Protein AF-A0A140D8V9-F1 (afdb_monomer_lite)

Sequence (434 aa):
MATRKLVNAKDILGSLDLQELISNTAATEDELGALQERAVTAVSMAMSLEIENEKQLTDEALATIAGSVVTTMDVKSAALSGYQVLVSYFGPTGVPDQLPTTWAKSWSGWRIDTPLIPEIAPERSAALTDVQHTASAAIQAVMDVEGVLRDLGRLDATLFYANVADSMLVQIFEKVKKEKAYKKLHYHDESGNLRQFQTLEEFCGAKLGKSYRRLQELSGHMQALGADLYEAAERIGFRNRDYRALKALPEAEQAIVKQAIESESKEEVLTILEDLAARNQAEREAARKEREDLAADHEARGKLLEDKSQRLAKTEEELYRLKSLPKDADLELRLAREAEAVQAMEKAYMAALVGLNELLVQVEAILNSHDVSVHTSQHAVGTVGNYCRAVNAVLIKHEIPVDFEEEVSPEWMRETALDELEAGRTNIPTGRGW

Radius of gyration: 60.94 Å; chains: 1; bounding box: 127×90×151 Å

Secondary structure (DSSP, 8-state):
--------HHHHHHHTTHHHHHHTS---HHHHHHHHHHHHHHHHHHHHHHHHTT-PPPHHHHHHHHHHHHH--SHHHHHHHHHHHHHHHH-TTSS-SS--HHHHHHHTT------------HHHHHHHHHHHHHHHHHHHHHHHHHHHHHHHHHHHHHHHHHHHHHHHHHHHHHHHHHHTGGGG-EEE-TTS-EEE--SHHHHIIIIISS-HHHHHHHHHHHHHH-HHHHHHHHHHT--HHHHHHHHHS-HHHHHHHHHHHHTT-HHHHHHHHHHHHHHHHHHHHHHHHHHHHHHHHHHHHHHHHHHHHHHHHHHHHHHHHHHHS-HHHHHHHHHHHHHHHHHHHHHHHHHHHHHHHHHHHHHHHHHT-TTS-HHHHHHHHHHHHHHHHHHHHHHHHTT----HHHHHS-HHHHHHHHHHHHTT----------

Structure (mmCIF, N/CA/C/O backbone):
data_AF-A0A140D8V9-F1
#
_entry.id   AF-A0A140D8V9-F1
#
loop_
_atom_site.group_PDB
_atom_site.id
_atom_site.type_symbol
_atom_site.label_atom_id
_atom_site.label_alt_id
_atom_site.label_comp_id
_atom_site.label_asym_id
_atom_site.label_entity_id
_atom_site.label_seq_id
_atom_site.pdbx_PDB_ins_code
_atom_site.Cartn_x
_atom_site.Cartn_y
_atom_site.Cartn_z
_atom_site.occupancy
_atom_site.B_iso_or_equiv
_atom_site.auth_seq_id
_atom_site.auth_comp_id
_atom_site.auth_asym_id
_atom_site.auth_atom_id
_atom_site.pdbx_PDB_model_num
ATOM 1 N N . MET A 1 1 ? -7.752 19.649 60.480 1.00 31.39 1 MET A N 1
ATOM 2 C CA . MET A 1 1 ? -6.765 19.795 59.390 1.00 31.39 1 MET A CA 1
ATOM 3 C C . MET A 1 1 ? -6.806 21.259 58.969 1.00 31.39 1 MET A C 1
ATOM 5 O O . MET A 1 1 ? -7.888 21.741 58.689 1.00 31.39 1 MET A O 1
ATOM 9 N N . ALA A 1 2 ? -5.675 21.955 59.121 1.00 32.66 2 ALA A N 1
ATOM 10 C CA . ALA A 1 2 ? -5.385 23.365 58.812 1.00 32.66 2 ALA A CA 1
ATOM 11 C C . ALA A 1 2 ? -6.468 24.432 59.106 1.00 32.66 2 ALA A C 1
ATOM 13 O O . ALA A 1 2 ? -7.367 24.715 58.325 1.00 32.66 2 ALA A O 1
ATOM 14 N N . THR A 1 3 ? -6.282 25.096 60.244 1.00 36.44 3 THR A N 1
ATOM 15 C CA . THR A 1 3 ? -6.903 26.355 60.656 1.00 36.44 3 THR A CA 1
ATOM 16 C C . THR A 1 3 ? -6.707 27.477 59.627 1.00 36.44 3 THR A C 1
ATOM 18 O O . THR A 1 3 ? -5.655 28.120 59.623 1.00 36.44 3 THR A O 1
ATOM 21 N N . ARG A 1 4 ? -7.743 27.803 58.847 1.00 45.91 4 ARG A N 1
ATOM 22 C CA . ARG A 1 4 ? -7.914 29.129 58.227 1.00 45.91 4 ARG A CA 1
ATOM 23 C C . ARG A 1 4 ? -8.312 30.116 59.340 1.00 45.91 4 ARG A C 1
ATOM 25 O O . ARG A 1 4 ? -9.455 30.529 59.468 1.00 45.91 4 ARG A O 1
ATOM 32 N N . LYS A 1 5 ? -7.386 30.382 60.270 1.00 43.59 5 LYS A N 1
ATOM 33 C CA . LYS A 1 5 ? -7.583 31.329 61.379 1.00 43.59 5 LYS A CA 1
ATOM 34 C C . LYS A 1 5 ? -7.637 32.737 60.790 1.00 43.59 5 LYS A C 1
ATOM 36 O O . LYS A 1 5 ? -6.599 33.229 60.371 1.00 43.59 5 LYS A O 1
ATOM 41 N N . LEU A 1 6 ? -8.830 33.341 60.785 1.00 42.56 6 LEU A N 1
ATOM 42 C CA . LEU A 1 6 ? -9.071 34.782 60.599 1.00 42.56 6 LEU A CA 1
ATOM 43 C C . LEU A 1 6 ? -8.186 35.420 59.517 1.00 42.56 6 LEU A C 1
ATOM 45 O O . LEU A 1 6 ? -7.477 36.391 59.769 1.00 42.56 6 LEU A O 1
ATOM 49 N N . VAL A 1 7 ? -8.213 34.859 58.309 1.00 49.91 7 VAL A N 1
ATOM 50 C CA . VAL A 1 7 ? -7.699 35.592 57.151 1.00 49.91 7 VAL A CA 1
ATOM 51 C C . VAL A 1 7 ? -8.719 36.687 56.861 1.00 49.91 7 VAL A C 1
ATOM 53 O O . VAL A 1 7 ? -9.913 36.404 56.752 1.00 49.91 7 VAL A O 1
ATOM 56 N N . ASN A 1 8 ? -8.273 37.940 56.824 1.00 58.88 8 ASN A N 1
ATOM 57 C CA . ASN A 1 8 ? -9.152 39.070 56.566 1.00 58.88 8 ASN A CA 1
ATOM 58 C C . ASN A 1 8 ? -9.751 38.898 55.162 1.00 58.88 8 ASN A C 1
ATOM 60 O O . ASN A 1 8 ? -9.009 38.665 54.208 1.00 58.88 8 ASN A O 1
ATOM 64 N N . ALA A 1 9 ? -11.075 39.013 55.019 1.00 59.22 9 ALA A N 1
ATOM 65 C CA . ALA A 1 9 ? -11.746 38.910 53.720 1.00 59.22 9 ALA A CA 1
ATOM 66 C C . ALA A 1 9 ? -11.111 39.854 52.680 1.00 59.22 9 ALA A C 1
ATOM 68 O O . ALA A 1 9 ? -11.038 39.518 51.503 1.00 59.22 9 ALA A O 1
ATOM 69 N N . LYS A 1 10 ? -10.563 40.989 53.136 1.00 59.22 10 LYS A N 1
ATOM 70 C CA . LYS A 1 10 ? -9.828 41.955 52.314 1.00 59.22 10 LYS A CA 1
ATOM 71 C C . LYS A 1 10 ? -8.501 41.422 51.748 1.00 59.22 10 LYS A C 1
ATOM 73 O O . LYS A 1 10 ? -8.137 41.817 50.649 1.00 59.22 10 LYS A O 1
ATOM 78 N N . ASP A 1 11 ? -7.814 40.517 52.445 1.00 62.19 11 ASP A N 1
ATOM 79 C CA . ASP A 1 11 ? -6.546 39.924 51.989 1.00 62.19 11 ASP A CA 1
ATOM 80 C C . ASP A 1 11 ? -6.792 38.827 50.941 1.00 62.19 11 ASP A C 1
ATOM 82 O O . ASP A 1 11 ? -6.092 38.760 49.934 1.00 62.19 11 ASP A O 1
ATOM 86 N N . ILE A 1 12 ? -7.844 38.018 51.126 1.00 59.84 12 ILE A N 1
ATOM 87 C CA . ILE A 1 12 ? -8.290 37.016 50.138 1.00 59.84 12 ILE A CA 1
ATOM 88 C C . ILE A 1 12 ? -8.723 37.717 48.849 1.00 59.84 12 ILE A C 1
ATOM 90 O O . ILE A 1 12 ? -8.309 37.346 47.753 1.00 59.84 12 ILE A O 1
ATOM 94 N N . LEU A 1 13 ? -9.485 38.796 48.994 1.00 58.91 13 LEU A N 1
ATOM 95 C CA . LEU A 1 13 ? -9.929 39.640 47.892 1.00 58.91 13 LEU A CA 1
ATOM 96 C C . LEU A 1 13 ? -8.815 40.494 47.272 1.00 58.91 13 LEU A C 1
ATOM 98 O O . LEU A 1 13 ? -8.988 40.970 46.163 1.00 58.91 13 LEU A O 1
ATOM 102 N N . GLY A 1 14 ? -7.686 40.688 47.955 1.00 59.03 14 GLY A N 1
ATOM 103 C CA . GLY A 1 14 ? -6.486 41.288 47.366 1.00 59.03 14 GLY A CA 1
ATOM 104 C C . GLY A 1 14 ? -5.673 40.299 46.525 1.00 59.03 14 GLY A C 1
ATOM 105 O O . GLY A 1 14 ? -4.972 40.717 45.612 1.00 59.03 14 GLY A O 1
ATOM 106 N N . SER A 1 15 ? -5.761 38.997 46.831 1.00 55.56 15 SER A N 1
ATOM 107 C CA . SER A 1 15 ? -5.132 37.917 46.049 1.00 55.56 15 SER A CA 1
ATOM 108 C C . SER A 1 15 ? -5.974 37.425 44.869 1.00 55.56 15 SER A C 1
ATOM 110 O O . SER A 1 15 ? -5.437 36.888 43.906 1.00 55.56 15 SER A O 1
ATOM 112 N N . LEU A 1 16 ? -7.291 37.606 44.952 1.00 56.94 16 LEU A N 1
ATOM 113 C CA . LEU A 1 16 ? -8.218 37.472 43.837 1.00 56.94 16 LEU A CA 1
ATOM 114 C C . LEU A 1 16 ? -8.157 38.784 43.068 1.00 56.94 16 LEU A C 1
ATOM 116 O O . LEU A 1 16 ? -8.398 39.821 43.670 1.00 56.94 16 LEU A O 1
ATOM 120 N N . ASP A 1 17 ? -7.807 38.764 41.786 1.00 58.59 17 ASP A N 1
ATOM 121 C CA . ASP A 1 17 ? -7.550 39.968 40.986 1.00 58.59 17 ASP A CA 1
ATOM 122 C C . ASP A 1 17 ? -8.853 40.750 40.690 1.00 58.59 17 ASP A C 1
ATOM 124 O O . ASP A 1 17 ? -9.352 40.847 39.571 1.00 58.59 17 ASP A O 1
ATOM 128 N N . LEU A 1 18 ? -9.490 41.277 41.740 1.00 55.34 18 LEU A N 1
ATOM 129 C CA . LEU A 1 18 ? -10.782 41.950 41.676 1.00 55.34 18 LEU A CA 1
ATOM 130 C C . LEU A 1 18 ? -10.716 43.204 40.832 1.00 55.34 18 LEU A C 1
ATOM 132 O O . LEU A 1 18 ? -11.740 43.593 40.294 1.00 55.34 18 LEU A O 1
ATOM 136 N N . GLN A 1 19 ? -9.543 43.827 40.697 1.00 54.94 19 GLN A N 1
ATOM 137 C CA . GLN A 1 19 ? -9.368 44.957 39.792 1.00 54.94 19 GLN A CA 1
ATOM 138 C C . GLN A 1 19 ? -9.670 44.563 38.342 1.00 54.94 19 GLN A C 1
ATOM 140 O O . GLN A 1 19 ? -10.270 45.357 37.622 1.00 54.94 19 GLN A O 1
ATOM 145 N N . GLU A 1 20 ? -9.366 43.333 37.927 1.00 58.44 20 GLU A N 1
ATOM 146 C CA . GLU A 1 20 ? -9.701 42.826 36.593 1.00 58.44 20 GLU A CA 1
ATOM 147 C C . GLU A 1 20 ? -11.215 42.580 36.441 1.00 58.44 20 GLU A C 1
ATOM 149 O O . GLU A 1 20 ? -11.830 43.007 35.464 1.00 58.44 20 GLU A O 1
ATOM 154 N N . LEU A 1 21 ? -11.859 41.997 37.458 1.00 54.16 21 LEU A N 1
ATOM 155 C CA . LEU A 1 21 ? -13.318 41.790 37.495 1.00 54.16 21 LEU A CA 1
ATOM 156 C C . LEU A 1 21 ? -14.113 43.105 37.555 1.00 54.16 21 LEU A C 1
ATOM 158 O O . LEU A 1 21 ? -15.186 43.217 36.966 1.00 54.16 21 LEU A O 1
ATOM 162 N N . ILE A 1 22 ? -13.575 44.101 38.255 1.00 55.25 22 ILE A N 1
ATOM 163 C CA . ILE A 1 22 ? -14.184 45.412 38.478 1.00 55.25 22 ILE A CA 1
ATOM 164 C C . ILE A 1 22 ? -13.937 46.351 37.284 1.00 55.25 22 ILE A C 1
ATOM 166 O O . ILE A 1 22 ? -14.844 47.086 36.901 1.00 55.25 22 ILE A O 1
ATOM 170 N N . SER A 1 23 ? -12.764 46.304 36.639 1.00 54.66 23 SER A N 1
ATOM 171 C CA . SER A 1 23 ? -12.440 47.146 35.467 1.00 54.66 23 SER A CA 1
ATOM 172 C C . SER A 1 23 ? -13.337 46.890 34.249 1.00 54.66 23 SER A C 1
ATOM 174 O O . SER A 1 23 ? -13.506 47.774 33.412 1.00 54.66 23 SER A O 1
ATOM 176 N N . ASN A 1 24 ? -13.977 45.719 34.184 1.00 54.62 24 ASN A N 1
ATOM 177 C CA . ASN A 1 24 ? -14.967 45.375 33.161 1.00 54.62 24 ASN A CA 1
ATOM 178 C C . ASN A 1 24 ? -16.382 45.912 33.452 1.00 54.62 24 ASN A C 1
ATOM 180 O O . ASN A 1 24 ? -17.288 45.737 32.635 1.00 54.62 24 ASN A O 1
ATOM 184 N N . THR A 1 25 ? -16.592 46.574 34.593 1.00 53.81 25 THR A N 1
ATOM 185 C CA . THR A 1 25 ? -17.866 47.213 34.944 1.00 53.81 25 THR A CA 1
ATOM 186 C C . THR A 1 25 ? -17.769 48.722 34.718 1.00 53.81 25 THR A C 1
ATOM 188 O O . THR A 1 25 ? -16.847 49.374 35.196 1.00 53.81 25 THR A O 1
ATOM 191 N N . ALA A 1 26 ? -18.704 49.297 33.955 1.00 51.06 26 ALA A N 1
ATOM 192 C CA . ALA A 1 26 ? -18.731 50.722 33.600 1.00 51.06 26 ALA A CA 1
ATOM 193 C C . ALA A 1 26 ? -19.193 51.619 34.775 1.00 51.06 26 ALA A C 1
ATOM 195 O O . ALA A 1 26 ? -20.136 52.395 34.629 1.00 51.06 26 ALA A O 1
ATOM 196 N N . ALA A 1 27 ? -18.572 51.465 35.947 1.00 56.59 27 ALA A N 1
ATOM 197 C CA . ALA A 1 27 ? -18.907 52.166 37.185 1.00 56.59 27 ALA A CA 1
ATOM 198 C C . ALA A 1 27 ? -17.958 53.350 37.446 1.00 56.59 27 ALA A C 1
ATOM 200 O O . ALA A 1 27 ? -16.793 53.340 37.045 1.00 56.59 27 ALA A O 1
ATOM 201 N N . THR A 1 28 ? -18.457 54.386 38.120 1.00 57.69 28 THR A N 1
ATOM 202 C CA . THR A 1 28 ? -17.645 55.535 38.559 1.00 57.69 28 THR A CA 1
ATOM 203 C C . THR A 1 28 ? -16.726 55.165 39.734 1.00 57.69 28 THR A C 1
ATOM 205 O O . THR A 1 28 ? -16.958 54.175 40.422 1.00 57.69 28 THR A O 1
ATOM 208 N N . GLU A 1 29 ? -15.670 55.946 39.987 1.00 54.22 29 GLU A N 1
ATOM 209 C CA . GLU A 1 29 ? -14.643 55.633 41.004 1.00 54.22 29 GLU A CA 1
ATOM 210 C C . GLU A 1 29 ? -15.225 55.507 42.433 1.00 54.22 29 GLU A C 1
ATOM 212 O O . GLU A 1 29 ? -14.817 54.630 43.197 1.00 54.22 29 GLU A O 1
ATOM 217 N N . ASP A 1 30 ? -16.259 56.295 42.757 1.00 55.81 30 ASP A N 1
ATOM 218 C CA . ASP A 1 30 ? -16.999 56.211 44.027 1.00 55.81 30 ASP A CA 1
ATOM 219 C C . ASP A 1 30 ? -17.884 54.948 44.118 1.00 55.81 30 ASP A C 1
ATOM 221 O O . ASP A 1 30 ? -17.984 54.317 45.175 1.00 55.81 30 ASP A O 1
ATOM 225 N N . GLU A 1 31 ? -18.501 54.528 43.008 1.00 58.22 31 GLU A N 1
ATOM 226 C CA . GLU A 1 31 ? -19.292 53.289 42.933 1.00 58.22 31 GLU A CA 1
ATOM 227 C C . GLU A 1 31 ? -18.400 52.044 43.023 1.00 58.22 31 GLU A C 1
ATOM 229 O O . GLU A 1 31 ? -18.790 51.031 43.608 1.00 58.22 31 GLU A O 1
ATOM 234 N N . LEU A 1 32 ? -17.175 52.144 42.504 1.00 59.25 32 LEU A N 1
ATOM 235 C CA . LEU A 1 32 ? -16.155 51.106 42.562 1.00 59.25 32 LEU A CA 1
ATOM 236 C C . LEU A 1 32 ? -15.785 50.751 44.010 1.00 59.25 32 LEU A C 1
ATOM 238 O O . LEU A 1 32 ? -15.733 49.575 44.380 1.00 59.25 32 LEU A O 1
ATOM 242 N N . GLY A 1 33 ? -15.580 51.776 44.845 1.00 59.22 33 GLY A N 1
ATOM 243 C CA . GLY A 1 33 ? -15.284 51.610 46.268 1.00 59.22 33 GLY A CA 1
ATOM 244 C C . GLY A 1 33 ? -16.427 50.926 47.023 1.00 59.22 33 GLY A C 1
ATOM 245 O O . GLY A 1 33 ? -16.192 50.002 47.805 1.00 59.22 33 GLY A O 1
ATOM 246 N N . ALA A 1 34 ? -17.673 51.311 46.728 1.00 62.25 34 ALA A N 1
ATOM 247 C CA . ALA A 1 34 ? -18.858 50.698 47.326 1.00 62.25 34 ALA A CA 1
ATOM 248 C C . ALA A 1 34 ? -19.045 49.231 46.890 1.00 62.25 34 ALA A C 1
ATOM 250 O O . ALA A 1 34 ? -19.404 48.379 47.706 1.00 62.25 34 ALA A O 1
ATOM 251 N N . LEU A 1 35 ? -18.773 48.896 45.623 1.00 62.38 35 LEU A N 1
ATOM 252 C CA . LEU A 1 35 ? -18.826 47.513 45.129 1.00 62.38 35 LEU A CA 1
ATOM 253 C C . LEU A 1 35 ? -17.749 46.633 45.771 1.00 62.38 35 LEU A C 1
ATOM 255 O O . LEU A 1 35 ? -18.032 45.495 46.156 1.00 62.38 35 LEU A O 1
ATOM 259 N N . GLN A 1 36 ? -16.542 47.167 45.960 1.00 64.62 36 GLN A N 1
ATOM 260 C CA . GLN A 1 36 ? -15.465 46.452 46.638 1.00 64.62 36 GLN A CA 1
ATOM 261 C C . GLN A 1 36 ? -15.819 46.165 48.107 1.00 64.62 36 GLN A C 1
ATOM 263 O O . GLN A 1 36 ? -15.624 45.047 48.585 1.00 64.62 36 GLN A O 1
ATOM 268 N N . GLU A 1 37 ? -16.407 47.128 48.820 1.00 64.56 37 GLU A N 1
ATOM 269 C CA . GLU A 1 37 ? -16.868 46.934 50.201 1.00 64.56 37 GLU A CA 1
ATOM 270 C C . GLU A 1 37 ? -18.000 45.889 50.299 1.00 64.56 37 GLU A C 1
ATOM 272 O O . GLU A 1 37 ? -18.019 45.054 51.214 1.00 64.56 37 GLU A O 1
ATOM 277 N N . ARG A 1 38 ? -18.907 45.862 49.312 1.00 66.62 38 ARG A N 1
ATOM 278 C CA . ARG A 1 38 ? -19.971 44.847 49.207 1.00 66.62 38 ARG A CA 1
ATOM 279 C C . ARG A 1 38 ? -19.407 43.445 48.979 1.00 66.62 38 ARG A C 1
ATOM 281 O O . ARG A 1 38 ? -19.844 42.508 49.650 1.00 66.62 38 ARG A O 1
ATOM 288 N N . ALA A 1 39 ? -18.419 43.299 48.098 1.00 67.25 39 ALA A N 1
ATOM 289 C CA . ALA A 1 39 ? -17.753 42.021 47.847 1.00 67.25 39 ALA A CA 1
ATOM 290 C C . ALA A 1 39 ? -17.034 41.493 49.104 1.00 67.25 39 ALA A C 1
ATOM 292 O O . ALA A 1 39 ? -17.194 40.326 49.465 1.00 67.25 39 ALA A O 1
ATOM 293 N N . VAL A 1 40 ? -16.325 42.367 49.834 1.00 67.44 40 VAL A N 1
ATOM 294 C CA . VAL A 1 40 ? -15.677 42.035 51.120 1.00 67.44 40 VAL A CA 1
ATOM 295 C C . VAL A 1 40 ? -16.689 41.552 52.151 1.00 67.44 40 VAL A C 1
ATOM 297 O O . VAL A 1 40 ? -16.463 40.546 52.829 1.00 67.44 40 VAL A O 1
ATOM 300 N N . THR A 1 41 ? -17.828 42.233 52.244 1.00 66.12 41 THR A N 1
ATOM 301 C CA . THR A 1 41 ? -18.889 41.870 53.185 1.00 66.12 41 THR A CA 1
ATOM 302 C C . THR A 1 41 ? -19.493 40.503 52.851 1.00 66.12 41 THR A C 1
ATOM 304 O O . THR A 1 41 ? -19.666 39.680 53.749 1.00 66.12 41 THR A O 1
ATOM 307 N N . ALA A 1 42 ? -19.760 40.225 51.572 1.00 68.12 42 ALA A N 1
ATOM 308 C CA . ALA A 1 42 ? -20.329 38.953 51.126 1.00 68.12 42 ALA A CA 1
ATOM 309 C C . ALA A 1 42 ? -19.382 37.761 51.351 1.00 68.12 42 ALA A C 1
ATOM 311 O O . ALA A 1 42 ? -19.807 36.711 51.832 1.00 68.12 42 ALA A O 1
ATOM 312 N N . VAL A 1 43 ? -18.085 37.931 51.080 1.00 69.81 43 VAL A N 1
ATOM 313 C CA . VAL A 1 43 ? -17.080 36.885 51.329 1.00 69.81 43 VAL A CA 1
ATOM 314 C C . VAL A 1 43 ? -16.897 36.622 52.824 1.00 69.81 43 VAL A C 1
ATOM 316 O O . VAL A 1 43 ? -16.839 35.468 53.239 1.00 69.81 43 VAL A O 1
ATOM 319 N N . SER A 1 44 ? -16.901 37.664 53.659 1.00 68.06 44 SER A N 1
ATOM 320 C CA . SER A 1 44 ? -16.854 37.510 55.122 1.00 68.06 44 SER A CA 1
ATOM 321 C C . SER A 1 44 ? -18.049 36.709 55.670 1.00 68.06 44 SER A C 1
ATOM 323 O O . SER A 1 44 ? -17.905 35.876 56.570 1.00 68.06 44 SER A O 1
ATOM 325 N N . MET A 1 45 ? -19.236 36.905 55.086 1.00 67.88 45 MET A N 1
ATOM 326 C CA . MET A 1 45 ? -20.429 36.120 55.421 1.00 67.88 45 MET A CA 1
ATOM 327 C C . MET A 1 45 ? -20.282 34.651 55.006 1.00 67.88 45 MET A C 1
ATOM 329 O O . MET A 1 45 ? -20.566 33.766 55.812 1.00 67.88 45 MET A O 1
ATOM 333 N N . ALA A 1 46 ? -19.779 34.382 53.797 1.00 68.81 46 ALA A N 1
ATOM 334 C CA . ALA A 1 46 ? -19.522 33.021 53.322 1.00 68.81 46 ALA A CA 1
ATOM 335 C C . ALA A 1 46 ? -18.541 32.271 54.241 1.00 68.81 46 ALA A C 1
ATOM 337 O O . ALA A 1 46 ? -18.800 31.136 54.630 1.00 68.81 46 ALA A O 1
ATOM 338 N N . MET A 1 47 ? -17.473 32.942 54.679 1.00 70.06 47 MET A N 1
ATOM 339 C CA . MET A 1 47 ? -16.509 32.392 55.640 1.00 70.06 47 MET A CA 1
ATOM 340 C C . MET A 1 47 ? -17.111 32.153 57.034 1.00 70.06 47 MET A C 1
ATOM 342 O O . MET A 1 47 ? -16.687 31.249 57.746 1.00 70.06 47 MET A O 1
ATOM 346 N N . SER A 1 48 ? -18.114 32.932 57.446 1.00 68.44 48 SER A N 1
ATOM 347 C CA . SER A 1 48 ? -18.808 32.694 58.722 1.00 68.44 48 SER A CA 1
ATOM 348 C C . SER A 1 48 ? -19.669 31.427 58.652 1.00 68.44 48 SER A C 1
ATOM 350 O O . SER A 1 48 ? -19.691 30.639 59.596 1.00 68.44 48 SER A O 1
ATOM 352 N N . LEU A 1 49 ? -20.294 31.180 57.497 1.00 67.06 49 LEU A N 1
ATOM 353 C CA . LEU A 1 49 ? -21.039 29.951 57.215 1.00 67.06 49 LEU A CA 1
ATOM 354 C C . LEU A 1 49 ? -20.138 28.713 57.096 1.00 67.06 49 LEU A C 1
ATOM 356 O O . LEU A 1 49 ? -20.591 27.619 57.433 1.00 67.06 49 LEU A O 1
ATOM 360 N N . GLU A 1 50 ? -18.872 28.858 56.677 1.00 71.12 50 GLU A N 1
ATOM 361 C CA . GLU A 1 50 ? -17.887 27.760 56.752 1.00 71.12 50 GLU A CA 1
ATOM 362 C C . GLU A 1 50 ? -17.723 27.248 58.180 1.00 71.12 50 GLU A C 1
ATOM 364 O O . GLU A 1 50 ? -17.667 26.039 58.412 1.00 71.12 50 GLU A O 1
ATOM 369 N N . ILE A 1 51 ? -17.629 28.182 59.132 1.00 66.25 51 ILE A N 1
ATOM 370 C CA . ILE A 1 51 ? -17.410 27.882 60.547 1.00 66.25 51 ILE A CA 1
ATOM 371 C C . ILE A 1 51 ? -18.655 27.219 61.136 1.00 66.25 51 ILE A C 1
ATOM 373 O O . ILE A 1 51 ? -18.528 26.215 61.831 1.00 66.25 51 ILE A O 1
ATOM 377 N N . GLU A 1 52 ? -19.845 27.752 60.849 1.00 66.56 52 GLU A N 1
ATOM 378 C CA . GLU A 1 52 ? -21.107 27.216 61.375 1.00 66.56 52 GLU A CA 1
ATOM 379 C C . GLU A 1 52 ? -21.443 25.822 60.825 1.00 66.56 52 GLU A C 1
ATOM 381 O O . GLU A 1 52 ? -21.987 24.996 61.555 1.00 66.56 52 GLU A O 1
ATOM 386 N N . ASN A 1 53 ? -21.091 25.536 59.568 1.00 66.25 53 AS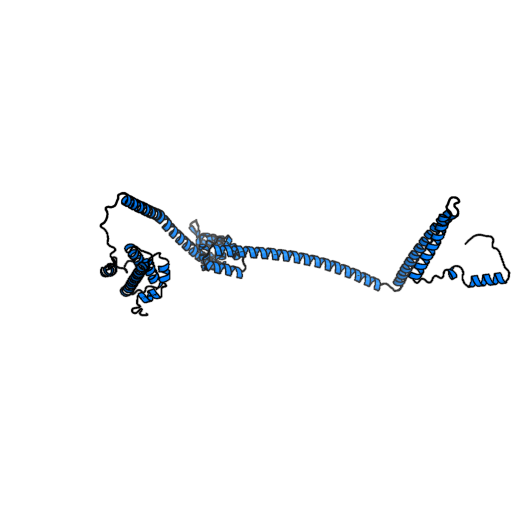N A N 1
ATOM 387 C CA . ASN A 1 53 ? -21.410 24.266 58.907 1.00 66.25 53 ASN A CA 1
ATOM 388 C C . ASN A 1 53 ? -20.243 23.262 58.857 1.00 66.25 53 ASN A C 1
ATOM 390 O O . ASN A 1 53 ? -20.371 22.226 58.201 1.00 66.25 53 ASN A O 1
ATOM 394 N N . GLU A 1 54 ? -19.104 23.570 59.488 1.00 68.88 54 GLU A N 1
ATOM 395 C CA . GLU A 1 54 ? -17.867 22.766 59.477 1.00 68.88 54 GLU A CA 1
ATOM 396 C C . GLU A 1 54 ? -17.400 22.329 58.066 1.00 68.88 54 GLU A C 1
ATOM 398 O O . GLU A 1 54 ? -16.773 21.282 57.886 1.00 68.88 54 GLU A O 1
ATOM 403 N N . LYS A 1 55 ? -17.681 23.141 57.040 1.00 69.81 55 LYS A N 1
ATOM 404 C CA . LYS A 1 55 ? -17.327 22.880 55.634 1.00 69.81 55 LYS A CA 1
ATOM 405 C C . LYS A 1 55 ? -16.482 24.028 55.089 1.00 69.81 55 LYS A C 1
ATOM 407 O O . LYS A 1 55 ? -16.871 25.181 55.203 1.00 69.81 55 LYS A O 1
ATOM 412 N N . GLN A 1 56 ? -15.351 23.715 54.459 1.00 74.06 56 GLN A N 1
ATOM 413 C CA . GLN A 1 56 ? -14.477 24.718 53.835 1.00 74.06 56 GLN A CA 1
ATOM 414 C C . GLN A 1 56 ? -14.952 25.053 52.412 1.00 74.06 56 GLN A C 1
ATOM 416 O O . GLN A 1 56 ? -15.124 24.137 51.600 1.00 74.06 56 GLN A O 1
ATOM 421 N N . LEU A 1 57 ? -15.132 26.339 52.090 1.00 70.50 57 LEU A N 1
ATOM 422 C CA . LEU A 1 57 ? -15.248 26.806 50.709 1.00 70.50 57 LEU A CA 1
ATOM 423 C C . LEU A 1 57 ? -13.864 26.857 50.058 1.00 70.50 57 LEU A C 1
ATOM 425 O O . LEU A 1 57 ? -12.851 27.229 50.658 1.00 70.50 57 LEU A O 1
ATOM 429 N N . THR A 1 58 ? -13.844 26.507 48.779 1.00 75.56 58 THR A N 1
ATOM 430 C CA . THR A 1 58 ? -12.709 26.733 47.887 1.00 75.56 58 THR A CA 1
ATOM 431 C C . THR A 1 58 ? -12.565 28.215 47.541 1.00 75.56 58 THR A C 1
ATOM 433 O O . THR A 1 58 ? -13.558 28.939 47.444 1.00 75.56 58 THR A O 1
ATOM 436 N N . ASP A 1 59 ? -11.341 28.653 47.247 1.00 68.62 59 ASP A N 1
ATOM 437 C CA . ASP A 1 59 ? -11.051 30.042 46.854 1.00 68.62 59 ASP A CA 1
ATOM 438 C C . ASP A 1 59 ? -11.808 30.468 45.586 1.00 68.62 59 ASP A C 1
ATOM 440 O O . ASP A 1 59 ? -12.265 31.602 45.491 1.00 68.62 59 ASP A O 1
ATOM 444 N N . GLU A 1 60 ? -12.053 29.534 44.666 1.00 69.25 60 GLU A N 1
ATOM 445 C CA . GLU A 1 60 ? -12.869 29.735 43.460 1.00 69.25 60 GLU A CA 1
ATOM 446 C C . GLU A 1 60 ? -14.354 30.004 43.771 1.00 69.25 60 GLU A C 1
ATOM 448 O O . GLU A 1 60 ? -15.017 30.804 43.107 1.00 69.25 60 GLU A O 1
ATOM 453 N N . ALA A 1 61 ? -14.886 29.401 44.837 1.00 69.81 61 ALA A N 1
ATOM 454 C CA . ALA A 1 61 ? -16.263 29.643 45.261 1.00 69.81 61 ALA A CA 1
ATOM 455 C C . ALA A 1 61 ? -16.388 31.025 45.918 1.00 69.81 61 ALA A C 1
ATOM 457 O O . ALA A 1 61 ? -17.334 31.763 45.640 1.00 69.81 61 ALA A O 1
ATOM 458 N N . LEU A 1 62 ? -15.392 31.420 46.719 1.00 70.06 62 LEU A N 1
ATOM 459 C CA . LEU A 1 62 ? -15.302 32.773 47.276 1.00 70.06 62 LEU A CA 1
ATOM 460 C C . LEU A 1 62 ? -15.146 33.829 46.166 1.00 70.06 62 LEU A C 1
ATOM 462 O O . LEU A 1 62 ? -15.789 34.878 46.231 1.00 70.06 62 LEU A O 1
ATOM 466 N N . ALA A 1 63 ? -14.370 33.525 45.120 1.00 68.19 63 ALA A N 1
ATOM 467 C CA . ALA A 1 63 ? -14.229 34.353 43.921 1.00 68.19 63 ALA A CA 1
ATOM 468 C C . ALA A 1 63 ? -15.562 34.551 43.196 1.00 68.19 63 ALA A C 1
ATOM 470 O O . ALA A 1 63 ? -15.928 35.670 42.848 1.00 68.19 63 ALA A O 1
ATOM 471 N N . THR A 1 64 ? -16.311 33.464 43.009 1.00 69.38 64 THR A N 1
ATOM 472 C CA . THR A 1 64 ? -17.605 33.478 42.317 1.00 69.38 64 THR A CA 1
ATOM 473 C C . THR A 1 64 ? -18.638 34.292 43.094 1.00 69.38 64 THR A C 1
ATOM 475 O O . THR A 1 64 ? -19.365 35.096 42.510 1.00 69.38 64 THR A O 1
ATOM 478 N N . ILE A 1 65 ? -18.663 34.158 44.425 1.00 69.62 65 ILE A N 1
ATOM 479 C CA . ILE A 1 65 ? -19.520 34.974 45.295 1.00 69.62 65 ILE A CA 1
ATOM 480 C C . ILE A 1 65 ? -19.150 36.455 45.155 1.00 69.62 65 ILE A C 1
ATOM 482 O O . ILE A 1 65 ? -20.032 37.278 44.908 1.00 69.62 65 ILE A O 1
ATOM 486 N N . ALA A 1 66 ? -17.863 36.801 45.236 1.00 69.00 66 ALA A N 1
ATOM 487 C CA . ALA A 1 66 ? -17.409 38.179 45.070 1.00 69.00 66 ALA A CA 1
ATOM 488 C C . ALA A 1 66 ? -17.761 38.746 43.681 1.00 69.00 66 ALA A C 1
ATOM 490 O O . ALA A 1 66 ? -18.322 39.838 43.587 1.00 69.00 66 ALA A O 1
ATOM 491 N N . GLY A 1 67 ? -17.514 37.984 42.614 1.00 67.62 67 GLY A N 1
ATOM 492 C CA . GLY A 1 67 ? -17.828 38.372 41.239 1.00 67.62 67 GLY A CA 1
ATOM 493 C C . GLY A 1 67 ? -19.325 38.566 41.002 1.00 67.62 67 GLY A C 1
ATOM 494 O O . GLY A 1 67 ? -19.725 39.535 40.357 1.00 67.62 67 GLY A O 1
ATOM 495 N N . SER A 1 68 ? -20.173 37.715 41.584 1.00 66.44 68 SER A N 1
ATOM 496 C CA . SER A 1 68 ? -21.630 37.865 41.484 1.00 66.44 68 SER A CA 1
ATOM 497 C C . SER A 1 68 ? -22.123 39.175 42.107 1.00 66.44 68 SER A C 1
ATOM 499 O O . SER A 1 68 ? -23.000 39.824 41.552 1.00 66.44 68 SER A O 1
ATOM 501 N N . VAL A 1 69 ? -21.507 39.618 43.208 1.00 65.75 69 VAL A N 1
ATOM 502 C CA . VAL A 1 69 ? -21.870 40.869 43.891 1.00 65.75 69 VAL A CA 1
ATOM 503 C C . VAL A 1 69 ? -21.382 42.096 43.121 1.00 65.75 69 VAL A C 1
ATOM 505 O O . VAL A 1 69 ? -22.093 43.099 43.078 1.00 65.75 69 VAL A O 1
ATOM 508 N N . VAL A 1 70 ? -20.203 42.015 42.496 1.00 65.19 70 VAL A N 1
ATOM 509 C CA . VAL A 1 70 ? -19.630 43.098 41.676 1.00 65.19 70 VAL A CA 1
ATOM 510 C C . VAL A 1 70 ? -20.400 43.282 40.364 1.00 65.19 70 VAL A C 1
ATOM 512 O O . VAL A 1 70 ? -20.622 44.408 39.931 1.00 65.19 70 VAL A O 1
ATOM 515 N N . THR A 1 71 ? -20.847 42.190 39.741 1.00 62.94 71 THR A N 1
ATOM 516 C CA . THR A 1 71 ? -21.520 42.223 38.429 1.00 62.94 71 THR A CA 1
ATOM 517 C C . THR A 1 71 ? -23.002 42.606 38.502 1.00 62.94 71 THR A C 1
ATOM 519 O O . THR A 1 71 ? -23.590 42.981 37.488 1.00 62.94 71 THR A O 1
ATOM 522 N N . THR A 1 72 ? -23.620 42.573 39.688 1.00 59.16 72 THR A N 1
ATOM 523 C CA . THR A 1 72 ? -25.025 42.961 39.885 1.00 59.16 72 THR A CA 1
ATOM 524 C C . THR A 1 72 ? -25.159 44.314 40.588 1.00 59.16 72 THR A C 1
ATOM 526 O O . THR A 1 72 ? -24.890 44.440 41.784 1.00 59.16 72 THR A O 1
ATOM 529 N N . MET A 1 73 ? -25.663 45.328 39.875 1.00 50.25 73 MET A N 1
ATOM 530 C CA . MET A 1 73 ? -25.929 46.646 40.474 1.00 50.25 73 MET A CA 1
ATOM 531 C C . MET A 1 73 ? -27.108 46.614 41.469 1.00 50.25 73 MET A C 1
ATOM 533 O O . MET A 1 73 ? -27.073 47.314 42.482 1.00 50.25 73 MET A O 1
ATOM 537 N N . ASP A 1 74 ? -28.124 45.768 41.235 1.00 55.28 74 ASP A N 1
ATOM 538 C CA . ASP A 1 74 ? -29.276 45.609 42.137 1.00 55.28 74 ASP A CA 1
ATOM 539 C C . ASP A 1 74 ? -28.932 44.763 43.373 1.00 55.28 74 ASP A C 1
ATOM 541 O O . ASP A 1 74 ? -28.511 43.610 43.278 1.00 55.28 74 ASP A O 1
ATOM 545 N N . VAL A 1 75 ? -29.170 45.336 44.553 1.00 53.59 75 VAL A N 1
ATOM 546 C CA . VAL A 1 75 ? -28.887 44.740 45.865 1.00 53.59 75 VAL A CA 1
ATOM 547 C C . VAL A 1 75 ? -29.701 43.469 46.104 1.00 53.59 75 VAL A C 1
ATOM 549 O O . VAL A 1 75 ? -29.189 42.516 46.693 1.00 53.59 75 VAL A O 1
ATOM 552 N N . LYS A 1 76 ? -30.956 43.425 45.640 1.00 52.78 76 LYS A N 1
ATOM 553 C CA . LYS A 1 76 ? -31.802 42.235 45.814 1.00 52.78 76 LYS A CA 1
ATOM 554 C C . LYS A 1 76 ? -31.307 41.086 44.944 1.00 52.78 76 LYS A C 1
ATOM 556 O O . LYS A 1 76 ? -31.172 39.971 45.442 1.00 52.78 76 LYS A O 1
ATOM 561 N N . SER A 1 77 ? -30.985 41.378 43.684 1.00 55.72 77 SER A N 1
ATOM 562 C CA . SER A 1 77 ? -30.399 40.408 42.756 1.00 55.72 77 SER A CA 1
ATOM 563 C C . SER A 1 77 ? -29.041 39.881 43.242 1.00 55.72 77 SER A C 1
ATOM 565 O O . SER A 1 77 ? -28.822 38.673 43.226 1.00 55.72 77 SER A O 1
ATOM 567 N N . ALA A 1 78 ? -28.183 40.753 43.789 1.00 59.25 78 ALA A N 1
ATOM 568 C CA . ALA A 1 78 ? -26.888 40.379 44.369 1.00 59.25 78 ALA A CA 1
ATOM 569 C C . ALA A 1 78 ? -27.017 39.385 45.535 1.00 59.25 78 ALA A C 1
ATOM 571 O O . ALA A 1 78 ? -26.255 38.426 45.654 1.00 59.25 78 ALA A O 1
ATOM 572 N N . ALA A 1 79 ? -27.987 39.620 46.424 1.00 57.25 79 ALA A N 1
ATOM 573 C CA . ALA A 1 79 ? -28.234 38.734 47.555 1.00 57.25 79 ALA A CA 1
ATOM 574 C C . ALA A 1 79 ? -28.762 37.366 47.093 1.00 57.25 79 ALA A C 1
ATOM 576 O O . ALA A 1 79 ? -28.369 36.341 47.643 1.00 57.25 79 ALA A O 1
ATOM 577 N N . LEU A 1 80 ? -29.615 37.346 46.064 1.00 57.34 80 LEU A N 1
ATOM 578 C CA . LEU A 1 80 ? -30.161 36.123 45.472 1.00 57.34 80 LEU A CA 1
ATOM 579 C C . LEU A 1 80 ? -29.091 35.289 44.755 1.00 57.34 80 LEU A C 1
ATOM 581 O O . LEU A 1 80 ? -29.041 34.078 44.966 1.00 57.34 80 LEU A O 1
ATOM 585 N N . SER A 1 81 ? -28.221 35.911 43.955 1.00 59.91 81 SER A N 1
ATOM 586 C CA . SER A 1 81 ? -27.150 35.210 43.234 1.00 59.91 81 SER A CA 1
ATOM 587 C C . SER A 1 81 ? -26.112 34.622 44.195 1.00 59.91 81 SER A C 1
ATOM 589 O O . SER A 1 81 ? -25.802 33.433 44.113 1.00 59.91 81 SER A O 1
ATOM 591 N N . GLY A 1 82 ? -25.650 35.402 45.179 1.00 62.44 82 GLY A N 1
ATOM 592 C CA . GLY A 1 82 ? -24.732 34.913 46.212 1.00 62.44 82 GLY A CA 1
ATOM 593 C C . GLY A 1 82 ? -25.340 33.793 47.064 1.00 62.44 82 GLY A C 1
ATOM 594 O O . GLY A 1 82 ? -24.678 32.794 47.348 1.00 62.44 82 GLY A O 1
ATOM 595 N N . TYR A 1 83 ? -26.624 33.910 47.420 1.00 62.81 83 TYR A N 1
ATOM 596 C CA . TYR A 1 83 ? -27.352 32.868 48.147 1.00 62.81 83 TYR A CA 1
ATOM 597 C C . TYR A 1 83 ? -27.450 31.565 47.344 1.00 62.81 83 TYR A C 1
ATOM 599 O O . TYR A 1 83 ? -27.219 30.494 47.897 1.00 62.81 83 TYR A O 1
ATOM 607 N N . GLN A 1 84 ? -27.724 31.633 46.037 1.00 63.19 84 GLN A N 1
ATOM 608 C CA . GLN A 1 84 ? -27.768 30.448 45.174 1.00 63.19 84 GLN A CA 1
ATOM 609 C C . GLN A 1 84 ? -26.421 29.720 45.116 1.00 63.19 84 GLN A C 1
ATOM 611 O O . GLN A 1 84 ? -26.388 28.491 45.207 1.00 63.19 84 GLN A O 1
ATOM 616 N N . VAL A 1 85 ? -25.309 30.459 45.040 1.00 63.34 85 VAL A N 1
ATOM 617 C CA . VAL A 1 85 ? -23.963 29.866 45.080 1.00 63.34 85 VAL A CA 1
ATOM 618 C C . VAL A 1 85 ? -23.717 29.176 46.427 1.00 63.34 85 VAL A C 1
ATOM 620 O O . VAL A 1 85 ? -23.261 28.033 46.458 1.00 63.34 85 VAL A O 1
ATOM 623 N N . LEU A 1 86 ? -24.101 29.795 47.546 1.00 64.25 86 LEU A N 1
ATOM 624 C CA . LEU A 1 86 ? -23.969 29.178 48.870 1.00 64.25 86 LEU A CA 1
ATOM 625 C C . LEU A 1 86 ? -24.848 27.930 49.032 1.00 64.25 86 LEU A C 1
ATOM 627 O O . LEU A 1 86 ? -24.374 26.917 49.542 1.00 64.25 86 LEU A O 1
ATOM 631 N N . VAL A 1 87 ? -26.096 27.961 48.557 1.00 64.19 87 VAL A N 1
ATOM 632 C CA . VAL A 1 87 ? -26.999 26.797 48.566 1.00 64.19 87 VAL A CA 1
ATOM 633 C C . VAL A 1 87 ? -26.441 25.658 47.718 1.00 64.19 87 VAL A C 1
ATOM 635 O O . VAL A 1 87 ? -26.536 24.503 48.128 1.00 64.19 87 VAL A O 1
ATOM 638 N N . SER A 1 88 ? -25.811 25.959 46.578 1.00 67.00 88 SER A N 1
ATOM 639 C CA . SER A 1 88 ? -25.161 24.935 45.752 1.00 67.00 88 SER A CA 1
ATOM 640 C C . SER A 1 88 ? -24.024 24.219 46.491 1.00 67.00 88 SER A C 1
ATOM 642 O O . SER A 1 88 ? -23.828 23.020 46.307 1.00 67.00 88 SER A O 1
ATOM 644 N N . TYR A 1 89 ? -23.320 24.932 47.376 1.00 63.88 89 TYR A N 1
ATOM 645 C CA . TYR A 1 89 ? -22.132 24.423 48.057 1.00 63.88 89 TYR A CA 1
ATOM 646 C C . TYR A 1 89 ? -22.450 23.746 49.401 1.00 63.88 89 TYR A C 1
ATOM 648 O O . TYR A 1 89 ? -21.967 22.654 49.711 1.00 63.88 89 TYR A O 1
ATOM 656 N N . PHE A 1 90 ? -23.297 24.370 50.221 1.00 62.12 90 PHE A N 1
ATOM 657 C CA . PHE A 1 90 ? -23.659 23.858 51.545 1.00 62.12 90 PHE A CA 1
ATOM 658 C C . PHE A 1 90 ? -24.885 22.938 51.522 1.00 62.12 90 PHE A C 1
ATOM 660 O O . PHE A 1 90 ? -25.044 22.129 52.442 1.00 62.12 90 PHE A O 1
ATOM 667 N N . GLY A 1 91 ? -25.684 22.991 50.454 1.00 59.81 91 GLY A N 1
ATOM 668 C CA . GLY A 1 91 ? -26.990 22.349 50.345 1.00 59.81 91 GLY A CA 1
ATOM 669 C C . GLY A 1 91 ? -28.112 23.223 50.928 1.00 59.81 91 GLY A C 1
ATOM 670 O O . GLY A 1 91 ? -27.848 24.094 51.759 1.00 59.81 91 GLY A O 1
ATOM 671 N N . PRO A 1 92 ? -29.381 22.984 50.546 1.00 60.12 92 PRO A N 1
ATOM 672 C CA . PRO A 1 92 ? -30.515 23.829 50.937 1.00 60.12 92 PRO A CA 1
ATOM 673 C C . PRO A 1 92 ? -30.775 23.855 52.449 1.00 60.12 92 PRO A C 1
ATOM 675 O O . PRO A 1 92 ? -31.321 24.821 52.953 1.00 60.12 92 PRO A O 1
ATOM 678 N N . THR A 1 93 ? -30.356 22.827 53.192 1.00 57.00 93 THR A N 1
ATOM 679 C CA . THR A 1 93 ? -30.506 22.765 54.657 1.00 57.00 93 THR A CA 1
ATOM 680 C C . THR A 1 93 ? -29.334 23.380 55.424 1.00 57.00 93 THR A C 1
ATOM 682 O O . THR A 1 93 ? -29.421 23.526 56.639 1.00 57.00 93 THR A O 1
ATOM 685 N N . GLY A 1 94 ? -28.220 23.676 54.743 1.00 58.28 94 GLY A N 1
ATOM 686 C CA . GLY A 1 94 ? -27.010 24.258 55.338 1.00 58.28 94 GLY A CA 1
ATOM 687 C C . GLY A 1 94 ? -26.958 25.785 55.248 1.00 58.28 94 GLY A C 1
ATOM 688 O O . GLY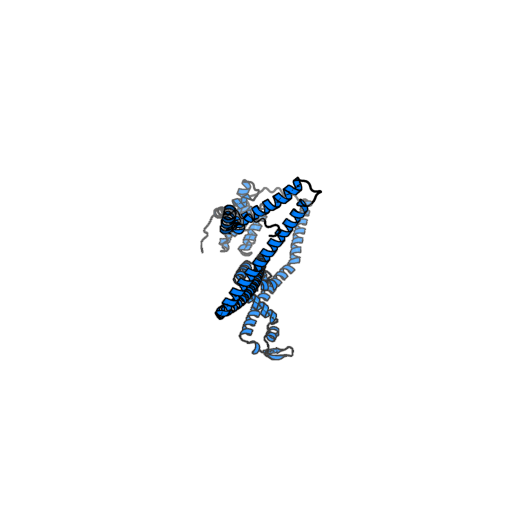 A 1 94 ? -26.036 26.401 55.774 1.00 58.28 94 GLY A O 1
ATOM 689 N N . VAL A 1 95 ? -27.935 26.409 54.585 1.00 60.00 95 VAL A N 1
ATOM 690 C CA . VAL A 1 95 ? -28.054 27.865 54.470 1.00 60.00 95 VAL A CA 1
ATOM 691 C C . VAL A 1 95 ? -29.419 28.273 55.033 1.00 60.00 95 VAL A C 1
ATOM 693 O O . VAL A 1 95 ? -30.423 27.723 54.592 1.00 60.00 95 VAL A O 1
ATOM 696 N N . PRO A 1 96 ? -29.503 29.205 55.999 1.00 57.34 96 PRO A N 1
ATOM 697 C CA . PRO A 1 96 ? -30.785 29.619 56.571 1.00 57.34 96 PRO A CA 1
ATOM 698 C C . PRO A 1 96 ? -31.771 30.131 55.503 1.00 57.34 96 PRO A C 1
ATOM 700 O O . PRO A 1 96 ? -31.388 30.929 54.648 1.00 57.34 96 PRO A O 1
ATOM 703 N N . ASP A 1 97 ? -33.048 29.732 55.581 1.00 49.88 97 ASP A N 1
ATOM 704 C CA . ASP A 1 97 ? -34.119 30.128 54.634 1.00 49.88 97 ASP A CA 1
ATOM 705 C C . ASP A 1 97 ? -34.378 31.648 54.591 1.00 49.88 97 ASP A C 1
ATOM 707 O O . ASP A 1 97 ? -34.956 32.179 53.641 1.00 49.88 97 ASP A O 1
ATOM 711 N N . GLN A 1 98 ? -33.957 32.370 55.631 1.00 53.84 98 GLN A N 1
ATOM 712 C CA . GLN A 1 98 ? -33.941 33.827 55.677 1.00 53.84 98 GLN A CA 1
ATOM 713 C C . GLN A 1 98 ? -32.594 34.290 56.225 1.00 53.84 98 GLN A C 1
ATOM 715 O O . GLN A 1 98 ? -32.158 33.810 57.271 1.00 53.84 98 GLN A O 1
ATOM 720 N N . LEU A 1 99 ? -31.954 35.247 55.541 1.00 50.62 99 LEU A N 1
ATOM 721 C CA . LEU A 1 99 ? -30.734 35.897 56.028 1.00 50.62 99 LEU A CA 1
ATOM 722 C C . LEU A 1 99 ? -31.019 36.477 57.436 1.00 50.62 99 LEU A C 1
ATOM 724 O O . LEU A 1 99 ? -31.942 37.288 57.567 1.00 50.62 99 LEU A O 1
ATOM 728 N N . PRO A 1 100 ? -30.280 36.086 58.494 1.00 45.84 100 PRO A N 1
ATOM 729 C CA . PRO A 1 100 ? -30.400 36.654 59.831 1.00 45.84 100 PRO A CA 1
ATOM 730 C C . PRO A 1 100 ? -30.494 38.182 59.823 1.00 45.84 100 PRO A C 1
ATOM 732 O O . PRO A 1 100 ? -29.793 38.875 59.091 1.00 45.84 100 PRO A O 1
ATOM 735 N N . THR A 1 101 ? -31.343 38.746 60.681 1.00 43.91 101 THR A N 1
ATOM 736 C CA . THR A 1 101 ? -31.599 40.199 60.756 1.00 43.91 101 THR A CA 1
ATOM 737 C C . THR A 1 101 ? -30.357 41.037 61.095 1.00 43.91 101 THR A C 1
ATOM 739 O O . THR A 1 101 ? -30.332 42.244 60.848 1.00 43.91 101 THR A O 1
ATOM 742 N N . THR A 1 102 ? -29.300 40.414 61.616 1.00 43.81 102 THR A N 1
ATOM 743 C CA . THR A 1 102 ? -27.966 41.011 61.778 1.00 43.81 102 THR A CA 1
ATOM 744 C C . THR A 1 102 ? -27.266 41.262 60.437 1.00 43.81 102 THR A C 1
ATOM 746 O O . THR A 1 102 ? -26.543 42.247 60.316 1.00 43.81 102 THR A O 1
ATOM 749 N N . TRP A 1 103 ? -27.533 40.446 59.413 1.00 48.25 103 TRP A N 1
ATOM 750 C CA . TRP A 1 103 ? -26.982 40.566 58.056 1.00 48.25 103 TRP A CA 1
ATOM 751 C C . TRP A 1 103 ? -27.716 41.631 57.232 1.00 48.25 103 TRP A C 1
ATOM 753 O O . TRP A 1 103 ? -27.099 42.355 56.460 1.00 48.25 103 TRP A O 1
ATOM 763 N N . ALA A 1 104 ? -29.016 41.824 57.474 1.00 44.69 104 ALA A N 1
ATOM 764 C CA . ALA A 1 104 ? -29.774 42.934 56.889 1.00 44.69 104 ALA A CA 1
ATOM 765 C C . ALA A 1 104 ? -29.281 44.310 57.381 1.00 44.69 104 ALA A C 1
ATOM 767 O O . ALA A 1 104 ? -29.364 45.301 56.656 1.00 44.69 104 ALA A O 1
ATOM 768 N N . LYS A 1 105 ? -28.742 44.388 58.608 1.00 42.72 105 LYS A N 1
ATOM 769 C CA . LYS A 1 105 ? -28.242 45.644 59.188 1.00 42.72 105 LYS A CA 1
ATOM 770 C C . LYS A 1 105 ? -26.930 46.120 58.564 1.00 42.72 105 LYS A C 1
ATOM 772 O O . LYS A 1 105 ? -26.806 47.324 58.349 1.00 42.72 105 LYS A O 1
ATOM 777 N N . SER A 1 106 ? -25.998 45.228 58.221 1.00 46.38 106 SER A N 1
ATOM 778 C CA . SER A 1 106 ? -24.744 45.625 57.552 1.00 46.38 106 SER A CA 1
ATOM 779 C C . SER A 1 106 ? -24.976 46.169 56.139 1.00 46.38 106 SER A C 1
ATOM 781 O O . SER A 1 106 ? -24.203 46.993 55.668 1.00 46.38 106 SER A O 1
ATOM 783 N N . TRP A 1 107 ? -26.086 45.789 55.500 1.00 43.00 107 TRP A N 1
ATOM 784 C CA . TRP A 1 107 ? -26.485 46.280 54.177 1.00 43.00 107 TRP A CA 1
ATOM 785 C C . TRP A 1 107 ? -27.438 47.492 54.241 1.00 43.00 107 TRP A C 1
ATOM 787 O O . TRP A 1 107 ? -27.687 48.142 53.232 1.00 43.00 107 TRP A O 1
ATOM 797 N N . SER A 1 108 ? -27.948 47.846 55.428 1.00 41.97 108 SER A N 1
ATOM 798 C CA . SER A 1 108 ? -28.937 48.926 55.613 1.00 41.97 108 SER A CA 1
ATOM 799 C C . SER A 1 108 ? -28.363 50.353 55.684 1.00 41.97 108 SER A C 1
ATOM 801 O O . SER A 1 108 ? -29.134 51.310 55.750 1.00 41.97 108 SER A O 1
ATOM 803 N N . GLY A 1 109 ? -27.032 50.509 55.669 1.00 41.78 109 GLY A N 1
ATOM 804 C CA . GLY A 1 109 ? -26.344 51.810 55.709 1.00 41.78 109 GLY A CA 1
ATOM 805 C C . GLY A 1 109 ? -26.372 52.596 54.392 1.00 41.78 109 GLY A C 1
ATOM 806 O O . GLY A 1 109 ? -26.094 53.790 54.389 1.00 41.78 109 GLY A O 1
ATOM 807 N N . TRP A 1 110 ? -26.767 51.957 53.292 1.00 43.78 110 TRP A N 1
ATOM 808 C CA . TRP A 1 110 ? -26.822 52.551 51.958 1.00 43.78 110 TRP A CA 1
ATOM 809 C C . TRP A 1 110 ? -28.284 52.761 51.547 1.00 43.78 110 TRP A C 1
ATOM 811 O O . TRP A 1 110 ? -28.864 51.984 50.789 1.00 43.78 110 TRP A O 1
ATOM 821 N N . ARG A 1 111 ? -28.921 53.802 52.101 1.00 33.09 111 ARG A N 1
ATOM 822 C CA . ARG A 1 111 ? -30.205 54.302 51.592 1.00 33.09 111 ARG A CA 1
ATOM 823 C C . ARG A 1 111 ? -29.937 55.193 50.383 1.00 33.09 111 ARG A C 1
ATOM 825 O O . ARG A 1 111 ? -29.460 56.308 50.545 1.00 33.09 111 ARG A O 1
ATOM 832 N N . ILE A 1 112 ? -30.306 54.731 49.192 1.00 38.53 112 ILE A N 1
ATOM 833 C CA . ILE A 1 112 ? -30.714 55.651 48.127 1.00 38.53 112 ILE A CA 1
ATOM 834 C C . ILE A 1 112 ? -32.125 56.107 48.506 1.00 38.53 112 ILE A C 1
ATOM 836 O O . ILE A 1 112 ? -33.019 55.271 48.686 1.00 38.53 112 ILE A O 1
ATOM 840 N N . ASP A 1 113 ? -32.303 57.414 48.701 1.00 33.06 113 ASP A N 1
ATOM 841 C CA . ASP A 1 113 ? -33.593 58.017 49.022 1.00 33.06 113 ASP A CA 1
ATOM 842 C C . ASP A 1 113 ? -34.646 57.562 48.012 1.00 33.06 113 ASP A C 1
ATOM 844 O O . ASP A 1 113 ? -34.570 57.823 46.814 1.00 33.06 113 ASP A O 1
ATOM 848 N N . THR A 1 114 ? -35.629 56.823 48.511 1.00 37.44 114 THR A N 1
ATOM 849 C CA . THR A 1 114 ? -36.778 56.374 47.733 1.00 37.44 114 THR A CA 1
ATOM 850 C C . THR A 1 114 ? -37.751 57.550 47.649 1.00 37.44 114 THR A C 1
ATOM 852 O O . THR A 1 114 ? -38.340 57.888 48.681 1.00 37.44 114 THR A O 1
ATOM 855 N N . PRO A 1 115 ? -37.982 58.195 46.489 1.00 35.72 115 PRO A N 1
ATOM 856 C CA . PRO A 1 115 ? -39.196 58.978 46.356 1.00 35.72 115 PRO A CA 1
ATOM 857 C C . PRO A 1 115 ? -40.375 57.999 46.394 1.00 35.72 115 PRO A C 1
ATOM 859 O O . PRO A 1 115 ? -40.292 56.892 45.857 1.00 35.72 115 PRO A O 1
ATOM 862 N N . LEU A 1 116 ? -41.440 58.399 47.096 1.00 38.53 116 LEU A N 1
ATOM 863 C CA . LEU A 1 116 ? -42.684 57.646 47.245 1.00 38.53 116 LEU A CA 1
ATOM 864 C C . LEU A 1 116 ? -43.068 56.940 45.939 1.00 38.53 116 LEU A C 1
ATOM 866 O O . LEU A 1 116 ? -43.052 57.559 44.877 1.00 38.53 116 LEU A O 1
ATOM 870 N N . ILE A 1 117 ? -43.443 55.664 46.062 1.00 37.75 117 ILE A N 1
ATOM 871 C CA . ILE A 1 117 ? -44.008 54.818 45.006 1.00 37.75 117 ILE A CA 1
ATOM 872 C C . ILE A 1 117 ? -44.970 55.656 44.143 1.00 37.75 117 ILE A C 1
ATOM 874 O O . ILE A 1 117 ? -46.032 56.028 44.648 1.00 37.75 117 ILE A O 1
ATOM 878 N N . PRO A 1 118 ? -44.652 55.961 42.869 1.00 40.53 118 PRO A N 1
ATOM 879 C CA . PRO A 1 118 ? -45.677 56.428 41.960 1.00 40.53 118 PRO A CA 1
ATOM 880 C C . PRO A 1 118 ? -46.554 55.223 41.616 1.00 40.53 118 PRO A C 1
ATOM 882 O O . PRO A 1 118 ? -46.054 54.148 41.271 1.00 40.53 118 PRO A O 1
ATOM 885 N N . GLU A 1 119 ? -47.862 55.404 41.768 1.00 43.06 119 GLU A N 1
ATOM 886 C CA . GLU A 1 119 ? -48.908 54.498 41.296 1.00 43.06 119 GLU A CA 1
ATOM 887 C C . GLU A 1 119 ? -48.532 53.959 39.904 1.00 43.06 119 GLU A C 1
ATOM 889 O O . GLU A 1 119 ? -48.140 54.728 39.023 1.00 43.06 119 GLU A O 1
ATOM 894 N N . ILE A 1 120 ? -48.555 52.633 39.728 1.00 43.09 120 ILE A N 1
ATOM 895 C CA . ILE A 1 120 ? -48.086 51.971 38.505 1.00 43.09 120 ILE A CA 1
ATOM 896 C C . ILE A 1 120 ? -48.879 52.537 37.322 1.00 43.09 120 ILE A C 1
ATOM 898 O O . ILE A 1 120 ? -50.063 52.241 37.170 1.00 43.09 120 ILE A O 1
ATOM 902 N N . ALA A 1 121 ? -48.231 53.352 36.486 1.00 54.59 121 ALA A N 1
ATOM 903 C CA . ALA A 1 121 ? -48.812 53.793 35.226 1.00 54.59 121 ALA A CA 1
ATOM 904 C C . ALA A 1 121 ? -49.265 52.550 34.428 1.00 54.59 121 ALA A C 1
ATOM 906 O O . ALA A 1 121 ? -48.509 51.573 34.374 1.00 54.59 121 ALA A O 1
ATOM 907 N N . PRO A 1 122 ? -50.460 52.560 33.807 1.00 56.94 122 PRO A N 1
ATOM 908 C CA . PRO A 1 122 ? -51.070 51.377 33.185 1.00 56.94 122 PRO A CA 1
ATOM 909 C C . PRO A 1 122 ? -50.202 50.719 32.097 1.00 56.94 122 PRO A C 1
ATOM 911 O O . PRO A 1 122 ? -50.345 49.535 31.811 1.00 56.94 122 PRO A O 1
ATOM 914 N N . GLU A 1 123 ? -49.255 51.457 31.521 1.00 54.09 123 GLU A N 1
ATOM 915 C CA . GLU A 1 123 ? -48.288 50.943 30.545 1.00 54.09 123 GLU A CA 1
ATOM 916 C C . GLU A 1 123 ? -47.202 50.062 31.187 1.00 54.09 123 GLU A C 1
ATOM 918 O O . GLU A 1 123 ? -46.772 49.068 30.603 1.00 54.09 123 GLU A O 1
ATOM 923 N N . ARG A 1 124 ? -46.773 50.377 32.419 1.00 46.81 124 ARG A N 1
ATOM 924 C CA . ARG A 1 124 ? -45.766 49.588 33.146 1.00 46.81 124 ARG A CA 1
ATOM 925 C C . ARG A 1 124 ? -46.355 48.305 33.719 1.00 46.81 124 ARG A C 1
ATOM 927 O O . ARG A 1 124 ? -45.655 47.299 33.734 1.00 46.81 124 ARG A O 1
ATOM 934 N N . SER A 1 125 ? -47.616 48.314 34.162 1.00 53.25 125 SER A N 1
ATOM 935 C CA . SER A 1 125 ? -48.298 47.081 34.579 1.00 53.25 125 SER A CA 1
ATOM 936 C C . SER A 1 125 ? -48.493 46.136 33.397 1.00 53.25 125 SER A C 1
ATOM 938 O O . SER A 1 125 ? -48.222 44.951 33.557 1.00 53.25 125 SER A O 1
ATOM 940 N N . ALA A 1 126 ? -48.856 46.661 32.220 1.00 62.31 126 ALA A N 1
ATOM 941 C CA . ALA A 1 126 ? -48.960 45.888 30.984 1.00 62.31 126 ALA A CA 1
ATOM 942 C C . ALA A 1 126 ? -47.612 45.265 30.575 1.00 62.31 126 ALA A C 1
ATOM 944 O O . ALA A 1 126 ? -47.543 44.067 30.307 1.00 62.31 126 ALA A O 1
ATOM 945 N N . ALA A 1 127 ? -46.523 46.041 30.617 1.00 60.97 127 ALA A N 1
ATOM 946 C CA . ALA A 1 127 ? -45.181 45.541 30.318 1.00 60.97 127 ALA A CA 1
ATOM 947 C C . ALA A 1 127 ? -44.708 44.466 31.316 1.00 60.97 127 ALA A C 1
ATOM 949 O O . ALA A 1 127 ? -44.091 43.480 30.921 1.00 60.97 127 ALA A O 1
ATOM 950 N N . LEU A 1 128 ? -45.021 44.618 32.608 1.00 55.03 128 LEU A N 1
ATOM 951 C CA . LEU A 1 128 ? -44.731 43.603 33.626 1.00 55.03 128 LEU A CA 1
ATOM 952 C C . LEU A 1 128 ? -45.558 42.331 33.420 1.00 55.03 128 LEU A C 1
ATOM 954 O O . LEU A 1 128 ? -45.010 41.240 33.550 1.00 55.03 128 LEU A O 1
ATOM 958 N N . THR A 1 129 ? -46.840 42.444 33.060 1.00 64.88 129 THR A N 1
ATOM 959 C CA . THR A 1 129 ? -47.647 41.271 32.706 1.00 64.88 129 THR A CA 1
ATOM 960 C C . THR A 1 129 ? -47.136 40.591 31.443 1.00 64.88 129 THR A C 1
ATOM 962 O O . THR A 1 129 ? -47.047 39.373 31.445 1.00 64.88 129 THR A O 1
ATOM 965 N N . ASP A 1 130 ? -46.700 41.321 30.415 1.00 66.00 130 ASP A N 1
ATOM 966 C CA . ASP A 1 130 ? -46.112 40.731 29.203 1.00 66.00 130 ASP A CA 1
ATOM 967 C C . ASP A 1 130 ? -44.789 40.009 29.492 1.00 66.00 130 ASP A C 1
ATOM 969 O O . ASP A 1 130 ? -44.573 38.888 29.026 1.00 66.00 130 ASP A O 1
ATOM 973 N N . VAL A 1 131 ? -43.921 40.581 30.332 1.00 66.56 131 VAL A N 1
ATOM 974 C CA . VAL A 1 131 ? -42.693 39.903 30.785 1.00 66.56 131 VAL A CA 1
ATOM 975 C C . VAL A 1 131 ? -43.031 38.656 31.615 1.00 66.56 131 VAL A C 1
ATOM 977 O O . VAL A 1 131 ? -42.420 37.605 31.440 1.00 66.56 131 VAL A O 1
ATOM 980 N N . GLN A 1 132 ? -44.057 38.715 32.465 1.00 61.59 132 GLN A N 1
ATOM 981 C CA . GLN A 1 132 ? -44.527 37.559 33.232 1.00 61.59 132 GLN A CA 1
ATOM 982 C C . GLN A 1 132 ? -45.165 36.483 32.331 1.00 61.59 132 GLN A C 1
ATOM 984 O O . GLN A 1 132 ? -44.970 35.287 32.555 1.00 61.59 132 GLN A O 1
ATOM 989 N N . HIS A 1 133 ? -45.905 36.880 31.294 1.00 66.31 133 HIS A N 1
ATOM 990 C CA . HIS A 1 133 ? -46.535 35.987 30.319 1.00 66.31 133 HIS A CA 1
ATOM 991 C C . HIS A 1 133 ? -45.506 35.326 29.399 1.00 66.31 133 HIS A C 1
ATOM 993 O O . HIS A 1 133 ? -45.606 34.136 29.128 1.00 66.31 133 HIS A O 1
ATOM 999 N N . THR A 1 134 ? -44.470 36.049 28.983 1.00 65.38 134 THR A N 1
ATOM 1000 C CA . THR A 1 134 ? -43.355 35.488 28.202 1.00 65.38 134 THR A CA 1
ATOM 1001 C C . THR A 1 134 ? -42.459 34.574 29.041 1.00 65.38 134 THR A C 1
ATOM 1003 O O . THR A 1 134 ? -42.104 33.493 28.577 1.00 65.38 134 THR A O 1
ATOM 1006 N N . ALA A 1 135 ? -42.161 34.929 30.296 1.00 59.44 135 ALA A N 1
ATOM 1007 C CA . ALA A 1 135 ? -41.428 34.055 31.214 1.00 59.44 135 ALA A CA 1
ATOM 1008 C C . ALA A 1 135 ? -42.224 32.785 31.560 1.00 59.44 135 ALA A C 1
ATOM 1010 O O . ALA A 1 135 ? -41.668 31.690 31.550 1.00 59.44 135 ALA A O 1
ATOM 1011 N N . SER A 1 136 ? -43.532 32.900 31.810 1.00 57.06 136 SER A N 1
ATOM 1012 C CA . SER A 1 136 ? -44.390 31.732 32.053 1.00 57.06 136 SER A CA 1
ATOM 1013 C C . SER A 1 136 ? -44.589 30.876 30.802 1.00 57.06 136 SER A C 1
ATOM 1015 O O . SER A 1 136 ? -44.591 29.657 30.923 1.00 57.06 136 SER A O 1
ATOM 1017 N N . ALA A 1 137 ? -44.658 31.465 29.605 1.00 62.12 137 ALA A N 1
ATOM 1018 C CA . ALA A 1 137 ? -44.662 30.717 28.348 1.00 62.12 137 ALA A CA 1
ATOM 1019 C C . ALA A 1 137 ? -43.331 29.986 28.103 1.00 62.12 137 ALA A C 1
ATOM 1021 O O . ALA A 1 137 ? -43.344 28.847 27.649 1.00 62.12 137 ALA A O 1
ATOM 1022 N N . ALA A 1 138 ? -42.189 30.594 28.443 1.00 56.25 138 ALA A N 1
ATOM 1023 C CA . ALA A 1 138 ? -40.881 29.943 28.355 1.00 56.25 138 ALA A CA 1
ATOM 1024 C C . ALA A 1 138 ? -40.738 28.797 29.371 1.00 56.25 138 ALA A C 1
ATOM 1026 O O . ALA A 1 138 ? -40.263 27.720 29.020 1.00 56.25 138 ALA A O 1
ATOM 1027 N N . ILE A 1 139 ? -41.203 28.991 30.610 1.00 56.16 139 ILE A N 1
ATOM 1028 C CA . ILE A 1 139 ? -41.244 27.936 31.633 1.00 56.16 139 ILE A CA 1
ATOM 1029 C C . ILE A 1 139 ? -42.185 26.810 31.195 1.00 56.16 139 ILE A C 1
ATOM 1031 O O . ILE A 1 139 ? -41.813 25.646 31.293 1.00 56.16 139 ILE A O 1
ATOM 1035 N N . GLN A 1 140 ? -43.361 27.133 30.653 1.00 58.91 140 GLN A N 1
ATOM 1036 C CA . GLN A 1 140 ? -44.295 26.136 30.135 1.00 58.91 140 GLN A CA 1
ATOM 1037 C C . GLN A 1 140 ? -43.694 25.366 28.952 1.00 58.91 140 GLN A C 1
ATOM 1039 O O . GLN A 1 140 ? -43.776 24.147 28.932 1.00 58.91 140 GLN A O 1
ATOM 1044 N N . ALA A 1 141 ? -42.998 26.039 28.032 1.00 60.19 141 ALA A N 1
ATOM 1045 C CA . ALA A 1 141 ? -42.298 25.383 26.928 1.00 60.19 141 ALA A CA 1
ATOM 1046 C C . ALA A 1 141 ? -41.176 24.440 27.407 1.00 60.19 141 ALA A C 1
ATOM 1048 O O . ALA A 1 141 ? -40.955 23.395 26.800 1.00 60.19 141 ALA A O 1
ATOM 1049 N N . VAL A 1 142 ? -40.483 24.766 28.505 1.00 60.03 142 VAL A N 1
ATOM 1050 C CA . VAL A 1 142 ? -39.501 23.864 29.136 1.00 60.03 142 VAL A CA 1
ATOM 1051 C C . VAL A 1 142 ? -40.195 22.684 29.828 1.00 60.03 142 VAL A C 1
ATOM 1053 O O . VAL A 1 142 ? -39.742 21.551 29.681 1.00 60.03 142 VAL A O 1
ATOM 1056 N N . MET A 1 143 ? -41.313 22.916 30.523 1.00 59.44 143 MET A N 1
ATOM 1057 C CA . MET A 1 143 ? -42.123 21.862 31.156 1.00 59.44 143 MET A CA 1
ATOM 1058 C C . MET A 1 143 ? -42.728 20.898 30.123 1.00 59.44 143 MET A C 1
ATOM 1060 O O . MET A 1 143 ? -42.760 19.690 30.353 1.00 59.44 143 MET A O 1
ATOM 1064 N N . ASP A 1 144 ? -43.134 21.404 28.956 1.00 61.88 144 ASP A N 1
ATOM 1065 C CA . ASP A 1 144 ? -43.658 20.602 27.846 1.00 61.88 144 ASP A CA 1
ATOM 1066 C C . ASP A 1 144 ? -42.575 19.672 27.245 1.00 61.88 144 ASP A C 1
ATOM 1068 O O . ASP A 1 144 ? -42.894 18.631 26.668 1.00 61.88 144 ASP A O 1
ATOM 1072 N N . VAL A 1 145 ? -41.286 20.000 27.428 1.00 65.44 145 VAL A N 1
ATOM 1073 C CA . VAL A 1 145 ? -40.126 19.208 26.971 1.00 65.44 145 VAL A CA 1
ATOM 1074 C C . VAL A 1 145 ? -39.475 18.401 28.112 1.00 65.44 145 VAL A C 1
ATOM 1076 O O . VAL A 1 145 ? -38.689 17.491 27.847 1.00 65.44 145 VAL A O 1
ATOM 1079 N N . GLU A 1 146 ? -39.835 18.635 29.380 1.00 73.06 146 GLU A N 1
ATOM 1080 C CA . GLU A 1 146 ? -39.265 17.935 30.546 1.00 73.06 146 GLU A CA 1
ATOM 1081 C C . GLU A 1 146 ? -39.446 16.411 30.452 1.00 73.06 146 GLU A C 1
ATOM 1083 O O . GLU A 1 146 ? -38.527 15.643 30.748 1.00 73.06 146 GLU A O 1
ATOM 1088 N N . GLY A 1 147 ? -40.614 15.963 29.978 1.00 76.25 147 GLY A N 1
ATOM 1089 C CA . GLY A 1 147 ? -40.880 14.544 29.730 1.00 76.25 147 GLY A CA 1
ATOM 1090 C C . GLY A 1 147 ? -39.909 13.943 28.710 1.00 76.25 147 GLY A C 1
ATOM 1091 O O . GLY A 1 147 ? -39.329 12.888 28.959 1.00 76.25 147 GLY A O 1
ATOM 1092 N N . VAL A 1 148 ? -39.656 14.660 27.610 1.00 79.50 148 VAL A N 1
ATOM 1093 C CA . VAL A 1 148 ? -38.731 14.239 26.546 1.00 79.50 148 VAL A CA 1
ATOM 1094 C C . VAL A 1 148 ? -37.285 14.228 27.040 1.00 79.50 148 VAL A C 1
ATOM 1096 O O . VAL A 1 148 ? -36.555 13.284 26.755 1.00 79.50 148 VAL A O 1
ATOM 1099 N N . LEU A 1 149 ? -36.868 15.227 27.821 1.00 77.44 149 LEU A N 1
ATOM 1100 C CA . LEU A 1 149 ? -35.529 15.275 28.423 1.00 77.44 149 LEU A CA 1
ATOM 1101 C C . LEU A 1 149 ? -35.305 14.117 29.401 1.00 77.44 149 LEU A C 1
ATOM 1103 O O . LEU A 1 149 ? -34.246 13.489 29.401 1.00 77.44 149 LEU A O 1
ATOM 1107 N N . ARG A 1 150 ? -36.317 13.790 30.211 1.00 82.69 150 ARG A N 1
ATOM 1108 C 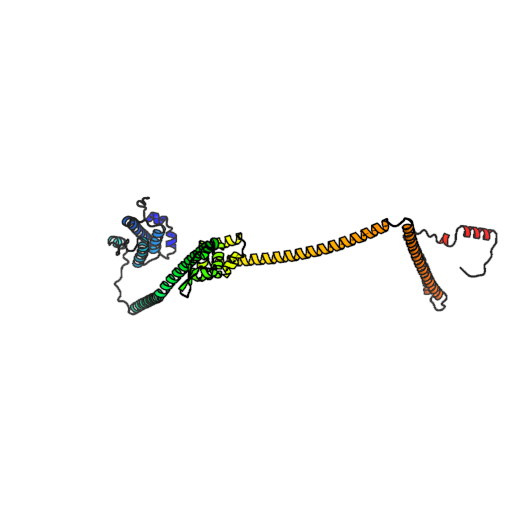CA . ARG A 1 150 ? -36.267 12.646 31.126 1.00 82.69 150 ARG A CA 1
ATOM 1109 C C . ARG A 1 150 ? -36.189 11.322 30.370 1.00 82.69 150 ARG A C 1
ATOM 1111 O O . ARG A 1 150 ? -35.444 10.432 30.778 1.00 82.69 150 ARG A O 1
ATOM 1118 N N . ASP A 1 151 ? -36.940 11.189 29.282 1.00 81.62 151 ASP A N 1
ATOM 1119 C CA . ASP A 1 151 ? -36.903 9.997 28.436 1.00 81.62 151 ASP A CA 1
ATOM 1120 C C . ASP A 1 151 ? -35.588 9.881 27.651 1.00 81.62 151 ASP A C 1
ATOM 1122 O O . ASP A 1 151 ? -35.087 8.769 27.498 1.00 81.62 151 ASP A O 1
ATOM 1126 N N . LEU A 1 152 ? -34.964 10.997 27.258 1.00 83.62 152 LEU A N 1
ATOM 1127 C CA . LEU A 1 152 ? -33.617 11.011 26.679 1.00 83.62 152 LEU A CA 1
ATOM 1128 C C . LEU A 1 152 ? -32.576 10.504 27.686 1.00 83.62 152 LEU A C 1
ATOM 1130 O O . LEU A 1 152 ? -31.822 9.589 27.373 1.00 83.62 152 LEU A O 1
ATOM 1134 N N . GLY A 1 153 ? -32.606 10.996 28.928 1.00 83.38 153 GLY A N 1
ATOM 1135 C CA . GLY A 1 153 ? -31.707 10.500 29.976 1.00 83.38 153 GLY A CA 1
ATOM 1136 C C . GLY A 1 153 ? -31.913 9.011 30.292 1.00 83.38 153 GLY A C 1
ATOM 1137 O O . GLY A 1 153 ? -30.953 8.280 30.537 1.00 83.38 153 GLY A O 1
ATOM 1138 N N . ARG A 1 154 ? -33.160 8.520 30.240 1.00 84.50 154 ARG A N 1
ATOM 1139 C CA . ARG A 1 154 ? -33.450 7.078 30.344 1.00 84.50 154 ARG A CA 1
ATOM 1140 C C . ARG A 1 154 ? -32.876 6.304 29.164 1.00 84.50 154 ARG A C 1
ATOM 1142 O O . ARG A 1 154 ? -32.318 5.230 29.375 1.00 84.50 154 ARG A O 1
ATOM 1149 N N . LEU A 1 155 ? -33.009 6.831 27.950 1.00 84.25 155 LEU A N 1
ATOM 1150 C CA . LEU A 1 155 ? -32.464 6.220 26.744 1.00 84.25 155 LEU A CA 1
ATOM 1151 C C . LEU A 1 155 ? -30.939 6.102 26.840 1.00 84.25 155 LEU A C 1
ATOM 1153 O O . LEU A 1 155 ? -30.416 5.001 26.665 1.00 84.25 155 LEU A O 1
ATOM 1157 N N . ASP A 1 156 ? -30.246 7.168 27.232 1.00 81.88 156 ASP A N 1
ATOM 1158 C CA . ASP A 1 156 ? -28.790 7.162 27.414 1.00 81.88 156 ASP A CA 1
ATOM 1159 C C . ASP A 1 156 ? -28.352 6.125 28.458 1.00 81.88 156 ASP A C 1
ATOM 1161 O O . ASP A 1 156 ? -27.444 5.327 28.209 1.00 81.88 156 ASP A O 1
ATOM 1165 N N . ALA A 1 157 ? -29.061 6.036 29.590 1.00 85.06 157 ALA A N 1
ATOM 1166 C CA . ALA A 1 157 ? -28.809 5.004 30.594 1.00 85.06 157 ALA A CA 1
ATOM 1167 C C . ALA A 1 157 ? -29.031 3.584 30.039 1.00 85.06 157 ALA A C 1
ATOM 1169 O O . ALA A 1 157 ? -28.229 2.684 30.291 1.00 85.06 157 ALA A O 1
ATOM 1170 N N . THR A 1 158 ? -30.096 3.357 29.258 1.00 85.56 158 THR A N 1
ATOM 1171 C CA . THR A 1 158 ? -30.344 2.039 28.646 1.00 85.56 158 THR A CA 1
ATOM 1172 C C . THR A 1 158 ? -29.291 1.657 27.610 1.00 85.56 158 THR A C 1
ATOM 1174 O O . THR A 1 158 ? -28.914 0.486 27.550 1.00 85.56 158 THR A O 1
ATOM 1177 N N . LEU A 1 159 ? -28.777 2.617 26.834 1.00 82.50 159 LEU A N 1
ATOM 1178 C CA . LEU A 1 159 ? -27.686 2.386 25.887 1.00 82.50 159 LEU A CA 1
ATOM 1179 C C . LEU A 1 159 ? -26.385 2.033 26.613 1.00 82.50 159 LEU A C 1
ATOM 1181 O O . LEU A 1 159 ? -25.719 1.070 26.234 1.00 82.50 159 LEU A O 1
ATOM 1185 N N . PHE A 1 160 ? -26.069 2.732 27.703 1.00 82.19 160 PHE A N 1
ATOM 1186 C CA . PHE A 1 160 ? -24.944 2.379 28.568 1.00 82.19 160 PHE A CA 1
ATOM 1187 C C . PHE A 1 160 ? -25.070 0.939 29.096 1.00 82.19 160 PHE A C 1
ATOM 1189 O O . PHE A 1 160 ? -24.156 0.130 28.927 1.00 82.19 160 PHE A O 1
ATOM 1196 N N . TYR A 1 161 ? -26.230 0.563 29.648 1.00 85.44 161 TYR A N 1
ATOM 1197 C CA . TYR A 1 161 ? -26.455 -0.812 30.107 1.00 85.44 161 TYR A CA 1
ATOM 1198 C C . TYR A 1 161 ? -26.345 -1.842 28.977 1.00 85.44 161 TYR A C 1
ATOM 1200 O O . TYR A 1 161 ? -25.841 -2.941 29.210 1.00 85.44 161 TYR A O 1
ATOM 1208 N N . ALA A 1 162 ? -26.783 -1.505 27.760 1.00 86.06 162 ALA A N 1
ATOM 1209 C CA . ALA A 1 162 ? -26.636 -2.375 26.599 1.00 86.06 162 ALA A CA 1
ATOM 1210 C C . ALA A 1 162 ? -25.160 -2.599 26.233 1.00 86.06 162 ALA A C 1
ATOM 1212 O O . ALA A 1 162 ? -24.773 -3.736 25.973 1.00 86.06 162 ALA A O 1
ATOM 1213 N N . ASN A 1 163 ? -24.322 -1.560 26.285 1.00 83.06 163 ASN A N 1
ATOM 1214 C CA . ASN A 1 163 ? -22.882 -1.670 26.020 1.00 83.06 163 ASN A CA 1
ATOM 1215 C C . ASN A 1 163 ? -22.172 -2.536 27.071 1.00 83.06 163 ASN A C 1
ATOM 1217 O O . ASN A 1 163 ? -21.384 -3.423 26.730 1.00 83.06 163 ASN A O 1
ATOM 1221 N N . VAL A 1 164 ? -22.509 -2.346 28.350 1.00 85.50 164 VAL A N 1
ATOM 1222 C CA . VAL A 1 164 ? -21.999 -3.183 29.446 1.00 85.50 164 VAL A CA 1
ATOM 1223 C C . VAL A 1 164 ? -22.449 -4.637 29.278 1.00 85.50 164 VAL A C 1
ATOM 1225 O O . VAL A 1 164 ? -21.642 -5.561 29.414 1.00 85.50 164 VAL A O 1
ATOM 1228 N N . ALA A 1 165 ? -23.721 -4.863 28.934 1.00 87.81 165 ALA A N 1
ATOM 1229 C CA . ALA A 1 165 ? -24.242 -6.198 28.660 1.00 87.81 165 ALA A CA 1
ATOM 1230 C C . ALA A 1 165 ? -23.519 -6.850 27.471 1.00 87.81 165 ALA A C 1
ATOM 1232 O O . ALA A 1 165 ? -23.142 -8.018 27.551 1.00 87.81 165 ALA A O 1
ATOM 1233 N N . ASP A 1 166 ? -23.258 -6.100 26.403 1.00 88.06 166 ASP A N 1
ATOM 1234 C CA . ASP A 1 166 ? -22.524 -6.569 25.229 1.00 88.06 166 ASP A CA 1
ATOM 1235 C C . ASP A 1 166 ? -21.088 -6.979 25.580 1.00 88.06 166 ASP A C 1
ATOM 1237 O O . ASP A 1 166 ? -20.642 -8.055 25.168 1.00 88.06 166 ASP A O 1
ATOM 1241 N N . SER A 1 167 ? -20.407 -6.204 26.428 1.00 85.88 167 SER A N 1
ATOM 1242 C CA . SER A 1 167 ? -19.099 -6.569 26.985 1.00 85.88 167 SER A CA 1
ATOM 1243 C C . SER A 1 167 ? -19.150 -7.893 27.755 1.00 85.88 167 SER A C 1
ATOM 1245 O O . SER A 1 167 ? -18.347 -8.800 27.510 1.00 85.88 167 SER A O 1
ATOM 1247 N N . MET A 1 168 ? -20.143 -8.070 28.632 1.00 88.06 168 MET A N 1
ATOM 1248 C CA . MET A 1 168 ? -20.327 -9.321 29.378 1.00 88.06 168 MET A CA 1
ATOM 1249 C C . MET A 1 168 ? -20.630 -10.510 28.456 1.00 88.06 168 MET A C 1
ATOM 1251 O O . MET A 1 168 ? -20.052 -11.588 28.626 1.00 88.06 168 MET A O 1
ATOM 1255 N N . LEU A 1 169 ? -21.500 -10.328 27.457 1.00 90.88 169 LEU A N 1
ATOM 1256 C CA . LEU A 1 169 ? -21.847 -11.363 26.481 1.00 90.88 169 LEU A CA 1
ATOM 1257 C C . LEU A 1 169 ? -20.617 -11.821 25.692 1.00 90.88 169 LEU A C 1
ATOM 1259 O O . LEU A 1 169 ? -20.435 -13.024 25.497 1.00 90.88 169 LEU A O 1
ATOM 1263 N N . VAL A 1 170 ? -19.749 -10.892 25.282 1.00 90.69 170 VAL A N 1
ATOM 1264 C CA . VAL A 1 170 ? -18.483 -11.204 24.603 1.00 90.69 170 VAL A CA 1
ATOM 1265 C C . VAL A 1 170 ? -17.545 -11.996 25.511 1.00 90.69 170 VAL A C 1
ATOM 1267 O O . VAL A 1 170 ? -17.000 -13.013 25.081 1.00 90.69 170 VAL A O 1
ATOM 1270 N N . GLN A 1 171 ? -17.393 -11.604 26.779 1.00 89.12 171 GLN A N 1
ATOM 1271 C CA . GLN A 1 171 ? -16.553 -12.342 27.729 1.00 89.12 171 GLN A CA 1
ATOM 1272 C C . GLN A 1 171 ? -17.052 -13.778 27.950 1.00 89.12 171 GLN A C 1
ATOM 1274 O O . GLN A 1 171 ? -16.256 -14.721 27.969 1.00 89.12 171 GLN A O 1
ATOM 1279 N N . ILE A 1 172 ? -18.369 -13.965 28.096 1.00 91.00 172 ILE A N 1
ATOM 1280 C CA . ILE A 1 172 ? -18.985 -15.294 28.215 1.00 91.00 172 ILE A CA 1
ATOM 1281 C C . ILE A 1 172 ? -18.752 -16.093 26.931 1.00 91.00 172 ILE A C 1
ATOM 1283 O O . ILE A 1 172 ? -18.322 -17.246 26.994 1.00 91.00 172 ILE A O 1
ATOM 1287 N N . PHE A 1 173 ? -18.989 -15.481 25.771 1.00 92.50 173 PHE A N 1
ATOM 1288 C CA . PHE A 1 173 ? -18.763 -16.096 24.468 1.00 92.50 173 PHE A CA 1
ATOM 1289 C C . PHE A 1 173 ? -17.318 -16.583 24.307 1.00 92.50 173 PHE A C 1
ATOM 1291 O O . PHE A 1 173 ? -17.104 -17.732 23.917 1.00 92.50 173 PHE A O 1
ATOM 1298 N N . GLU A 1 174 ? -16.321 -15.768 24.659 1.00 90.94 174 GLU A N 1
ATOM 1299 C CA . GLU A 1 174 ? -14.912 -16.154 24.569 1.00 90.94 174 GLU A CA 1
ATOM 1300 C C . GLU A 1 174 ? -14.548 -17.299 25.519 1.00 90.94 174 GLU A C 1
ATOM 1302 O O . GLU A 1 174 ? -13.864 -18.238 25.100 1.00 90.94 174 GLU A O 1
ATOM 1307 N N . LYS A 1 175 ? -15.028 -17.266 26.770 1.00 91.38 175 LYS A N 1
ATOM 1308 C CA . LYS A 1 175 ? -14.821 -18.353 27.744 1.00 91.38 175 LYS A CA 1
ATOM 1309 C C . LYS A 1 175 ? -15.422 -19.665 27.238 1.00 91.38 175 LYS A C 1
ATOM 1311 O O . LYS A 1 175 ? -14.727 -20.676 27.126 1.00 91.38 175 LYS A O 1
ATOM 1316 N N . VAL A 1 176 ? -16.691 -19.630 26.831 1.00 90.75 176 VAL A N 1
ATOM 1317 C CA . VAL A 1 176 ? -17.424 -20.802 26.334 1.00 90.75 176 VAL A CA 1
ATOM 1318 C C . VAL A 1 176 ? -16.801 -21.357 25.050 1.00 90.75 176 VAL A C 1
ATOM 1320 O O . VAL A 1 176 ? -16.726 -22.578 24.879 1.00 90.75 176 VAL A O 1
ATOM 1323 N N . LYS A 1 177 ? -16.315 -20.482 24.161 1.00 90.06 177 LYS A N 1
ATOM 1324 C CA . LYS A 1 177 ? -15.610 -20.859 22.931 1.00 90.06 177 LYS A CA 1
ATOM 1325 C C . LYS A 1 177 ? -14.280 -21.555 23.228 1.00 90.06 177 LYS A C 1
ATOM 1327 O O . LYS A 1 177 ? -14.021 -22.603 22.635 1.00 90.06 177 LYS A O 1
ATOM 1332 N N . LYS A 1 178 ? -13.460 -21.009 24.137 1.00 90.19 178 LYS A N 1
ATOM 1333 C CA . LYS A 1 178 ? -12.148 -21.572 24.515 1.00 90.19 178 LYS A CA 1
ATOM 1334 C C . LYS A 1 178 ? -12.284 -22.953 25.161 1.00 90.19 178 LYS A C 1
ATOM 1336 O O . LYS A 1 178 ? -11.604 -23.890 24.756 1.00 90.19 178 LYS A O 1
ATOM 1341 N N . GLU A 1 179 ? -13.208 -23.105 26.105 1.00 89.56 179 GLU A N 1
ATOM 1342 C CA . GLU A 1 179 ? -13.390 -24.350 26.868 1.00 89.56 179 GLU A CA 1
ATOM 1343 C C . GLU A 1 179 ? -14.279 -25.386 26.162 1.00 89.56 179 GLU A C 1
ATOM 1345 O O . GLU A 1 179 ? -14.435 -26.513 26.635 1.00 89.56 179 GLU A O 1
ATOM 1350 N N . LYS A 1 180 ? -14.910 -25.007 25.040 1.00 88.56 180 LYS A N 1
ATOM 1351 C CA . LYS A 1 180 ? -15.990 -25.769 24.384 1.00 88.56 180 LYS A CA 1
ATOM 1352 C C . LYS A 1 180 ? -17.103 -26.169 25.370 1.00 88.56 180 LYS A C 1
ATOM 1354 O O . LYS A 1 180 ? -17.748 -27.206 25.203 1.00 88.56 180 LYS A O 1
ATOM 1359 N N . ALA A 1 181 ? -17.339 -25.334 26.387 1.00 85.94 181 ALA A N 1
ATOM 1360 C CA . ALA A 1 181 ? -18.257 -25.612 27.491 1.00 85.94 181 ALA A CA 1
ATOM 1361 C C . ALA A 1 181 ? -19.723 -25.721 27.035 1.00 85.94 181 ALA A C 1
ATOM 1363 O O . ALA A 1 181 ? -20.506 -26.425 27.669 1.00 85.94 181 ALA A O 1
ATOM 1364 N N . TYR A 1 182 ? -20.073 -25.111 25.894 1.00 85.44 182 TYR A N 1
ATOM 1365 C CA . TYR A 1 182 ? -21.416 -25.171 25.307 1.00 85.44 182 TYR A CA 1
ATOM 1366 C C . TYR A 1 182 ? -21.910 -26.608 25.105 1.00 85.44 182 TYR A C 1
ATOM 1368 O O . TYR A 1 182 ? -23.079 -26.880 25.347 1.00 85.44 182 TYR A O 1
ATOM 1376 N N . LYS A 1 183 ? -21.021 -27.554 24.770 1.00 87.25 183 LYS A N 1
ATOM 1377 C CA . LYS A 1 183 ? -21.384 -28.968 24.566 1.00 87.25 183 LYS A CA 1
ATOM 1378 C C . LYS A 1 183 ? -21.883 -29.668 25.830 1.00 87.25 183 LYS A C 1
ATOM 1380 O O . LYS A 1 183 ? -22.551 -30.688 25.741 1.00 87.25 183 LYS A O 1
ATOM 1385 N N . LYS A 1 184 ? -21.523 -29.154 27.009 1.00 85.19 184 LYS A N 1
ATOM 1386 C CA . LYS A 1 184 ? -21.910 -29.721 28.310 1.00 85.19 184 LYS A CA 1
ATOM 1387 C C . LYS A 1 184 ? -23.207 -29.108 28.846 1.00 85.19 184 LYS A C 1
ATOM 1389 O O . LYS A 1 184 ? -23.746 -29.587 29.842 1.00 85.19 184 LYS A O 1
ATOM 1394 N N . LEU A 1 185 ? -23.685 -28.033 28.219 1.00 83.81 185 LEU A N 1
ATOM 1395 C CA . LEU A 1 185 ? -24.876 -27.310 28.636 1.00 83.81 185 LEU A CA 1
ATOM 1396 C C . LEU A 1 185 ? -26.114 -27.898 27.964 1.00 83.81 185 LEU A C 1
ATOM 1398 O O . LEU A 1 185 ? -26.104 -28.245 26.783 1.00 83.81 185 LEU A O 1
ATOM 1402 N N . HIS A 1 186 ? -27.188 -27.973 28.742 1.00 82.00 186 HIS A N 1
ATOM 1403 C CA . HIS A 1 186 ? -28.490 -28.432 28.287 1.00 82.00 186 HIS A CA 1
ATOM 1404 C C . HIS A 1 186 ? -29.442 -27.239 28.185 1.00 82.00 186 HIS A C 1
ATOM 1406 O O . HIS A 1 186 ? -29.355 -26.290 28.972 1.00 82.00 186 HIS A O 1
ATOM 1412 N N . TYR A 1 187 ? -30.355 -27.275 27.222 1.00 83.69 187 TYR A N 1
ATOM 1413 C CA . TYR A 1 187 ? -31.407 -26.280 27.067 1.00 83.69 187 TYR A CA 1
ATOM 1414 C C . TYR A 1 187 ? -32.704 -26.932 26.599 1.00 83.69 187 TYR A C 1
ATOM 1416 O O . TYR A 1 187 ? -32.691 -28.034 26.053 1.00 83.69 187 TYR A O 1
ATOM 1424 N N . HIS A 1 188 ? -33.814 -26.243 26.843 1.00 80.25 188 HIS A N 1
ATOM 1425 C CA . HIS A 1 188 ? -35.097 -26.608 26.263 1.00 80.25 188 HIS A CA 1
ATOM 1426 C C . HIS A 1 188 ? -35.195 -25.989 24.874 1.00 80.25 188 HIS A C 1
ATOM 1428 O O . HIS A 1 188 ? -34.997 -24.779 24.736 1.00 80.25 188 HIS A O 1
ATOM 1434 N N . ASP A 1 189 ? -35.453 -26.816 23.864 1.00 77.88 189 ASP A N 1
ATOM 1435 C CA . ASP A 1 189 ? -35.795 -26.321 22.534 1.00 77.88 189 ASP A CA 1
ATOM 1436 C C . ASP A 1 189 ? -37.210 -25.710 22.515 1.00 77.88 189 ASP A C 1
ATOM 1438 O O . ASP A 1 189 ? -37.950 -25.763 23.500 1.00 77.88 189 ASP A O 1
ATOM 1442 N N . GLU A 1 190 ? -37.598 -25.133 21.379 1.00 77.69 190 GLU A N 1
ATOM 1443 C CA . GLU A 1 190 ? -38.930 -24.542 21.172 1.00 77.69 190 GLU A CA 1
ATOM 1444 C C . GLU A 1 190 ? -40.079 -25.559 21.335 1.00 77.69 190 GLU A C 1
ATOM 1446 O O . GLU A 1 190 ? -41.222 -25.174 21.565 1.00 77.69 190 GLU A O 1
ATOM 1451 N N . SER A 1 191 ? -39.778 -26.858 21.260 1.00 78.00 191 SER A N 1
ATOM 1452 C CA . SER A 1 191 ? -40.709 -27.974 21.473 1.00 78.00 191 SER A CA 1
ATOM 1453 C C . SER A 1 191 ? -40.713 -28.490 22.923 1.00 78.00 191 SER A C 1
ATOM 1455 O O . SER A 1 191 ? -41.387 -29.475 23.221 1.00 78.00 191 SER A O 1
ATOM 1457 N N . GLY A 1 192 ? -39.973 -27.849 23.836 1.00 79.25 192 GLY A N 1
ATOM 1458 C CA . GLY A 1 192 ? -39.889 -28.199 25.257 1.00 79.25 192 GLY A CA 1
ATOM 1459 C C . GLY A 1 192 ? -38.917 -29.338 25.587 1.00 79.25 192 GLY A C 1
ATOM 1460 O O . GLY A 1 192 ? -38.764 -29.688 26.763 1.00 79.25 192 GLY A O 1
ATOM 1461 N N . ASN A 1 193 ? -38.216 -29.898 24.597 1.00 83.00 193 ASN A N 1
ATOM 1462 C CA . ASN A 1 193 ? -37.329 -31.044 24.795 1.00 83.00 193 ASN A CA 1
ATOM 1463 C C . ASN A 1 193 ? -35.958 -30.621 25.321 1.00 83.00 193 ASN A C 1
ATOM 1465 O O . ASN A 1 193 ? -35.377 -29.632 24.878 1.00 83.00 193 ASN A O 1
ATOM 1469 N N . LEU A 1 194 ? -35.416 -31.410 26.250 1.00 81.06 194 LEU A N 1
ATOM 1470 C CA . LEU A 1 194 ? -34.129 -31.154 26.890 1.00 81.06 194 LEU A CA 1
ATOM 1471 C C . LEU A 1 194 ? -32.997 -31.688 25.993 1.00 81.06 194 LEU A C 1
ATOM 1473 O O . LEU A 1 194 ? -32.795 -32.897 25.882 1.00 81.06 194 LEU A O 1
ATOM 1477 N N . ARG A 1 195 ? -32.275 -30.785 25.322 1.00 84.69 195 ARG A N 1
ATOM 1478 C CA . ARG A 1 195 ? -31.225 -31.097 24.337 1.00 84.69 195 ARG A CA 1
ATOM 1479 C C . ARG A 1 195 ? -29.894 -30.436 24.714 1.00 84.69 195 ARG A C 1
ATOM 1481 O O . ARG A 1 195 ? -29.861 -29.413 25.392 1.00 84.69 195 ARG A O 1
ATOM 1488 N N . GLN A 1 196 ? -28.780 -31.029 24.279 1.00 84.88 196 GLN A N 1
ATOM 1489 C CA . GLN A 1 196 ? -27.443 -30.421 24.355 1.00 84.88 196 GLN A CA 1
ATOM 1490 C C . GLN A 1 196 ? -27.127 -29.599 23.100 1.00 84.88 196 GLN A C 1
ATOM 1492 O O . GLN A 1 196 ? -27.524 -29.971 21.992 1.00 84.88 196 GLN A O 1
ATOM 1497 N N . PHE A 1 197 ? -26.360 -28.520 23.256 1.00 85.88 197 PHE A N 1
ATOM 1498 C CA . PHE A 1 197 ? -25.887 -27.729 22.116 1.00 85.88 197 PHE A CA 1
ATOM 1499 C C . PHE A 1 197 ? -24.885 -28.521 21.273 1.00 85.88 197 PHE A C 1
ATOM 1501 O O . PHE A 1 197 ? -23.852 -28.964 21.784 1.00 85.88 197 PHE A O 1
ATOM 1508 N N . GLN A 1 198 ? -25.154 -28.668 19.974 1.00 83.88 198 GLN A N 1
ATOM 1509 C CA . GLN A 1 198 ? -24.225 -29.342 19.064 1.00 83.88 198 GLN A CA 1
ATOM 1510 C C . GLN A 1 198 ? -23.201 -28.360 18.497 1.00 83.88 198 GLN A C 1
ATOM 1512 O O . GLN A 1 198 ? -22.012 -28.686 18.390 1.00 83.88 198 GLN A O 1
ATOM 1517 N N . THR A 1 199 ? -23.646 -27.141 18.189 1.00 87.81 199 THR A N 1
ATOM 1518 C CA . THR A 1 199 ? -22.806 -26.076 17.636 1.00 87.81 199 THR A CA 1
ATOM 1519 C C . THR A 1 199 ? -22.753 -24.863 18.561 1.00 87.81 199 THR A C 1
ATOM 1521 O O . THR A 1 199 ? -23.623 -24.632 19.402 1.00 87.81 199 THR A O 1
ATOM 1524 N N . LEU A 1 200 ? -21.695 -24.065 18.408 1.00 86.88 200 LEU A N 1
ATOM 1525 C CA . LEU A 1 200 ? -21.561 -22.796 19.124 1.00 86.88 200 LEU A CA 1
ATOM 1526 C C . LEU A 1 200 ? -22.591 -21.764 18.627 1.00 86.88 200 LEU A C 1
ATOM 1528 O O . LEU A 1 200 ? -23.035 -20.927 19.402 1.00 86.88 200 LEU A O 1
ATOM 1532 N N . GLU A 1 201 ? -23.001 -21.848 17.359 1.00 88.94 201 GLU A N 1
ATOM 1533 C CA . GLU A 1 201 ? -24.038 -20.996 16.763 1.00 88.94 201 GLU A CA 1
ATOM 1534 C C . GLU A 1 201 ? -25.406 -21.199 17.419 1.00 88.94 201 GLU A C 1
ATOM 1536 O O . GLU A 1 201 ? -26.054 -20.211 17.770 1.00 88.94 201 GLU A O 1
ATOM 1541 N N . GLU A 1 202 ? -25.801 -22.455 17.662 1.00 86.94 202 GLU A N 1
ATOM 1542 C CA . GLU A 1 202 ? -27.020 -22.791 18.411 1.00 86.94 202 GLU A CA 1
ATOM 1543 C C . GLU A 1 202 ? -26.984 -22.189 19.825 1.00 86.94 202 GLU A C 1
ATOM 1545 O O . GLU A 1 202 ? -27.961 -21.593 20.277 1.00 86.94 202 GLU A O 1
ATOM 1550 N N . PHE A 1 203 ? -25.839 -22.283 20.511 1.00 89.44 203 PHE A N 1
ATOM 1551 C CA . PHE A 1 203 ? -25.655 -21.696 21.841 1.00 89.44 203 PHE A CA 1
ATOM 1552 C C . PHE A 1 203 ? -25.783 -20.166 21.826 1.00 89.44 203 PHE A C 1
ATOM 1554 O O . PHE A 1 203 ? -26.484 -19.595 22.664 1.00 89.44 203 PHE A O 1
ATOM 1561 N N . CYS A 1 204 ? -25.134 -19.500 20.868 1.00 89.50 204 CYS A N 1
ATOM 1562 C CA . CYS A 1 204 ? -25.197 -18.049 20.720 1.00 89.50 204 CYS A CA 1
ATOM 1563 C C . CYS A 1 204 ? -26.640 -17.566 20.514 1.00 89.50 204 CYS A C 1
ATOM 1565 O O . CYS A 1 204 ? -27.096 -16.683 21.242 1.00 89.50 204 CYS A O 1
ATOM 1567 N N . GLY A 1 205 ? -27.377 -18.187 19.587 1.00 86.44 205 GLY A N 1
ATOM 1568 C CA . GLY A 1 205 ? -28.769 -17.828 19.317 1.00 86.44 205 GLY A CA 1
ATOM 1569 C C . GLY A 1 205 ? -29.692 -18.086 20.510 1.00 86.44 205 GLY A C 1
ATOM 1570 O O . GLY A 1 205 ? -30.455 -17.205 20.895 1.00 86.44 205 GLY A O 1
ATOM 1571 N N . ALA A 1 206 ? -29.585 -19.260 21.138 1.00 85.25 206 ALA A N 1
ATOM 1572 C CA . ALA A 1 206 ? -30.522 -19.684 22.177 1.00 85.25 206 ALA A CA 1
ATOM 1573 C C . ALA A 1 206 ? -30.246 -19.099 23.573 1.00 85.25 206 ALA A C 1
ATOM 1575 O O . ALA A 1 206 ? -31.174 -18.974 24.371 1.00 85.25 206 ALA A O 1
ATOM 1576 N N . LYS A 1 207 ? -28.984 -18.803 23.922 1.00 87.88 207 LYS A N 1
ATOM 1577 C CA . LYS A 1 207 ? -28.605 -18.354 25.279 1.00 87.88 207 LYS A CA 1
ATOM 1578 C C . LYS A 1 207 ? -28.064 -16.938 25.351 1.00 87.88 207 LYS A C 1
ATOM 1580 O O . LYS A 1 207 ? -28.262 -16.293 26.373 1.00 87.88 207 LYS A O 1
ATOM 1585 N N . LEU A 1 208 ? -27.390 -16.463 24.307 1.00 86.12 208 LEU A N 1
ATOM 1586 C CA . LEU A 1 208 ? -26.811 -15.116 24.286 1.00 86.12 208 LEU A CA 1
ATOM 1587 C C . LEU A 1 208 ? -27.688 -14.110 23.527 1.00 86.12 208 LEU A C 1
ATOM 1589 O O . LEU A 1 208 ? -27.399 -12.919 23.554 1.00 86.12 208 LEU A O 1
ATOM 1593 N N . GLY A 1 209 ? -28.735 -14.572 22.832 1.00 87.31 209 GLY A N 1
ATOM 1594 C CA . GLY A 1 209 ? -29.677 -13.715 22.104 1.00 87.31 209 GLY A CA 1
ATOM 1595 C C . GLY A 1 209 ? -29.063 -12.967 20.914 1.00 87.31 209 GLY A C 1
ATOM 1596 O O . GLY A 1 209 ? -29.699 -12.079 20.352 1.00 87.31 209 GLY A O 1
ATOM 1597 N N . LYS A 1 210 ? -27.829 -13.306 20.515 1.00 90.19 210 LYS A N 1
ATOM 1598 C CA . LYS A 1 210 ? -27.115 -12.707 19.380 1.00 90.19 210 LYS A CA 1
ATOM 1599 C C . LYS A 1 210 ? -26.550 -13.797 18.484 1.00 90.19 210 LYS A C 1
ATOM 1601 O O . LYS A 1 210 ? -26.143 -14.860 18.949 1.00 90.19 210 LYS A O 1
ATOM 1606 N N . SER A 1 211 ? -26.486 -13.525 17.184 1.00 91.50 211 SER A N 1
ATOM 1607 C CA . SER A 1 211 ? -25.868 -14.457 16.242 1.00 91.50 211 SER A CA 1
ATOM 1608 C C . SER A 1 211 ? -24.375 -14.623 16.536 1.00 91.50 211 SER A C 1
ATOM 1610 O O . SER A 1 211 ? -23.703 -13.689 16.985 1.00 91.50 211 SER A O 1
ATOM 1612 N N . TYR A 1 212 ? -23.837 -15.803 16.224 1.00 91.31 212 TYR A N 1
ATOM 1613 C CA . TYR A 1 212 ? -22.401 -16.078 16.325 1.00 91.31 212 TYR A CA 1
ATOM 1614 C C . TYR A 1 212 ? -21.564 -15.015 15.605 1.00 91.31 212 TYR A C 1
ATOM 1616 O O . TYR A 1 212 ? -20.608 -14.485 16.167 1.00 91.31 212 TYR A O 1
ATOM 1624 N N . ARG A 1 213 ? -21.977 -14.642 14.386 1.00 91.62 213 ARG A N 1
ATOM 1625 C CA . ARG A 1 213 ? -21.321 -13.601 13.592 1.00 91.62 213 ARG A CA 1
ATOM 1626 C C . ARG A 1 213 ? -21.270 -12.265 14.332 1.00 91.62 213 ARG A C 1
ATOM 1628 O O . ARG A 1 213 ? -20.210 -11.649 14.374 1.00 91.62 213 ARG A O 1
ATOM 1635 N N . ARG A 1 214 ? -22.382 -11.827 14.934 1.00 89.94 214 ARG A N 1
ATOM 1636 C CA . ARG A 1 214 ? -22.425 -10.553 15.664 1.00 89.94 214 ARG A CA 1
ATOM 1637 C C . ARG A 1 214 ? -21.498 -10.586 16.879 1.00 89.94 214 ARG A C 1
ATOM 1639 O O . ARG A 1 214 ? -20.726 -9.655 17.060 1.00 89.94 214 ARG A O 1
ATOM 1646 N N . LEU A 1 215 ? -21.516 -11.665 17.661 1.00 90.81 215 LEU A N 1
ATOM 1647 C CA . LEU A 1 215 ? -20.618 -11.828 18.815 1.00 90.81 215 LEU A CA 1
ATOM 1648 C C . LEU A 1 215 ? -19.142 -11.888 18.407 1.00 90.81 215 LEU A C 1
ATOM 1650 O O . LEU A 1 215 ? -18.289 -11.348 19.104 1.00 90.81 215 LEU A O 1
ATOM 1654 N N . GLN A 1 216 ? -18.834 -12.499 17.263 1.00 90.81 216 GLN A N 1
ATOM 1655 C CA . GLN A 1 216 ? -17.482 -12.519 16.716 1.00 90.81 216 GLN A CA 1
ATOM 1656 C C . GLN A 1 216 ? -17.026 -11.126 16.252 1.00 90.81 216 GLN A C 1
ATOM 1658 O O . GLN A 1 216 ? -15.876 -10.756 16.484 1.00 90.81 216 GLN A O 1
ATOM 1663 N N . GLU A 1 217 ? -17.912 -10.347 15.625 1.00 90.00 217 GLU A N 1
ATOM 1664 C CA . GLU A 1 217 ? -17.637 -8.956 15.249 1.00 90.00 217 GLU A CA 1
ATOM 1665 C C . GLU A 1 217 ? -17.354 -8.094 16.488 1.00 90.00 217 GLU A C 1
ATOM 1667 O O . GLU A 1 217 ? -16.314 -7.433 16.527 1.00 90.00 217 GLU A O 1
ATOM 1672 N N . LEU A 1 218 ? -18.211 -8.170 17.518 1.00 88.94 218 LEU A N 1
ATOM 1673 C CA . LEU A 1 218 ? -18.011 -7.466 18.790 1.00 88.94 218 LEU A CA 1
ATOM 1674 C C . LEU A 1 218 ? -16.709 -7.879 19.480 1.00 88.94 218 LEU A C 1
ATOM 1676 O O . LEU A 1 218 ? -15.912 -7.013 19.825 1.00 88.94 218 LEU A O 1
ATOM 1680 N N . SER A 1 219 ? -16.458 -9.185 19.624 1.00 90.06 219 SER A N 1
ATOM 1681 C CA . SER A 1 219 ? -15.204 -9.711 20.186 1.00 90.06 219 SER A CA 1
ATOM 1682 C C . SER A 1 219 ? -13.997 -9.127 19.456 1.00 90.06 219 SER A C 1
ATOM 1684 O O . SER A 1 219 ? -13.073 -8.629 20.090 1.00 90.06 219 SER A O 1
ATOM 1686 N N . GLY A 1 220 ? -14.037 -9.065 18.123 1.00 88.88 220 GLY A N 1
ATOM 1687 C CA . GLY A 1 220 ? -12.967 -8.442 17.359 1.00 88.88 220 GLY A CA 1
ATOM 1688 C C . GLY A 1 220 ? -12.834 -6.930 17.589 1.00 88.88 220 GLY A C 1
ATOM 1689 O O . GLY A 1 220 ? -11.719 -6.425 17.548 1.00 88.88 220 GLY A O 1
ATOM 1690 N N . HIS A 1 221 ? -13.930 -6.177 17.745 1.00 89.62 221 HIS A N 1
ATOM 1691 C CA . HIS A 1 221 ? -13.860 -4.733 18.044 1.00 89.62 221 HIS A CA 1
ATOM 1692 C C . HIS A 1 221 ? -13.259 -4.488 19.432 1.00 89.62 221 HIS A C 1
ATOM 1694 O O . HIS A 1 221 ? -12.343 -3.681 19.569 1.00 89.62 221 HIS A O 1
ATOM 1700 N N . MET A 1 222 ? -13.709 -5.249 20.430 1.00 87.50 222 MET A N 1
ATOM 1701 C CA . MET A 1 222 ? -13.218 -5.152 21.803 1.00 87.50 222 MET A CA 1
ATOM 1702 C C . MET A 1 222 ? -11.762 -5.603 21.936 1.00 87.50 222 MET A C 1
ATOM 1704 O O . MET A 1 222 ? -11.023 -5.012 22.708 1.00 87.50 222 MET A O 1
ATOM 1708 N N . GLN A 1 223 ? -11.311 -6.599 21.169 1.00 86.12 223 GLN A N 1
ATOM 1709 C CA . GLN A 1 223 ? -9.892 -6.975 21.126 1.00 86.12 223 GLN A CA 1
ATOM 1710 C C . GLN A 1 223 ? -9.022 -5.891 20.480 1.00 86.12 223 GLN A C 1
ATOM 1712 O O . GLN A 1 223 ? -7.886 -5.693 20.902 1.00 86.12 223 GLN A O 1
ATOM 1717 N N . ALA A 1 224 ? -9.543 -5.188 19.469 1.00 83.12 224 ALA A N 1
ATOM 1718 C CA . ALA A 1 224 ? -8.799 -4.129 18.795 1.00 83.12 224 ALA A CA 1
ATOM 1719 C C . ALA A 1 224 ? -8.573 -2.917 19.709 1.00 83.12 224 ALA A C 1
ATOM 1721 O O . ALA A 1 224 ? -7.473 -2.378 19.726 1.00 83.12 224 ALA A O 1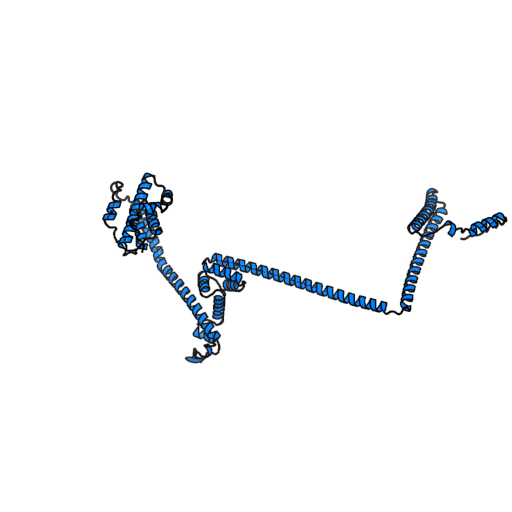
ATOM 1722 N N . LEU A 1 225 ? -9.578 -2.503 20.487 1.00 83.50 225 LEU A N 1
ATOM 1723 C CA . LEU A 1 225 ? -9.508 -1.323 21.360 1.00 83.50 225 LEU A CA 1
ATOM 1724 C C . LEU A 1 225 ? -9.126 -1.639 22.806 1.00 83.50 225 LEU A C 1
ATOM 1726 O O . LEU A 1 225 ? -8.287 -0.951 23.374 1.00 83.50 225 LEU A O 1
ATOM 1730 N N . GLY A 1 226 ? -9.696 -2.695 23.375 1.00 83.12 226 GLY A N 1
ATOM 1731 C CA . GLY A 1 226 ? -9.852 -2.887 24.815 1.00 83.12 226 GLY A CA 1
ATOM 1732 C C . GLY A 1 226 ? -11.316 -2.682 25.223 1.00 83.12 226 GLY A C 1
ATOM 1733 O O . GLY A 1 226 ? -12.065 -1.993 24.531 1.00 83.12 226 GLY A O 1
ATOM 1734 N N . ALA A 1 227 ? -11.746 -3.304 26.326 1.00 76.88 227 ALA A N 1
ATOM 1735 C CA . ALA A 1 227 ? -13.140 -3.229 26.776 1.00 76.88 227 ALA A CA 1
ATOM 1736 C C . ALA A 1 227 ? -13.556 -1.801 27.174 1.00 76.88 227 ALA A C 1
ATOM 1738 O O . ALA A 1 227 ? -14.629 -1.359 26.777 1.00 76.88 227 ALA A O 1
ATOM 1739 N N . ASP A 1 228 ? -12.680 -1.076 27.871 1.00 77.38 228 ASP A N 1
ATOM 1740 C CA . ASP A 1 228 ? -12.969 0.270 28.383 1.00 77.38 228 ASP A CA 1
ATOM 1741 C C . ASP A 1 228 ? -13.011 1.309 27.245 1.00 77.38 228 ASP A C 1
ATOM 1743 O O . ASP A 1 228 ? -13.927 2.123 27.146 1.00 77.38 228 ASP A O 1
ATOM 1747 N N . LEU A 1 229 ? -12.071 1.214 26.297 1.00 83.44 229 LEU A N 1
ATOM 1748 C CA . LEU A 1 229 ? -12.031 2.087 25.117 1.00 83.44 229 LEU A CA 1
ATOM 1749 C C . LEU A 1 229 ? -13.153 1.801 24.116 1.00 83.44 229 LEU A C 1
ATOM 1751 O O . LEU A 1 229 ? -13.534 2.687 23.354 1.00 83.44 229 LEU A O 1
ATOM 1755 N N . TYR A 1 230 ? -13.692 0.580 24.095 1.00 86.00 230 TYR A N 1
ATOM 1756 C CA . TYR A 1 230 ? -14.845 0.253 23.260 1.00 86.00 230 TYR A CA 1
ATOM 1757 C C . TYR A 1 230 ? -16.086 1.042 23.691 1.00 86.00 230 TYR A C 1
ATOM 1759 O O . TYR A 1 230 ? -16.798 1.568 22.839 1.00 86.00 230 TYR A O 1
ATOM 1767 N N . GLU A 1 231 ? -16.313 1.173 24.997 1.00 82.69 231 GLU A N 1
ATOM 1768 C CA . GLU A 1 231 ? -17.433 1.943 25.532 1.00 82.69 231 GLU A CA 1
ATOM 1769 C C . GLU A 1 231 ? -17.295 3.438 25.218 1.00 82.69 231 GLU A C 1
ATOM 1771 O O . GLU A 1 231 ? -18.248 4.066 24.748 1.00 82.69 231 GLU A O 1
ATOM 1776 N N . ALA A 1 232 ? -16.086 3.986 25.389 1.00 83.62 232 ALA A N 1
ATOM 1777 C CA . ALA A 1 232 ? -15.777 5.347 24.967 1.00 83.62 232 ALA A CA 1
ATOM 1778 C C . ALA A 1 232 ? -16.052 5.525 23.465 1.00 83.62 232 ALA A C 1
ATOM 1780 O O . ALA A 1 232 ? -16.802 6.424 23.094 1.00 83.62 232 ALA A O 1
ATOM 1781 N N . ALA A 1 233 ? -15.553 4.620 22.617 1.00 84.75 233 ALA A N 1
ATOM 1782 C CA . ALA A 1 233 ? -15.773 4.647 21.171 1.00 84.75 233 ALA A CA 1
ATOM 1783 C C . ALA A 1 233 ? -17.266 4.614 20.779 1.00 84.75 233 ALA A C 1
ATOM 1785 O O . ALA A 1 233 ? -17.685 5.356 19.888 1.00 84.75 233 ALA A O 1
ATOM 1786 N N . GLU A 1 234 ? -18.092 3.802 21.446 1.00 85.81 234 GLU A N 1
ATOM 1787 C CA . GLU A 1 234 ? -19.544 3.771 21.208 1.00 85.81 234 GLU A CA 1
ATOM 1788 C C . GLU A 1 234 ? -20.216 5.090 21.636 1.00 85.81 234 GLU A C 1
ATOM 1790 O O . GLU A 1 234 ? -21.081 5.591 20.916 1.00 85.81 234 GLU A O 1
ATOM 1795 N N . ARG A 1 235 ? -19.775 5.724 22.737 1.00 81.50 235 ARG A N 1
ATOM 1796 C CA . ARG A 1 235 ? -20.305 7.027 23.191 1.00 81.50 235 ARG A CA 1
ATOM 1797 C C . ARG A 1 235 ? -20.012 8.164 22.208 1.00 81.50 235 ARG A C 1
ATOM 1799 O O . ARG A 1 235 ? -20.900 8.962 21.920 1.00 81.50 235 ARG A O 1
ATOM 1806 N N . ILE A 1 236 ? -18.807 8.217 21.638 1.00 83.44 236 ILE A N 1
ATOM 1807 C CA . ILE A 1 236 ? -18.489 9.152 20.539 1.00 83.44 236 ILE A CA 1
ATOM 1808 C C . ILE A 1 236 ? -19.104 8.711 19.195 1.00 83.44 236 ILE A C 1
ATOM 1810 O O . ILE A 1 236 ? -19.120 9.475 18.231 1.00 83.44 236 ILE A O 1
ATOM 1814 N N . GLY A 1 237 ? -19.728 7.534 19.117 1.00 84.38 237 GLY A N 1
ATOM 1815 C CA . GLY A 1 237 ? -20.528 7.105 17.971 1.00 84.38 237 GLY A CA 1
ATOM 1816 C C . GLY A 1 237 ? -19.721 6.482 16.835 1.00 84.38 237 GLY A C 1
ATOM 1817 O O . GLY A 1 237 ? -20.060 6.696 15.664 1.00 84.38 237 GLY A O 1
ATOM 1818 N N . PHE A 1 238 ? -18.674 5.721 17.166 1.00 87.50 238 PHE A N 1
ATOM 1819 C CA . PHE A 1 238 ? -18.011 4.830 16.214 1.00 87.50 238 PHE A CA 1
ATOM 1820 C C . PHE A 1 238 ? -19.022 3.886 15.558 1.00 87.50 238 PHE A C 1
ATOM 1822 O O . PHE A 1 238 ? -19.899 3.308 16.193 1.00 87.50 238 PHE A O 1
ATOM 1829 N N . ARG A 1 239 ? -18.878 3.688 14.251 1.00 87.06 239 ARG A N 1
ATOM 1830 C CA . ARG A 1 239 ? -19.653 2.726 13.469 1.00 87.06 239 ARG A CA 1
ATOM 1831 C C . ARG A 1 239 ? -18.774 1.552 13.060 1.00 87.06 239 ARG A C 1
ATOM 1833 O O . ARG A 1 239 ? -17.549 1.608 13.064 1.00 87.06 239 ARG A O 1
ATOM 1840 N N . ASN A 1 240 ? -19.408 0.494 12.556 1.00 85.00 240 ASN A N 1
ATOM 1841 C CA . ASN A 1 240 ? -18.711 -0.685 12.021 1.00 85.00 240 ASN A CA 1
ATOM 1842 C C . ASN A 1 240 ? -17.627 -0.356 10.974 1.00 85.00 240 ASN A C 1
ATOM 1844 O O . ASN A 1 240 ? -16.659 -1.103 10.856 1.00 85.00 240 ASN A O 1
ATOM 1848 N N . ARG A 1 241 ? -17.782 0.721 10.191 1.00 86.31 241 ARG A N 1
ATOM 1849 C CA . ARG A 1 241 ? -16.763 1.146 9.215 1.00 86.31 241 ARG A CA 1
ATOM 1850 C C . ARG A 1 241 ? -15.502 1.681 9.907 1.00 86.31 241 ARG A C 1
ATOM 1852 O O . ARG A 1 241 ? -14.406 1.386 9.449 1.00 86.31 241 ARG A O 1
ATOM 1859 N N . ASP A 1 242 ? -15.670 2.369 11.031 1.00 89.81 242 ASP A N 1
ATOM 1860 C CA . ASP A 1 242 ? -14.595 3.022 11.774 1.00 89.81 242 ASP A CA 1
ATOM 1861 C C . ASP A 1 242 ? -13.775 1.952 12.513 1.00 89.81 242 ASP A C 1
ATOM 1863 O O . ASP A 1 242 ? -12.552 1.919 12.420 1.00 89.81 242 ASP A O 1
ATOM 1867 N N . TYR A 1 243 ? -14.439 0.943 13.093 1.00 89.69 243 TYR A N 1
ATOM 1868 C CA . TYR A 1 243 ? -13.748 -0.234 13.636 1.00 89.69 243 TYR A CA 1
ATOM 1869 C C . TYR A 1 243 ? -12.987 -1.041 12.574 1.00 89.69 243 TYR A C 1
ATOM 1871 O O . TYR A 1 243 ? -11.952 -1.639 12.872 1.00 89.69 243 TYR A O 1
ATOM 1879 N N . ARG A 1 244 ? -13.492 -1.103 11.335 1.00 87.62 244 ARG A N 1
ATOM 1880 C CA . ARG A 1 244 ? -12.776 -1.755 10.225 1.00 87.62 244 ARG A CA 1
ATOM 1881 C C . ARG A 1 244 ? -11.556 -0.949 9.800 1.00 87.62 244 ARG A C 1
ATOM 1883 O O . ARG A 1 244 ? -10.514 -1.559 9.588 1.00 87.62 244 ARG A O 1
ATOM 1890 N N . ALA A 1 245 ? -11.687 0.373 9.700 1.00 88.31 245 ALA A N 1
ATOM 1891 C CA . ALA A 1 245 ? -10.570 1.264 9.415 1.00 88.31 245 ALA A CA 1
ATOM 1892 C C . ALA A 1 245 ? -9.491 1.120 10.494 1.00 88.31 245 ALA A C 1
ATOM 1894 O O . ALA A 1 245 ? -8.354 0.813 10.162 1.00 88.31 245 ALA A O 1
ATOM 1895 N N . LEU A 1 246 ? -9.872 1.169 11.776 1.00 89.38 246 LEU A N 1
ATOM 1896 C CA . LEU A 1 246 ? -8.951 0.998 12.900 1.00 89.38 246 LEU A CA 1
ATOM 1897 C C . LEU A 1 246 ? -8.186 -0.331 12.828 1.00 89.38 246 LEU A C 1
ATOM 1899 O O . LEU A 1 246 ? -6.969 -0.350 12.949 1.00 89.38 246 LEU A O 1
ATOM 1903 N N . LYS A 1 247 ? -8.877 -1.447 12.566 1.00 88.00 247 LYS A N 1
ATOM 1904 C CA . LYS A 1 247 ? -8.236 -2.767 12.414 1.00 88.00 247 LYS A CA 1
ATOM 1905 C C . LYS A 1 247 ? -7.313 -2.873 11.199 1.00 88.00 247 LYS A C 1
ATOM 1907 O O . LYS A 1 247 ? -6.468 -3.762 11.169 1.00 88.00 247 LYS A O 1
ATOM 1912 N N . ALA A 1 248 ? -7.520 -2.046 10.176 1.00 88.25 248 ALA A N 1
ATOM 1913 C CA . ALA A 1 248 ? -6.696 -2.046 8.974 1.00 88.25 248 ALA A CA 1
ATOM 1914 C C . ALA A 1 248 ? -5.379 -1.276 9.161 1.00 88.25 248 ALA A C 1
ATOM 1916 O O . ALA A 1 248 ? -4.462 -1.477 8.355 1.00 88.25 248 ALA A O 1
ATOM 1917 N N . LEU A 1 249 ? -5.293 -0.429 10.193 1.00 88.94 249 LEU A N 1
ATOM 1918 C CA . LEU A 1 249 ? -4.096 0.330 10.542 1.00 88.94 249 LEU A CA 1
ATOM 1919 C C . LEU A 1 249 ? -3.030 -0.563 11.214 1.00 88.94 249 LEU A C 1
ATOM 1921 O O . LEU A 1 249 ? -3.378 -1.539 11.883 1.00 88.94 249 LEU A O 1
ATOM 1925 N N . PRO A 1 250 ? -1.734 -0.233 11.084 1.00 89.38 250 PRO A N 1
ATOM 1926 C CA . PRO A 1 250 ? -0.645 -0.806 11.875 1.00 89.38 250 PRO A CA 1
ATOM 1927 C C . PRO A 1 250 ? -0.818 -0.569 13.382 1.00 89.38 250 PRO A C 1
ATOM 1929 O O . PRO A 1 250 ? -1.425 0.416 13.793 1.00 89.38 250 PRO A O 1
ATOM 1932 N N . GLU A 1 251 ? -0.223 -1.422 14.224 1.00 86.81 251 GLU A N 1
ATOM 1933 C CA . GLU A 1 251 ? -0.354 -1.329 15.693 1.00 86.81 251 GLU A CA 1
ATOM 1934 C C . GLU A 1 251 ? 0.065 0.039 16.263 1.00 86.81 251 GLU A C 1
ATOM 1936 O O . GLU A 1 251 ? -0.588 0.551 17.171 1.00 86.81 251 GLU A O 1
ATOM 1941 N N . ALA A 1 252 ? 1.109 0.661 15.703 1.00 87.38 252 ALA A N 1
ATOM 1942 C CA . ALA A 1 252 ? 1.567 1.987 16.120 1.00 87.38 252 ALA A CA 1
ATOM 1943 C C . ALA A 1 252 ? 0.522 3.084 15.841 1.00 87.38 252 ALA A C 1
ATOM 1945 O O . ALA A 1 252 ? 0.265 3.929 16.692 1.00 87.38 252 ALA A O 1
ATOM 1946 N N . GLU A 1 253 ? -0.123 3.041 14.674 1.00 87.88 253 GLU A N 1
ATOM 1947 C CA . GLU A 1 253 ? -1.173 3.989 14.284 1.00 87.88 253 GLU A CA 1
ATOM 1948 C C . GLU A 1 253 ? -2.473 3.742 15.060 1.00 87.88 253 GLU A C 1
ATOM 1950 O O . GLU A 1 253 ? -3.152 4.687 15.460 1.00 87.88 253 GLU A O 1
ATOM 1955 N N . GLN A 1 254 ? -2.790 2.479 15.365 1.00 88.31 254 GLN A N 1
ATOM 1956 C CA . GLN A 1 254 ? -3.912 2.143 16.242 1.00 88.31 254 GLN A CA 1
ATOM 1957 C C . GLN A 1 254 ? -3.754 2.763 17.635 1.00 88.31 254 GLN A C 1
ATOM 1959 O O . GLN A 1 254 ? -4.746 3.205 18.209 1.00 88.31 254 GLN A O 1
ATOM 1964 N N . ALA A 1 255 ? -2.535 2.811 18.183 1.00 88.38 255 ALA A N 1
ATOM 1965 C CA . ALA A 1 255 ? -2.280 3.423 19.487 1.00 88.38 255 ALA A CA 1
ATOM 1966 C C . ALA A 1 255 ? -2.598 4.929 19.501 1.00 88.38 255 ALA A C 1
ATOM 1968 O O . ALA A 1 255 ? -3.171 5.416 20.473 1.00 88.38 255 ALA A O 1
ATOM 1969 N N . ILE A 1 256 ? -2.313 5.640 18.406 1.00 88.25 256 ILE A N 1
ATOM 1970 C CA . ILE A 1 256 ? -2.636 7.068 18.255 1.00 88.25 256 ILE A CA 1
ATOM 1971 C C . ILE A 1 256 ? -4.154 7.275 18.296 1.00 88.25 256 ILE A C 1
ATOM 1973 O O . ILE A 1 256 ? -4.649 8.127 19.030 1.00 88.25 256 ILE A O 1
ATOM 1977 N N . VAL A 1 257 ? -4.909 6.453 17.559 1.00 87.56 257 VAL A N 1
ATOM 1978 C CA . VAL A 1 257 ? -6.378 6.534 17.560 1.00 87.56 257 VAL A CA 1
ATOM 1979 C C . VAL A 1 257 ? -6.950 6.185 18.937 1.00 87.56 257 VAL A C 1
ATOM 1981 O O . VAL A 1 257 ? -7.882 6.840 19.390 1.00 87.56 257 VAL A O 1
ATOM 1984 N N . LYS A 1 258 ? -6.385 5.192 19.637 1.00 88.50 258 LYS A N 1
ATOM 1985 C CA . LYS A 1 258 ? -6.793 4.843 21.011 1.00 88.50 258 LYS A CA 1
ATOM 1986 C C . LYS A 1 258 ? -6.598 6.006 21.982 1.00 88.50 258 LYS A C 1
ATOM 1988 O O . LYS A 1 258 ? -7.520 6.312 22.726 1.00 88.50 258 LYS A O 1
ATOM 1993 N N . GLN A 1 259 ? -5.451 6.678 21.924 1.00 86.94 259 GLN A N 1
ATOM 1994 C CA . GLN A 1 259 ? -5.176 7.850 22.756 1.00 86.94 259 GLN A CA 1
ATOM 1995 C C . GLN A 1 259 ? -6.143 9.006 22.454 1.00 86.94 259 GLN A C 1
ATOM 1997 O O . GLN A 1 259 ? -6.591 9.692 23.365 1.00 86.94 259 GLN A O 1
ATOM 2002 N N . ALA A 1 260 ? -6.509 9.205 21.187 1.00 87.38 260 ALA A N 1
ATOM 2003 C CA . ALA A 1 260 ? -7.503 10.211 20.817 1.00 87.38 260 ALA A CA 1
ATOM 2004 C C . ALA A 1 260 ? -8.919 9.848 21.313 1.00 87.38 260 ALA A C 1
ATOM 2006 O O . ALA A 1 260 ? -9.713 10.723 21.636 1.00 87.38 260 ALA A O 1
ATOM 2007 N N . ILE A 1 261 ? -9.265 8.560 21.399 1.00 86.06 261 ILE A N 1
ATOM 2008 C CA . ILE A 1 261 ? -10.557 8.127 21.961 1.00 86.06 261 ILE A CA 1
ATOM 2009 C C . ILE A 1 261 ? -10.647 8.468 23.455 1.00 86.06 261 ILE A C 1
ATOM 2011 O O . ILE A 1 261 ? -11.725 8.821 23.931 1.00 86.06 261 ILE A O 1
ATOM 2015 N N . GLU A 1 262 ? -9.526 8.419 24.180 1.00 84.50 262 GLU A N 1
ATOM 2016 C CA . GLU A 1 262 ? -9.456 8.800 25.598 1.00 84.50 262 GLU A CA 1
ATOM 2017 C C . GLU A 1 262 ? -9.711 10.296 25.836 1.00 84.50 262 GLU A C 1
ATOM 2019 O O . GLU A 1 262 ? -10.176 10.657 26.913 1.00 84.50 262 GLU A O 1
ATOM 2024 N N . SER A 1 263 ? -9.464 11.168 24.850 1.00 80.75 263 SER A N 1
ATOM 2025 C CA . SER A 1 263 ? -9.753 12.606 24.961 1.00 80.75 263 SER A CA 1
ATOM 2026 C C . SER A 1 263 ? -11.212 12.982 24.646 1.00 80.75 263 SER A C 1
ATOM 2028 O O . SER A 1 263 ? -11.559 14.159 24.698 1.00 80.75 263 SER A O 1
ATOM 2030 N N . GLU A 1 264 ? -12.076 12.003 24.340 1.00 73.00 264 GLU A N 1
ATOM 2031 C CA . GLU A 1 264 ? -13.530 12.137 24.107 1.00 73.00 264 GLU A CA 1
ATOM 2032 C C . GLU A 1 264 ? -13.964 13.077 22.957 1.00 73.00 264 GLU A C 1
ATOM 2034 O O . GLU A 1 264 ? -15.153 13.364 22.795 1.00 73.00 264 GLU A O 1
ATOM 2039 N N . SER A 1 265 ? -13.046 13.514 22.092 1.00 81.81 265 SER A N 1
ATOM 2040 C CA . SER A 1 265 ? -13.359 14.397 20.961 1.00 81.81 265 SER A CA 1
ATOM 2041 C C . SER A 1 265 ? -13.730 13.601 19.704 1.00 81.81 265 SER A C 1
ATOM 2043 O O . SER A 1 265 ? -12.875 13.150 18.942 1.00 81.81 265 SER A O 1
ATOM 2045 N N . LYS A 1 266 ? -15.034 13.422 19.458 1.00 78.00 266 LYS A N 1
ATOM 2046 C CA . LYS A 1 266 ? -15.555 12.649 18.311 1.00 78.00 266 LYS A CA 1
ATOM 2047 C C . LYS A 1 266 ? -14.963 13.075 16.966 1.00 78.00 266 LYS A C 1
ATOM 2049 O O . LYS A 1 266 ? -14.563 12.231 16.166 1.00 78.00 266 LYS A O 1
ATOM 2054 N N . GLU A 1 267 ? -15.009 14.373 16.688 1.00 81.38 267 GLU A N 1
ATOM 2055 C CA . GLU A 1 267 ? -14.656 14.936 15.381 1.00 81.38 267 GLU A CA 1
ATOM 2056 C C . GLU A 1 267 ? -13.160 14.786 15.110 1.00 81.38 267 GLU A C 1
ATOM 2058 O O . GLU A 1 267 ? -12.753 14.426 14.006 1.00 81.38 267 GLU A O 1
ATOM 2063 N N . GLU A 1 268 ? -12.346 14.961 16.147 1.00 84.00 268 GLU A N 1
ATOM 2064 C CA . GLU A 1 268 ? -10.899 14.809 16.080 1.00 84.00 268 GLU A CA 1
ATOM 2065 C C . GLU A 1 268 ? -10.494 13.349 15.853 1.00 84.00 268 GLU A C 1
ATOM 2067 O O . GLU A 1 268 ? -9.717 13.065 14.942 1.00 84.00 268 GLU A O 1
ATOM 2072 N N . VAL A 1 269 ? -11.089 12.403 16.592 1.00 86.38 269 VAL A N 1
ATOM 2073 C CA . VAL A 1 269 ? -10.805 10.966 16.428 1.00 86.38 269 VAL A CA 1
ATOM 2074 C C . VAL A 1 269 ? -11.139 10.491 15.017 1.00 86.38 269 VAL A C 1
ATOM 2076 O O . VAL A 1 269 ? -10.350 9.770 14.405 1.00 86.38 269 VAL A O 1
ATOM 2079 N N . LEU A 1 270 ? -12.306 10.881 14.493 1.00 85.56 270 LEU A N 1
ATOM 2080 C CA . LEU A 1 270 ? -12.718 10.494 13.144 1.00 85.56 270 LEU A CA 1
ATOM 2081 C C . LEU A 1 270 ? -11.792 11.101 12.085 1.00 85.56 270 LEU A C 1
ATOM 2083 O O . LEU A 1 270 ? -11.402 10.397 11.158 1.00 85.56 270 LEU A O 1
ATOM 2087 N N . THR A 1 271 ? -11.377 12.356 12.261 1.00 88.00 271 THR A N 1
ATOM 2088 C CA . THR A 1 271 ? -10.441 13.023 11.344 1.00 88.00 271 THR A CA 1
ATOM 2089 C C . THR A 1 271 ? -9.077 12.329 11.330 1.00 88.00 271 THR A C 1
ATOM 2091 O O . THR A 1 271 ? -8.545 12.041 10.259 1.00 88.00 271 THR A O 1
ATOM 2094 N N . ILE A 1 272 ? -8.528 11.999 12.505 1.00 88.94 272 ILE A N 1
ATOM 2095 C CA . ILE A 1 272 ? -7.254 11.270 12.629 1.00 88.94 272 ILE A CA 1
ATOM 2096 C C . ILE A 1 272 ? -7.358 9.895 11.962 1.00 88.94 272 ILE A C 1
ATOM 2098 O O . ILE A 1 272 ? -6.454 9.481 11.236 1.00 88.94 272 ILE A O 1
ATOM 2102 N N . LEU A 1 273 ? -8.463 9.184 12.192 1.00 89.19 273 LEU A N 1
ATOM 2103 C CA . LEU A 1 273 ? -8.687 7.863 11.616 1.00 89.19 273 LEU A CA 1
ATOM 2104 C C . LEU A 1 273 ? -8.773 7.911 10.084 1.00 89.19 273 LEU A C 1
ATOM 2106 O O . LEU A 1 273 ? -8.195 7.054 9.416 1.00 89.19 273 LEU A O 1
ATOM 2110 N N . GLU A 1 274 ? -9.482 8.895 9.530 1.00 88.62 274 GLU A N 1
ATOM 2111 C CA . GLU A 1 274 ? -9.614 9.083 8.082 1.00 88.62 274 GLU A CA 1
ATOM 2112 C C . GLU A 1 274 ? -8.276 9.450 7.429 1.00 88.62 274 GLU A C 1
ATOM 2114 O O . GLU A 1 274 ? -7.917 8.866 6.405 1.00 88.62 274 GLU A O 1
ATOM 2119 N N . ASP A 1 275 ? -7.505 10.350 8.040 1.00 90.88 275 ASP A N 1
ATOM 2120 C CA . ASP A 1 275 ? -6.188 10.759 7.546 1.00 90.88 275 ASP A CA 1
ATOM 2121 C C . ASP A 1 275 ? -5.180 9.597 7.575 1.00 90.88 275 ASP A C 1
ATOM 2123 O O . ASP A 1 275 ? -4.529 9.311 6.568 1.00 90.88 275 ASP A O 1
ATOM 2127 N N . LEU A 1 276 ? -5.109 8.841 8.677 1.00 90.81 276 LEU A N 1
ATOM 2128 C CA . LEU A 1 276 ? -4.253 7.652 8.763 1.00 90.81 276 LEU A CA 1
ATOM 2129 C C . LEU A 1 276 ? -4.664 6.580 7.748 1.00 90.81 276 LEU A C 1
ATOM 2131 O O . LEU A 1 276 ? -3.811 6.017 7.061 1.00 90.81 276 LEU A O 1
ATOM 2135 N N . ALA A 1 277 ? -5.966 6.328 7.591 1.00 87.88 277 ALA A N 1
ATOM 2136 C CA . ALA A 1 277 ? -6.455 5.372 6.603 1.00 87.88 277 ALA A CA 1
ATOM 2137 C C . ALA A 1 277 ? -6.091 5.794 5.169 1.00 87.88 277 ALA A C 1
ATOM 2139 O O . ALA A 1 277 ? -5.654 4.954 4.377 1.00 87.88 277 ALA A O 1
ATOM 2140 N N . ALA A 1 278 ? -6.219 7.085 4.845 1.00 91.00 278 ALA A N 1
ATOM 2141 C CA . ALA A 1 278 ? -5.862 7.629 3.540 1.00 91.00 278 ALA A CA 1
ATOM 2142 C C . ALA A 1 278 ? -4.354 7.519 3.265 1.00 91.00 278 ALA A C 1
ATOM 2144 O O . ALA A 1 278 ? -3.960 7.042 2.197 1.00 91.00 278 ALA A O 1
ATOM 2145 N N . ARG A 1 279 ? -3.508 7.889 4.236 1.00 91.19 279 ARG A N 1
ATOM 2146 C CA . ARG A 1 279 ? -2.045 7.754 4.131 1.00 91.19 279 ARG A CA 1
ATOM 2147 C C . ARG A 1 279 ? -1.635 6.300 3.933 1.00 91.19 279 ARG A C 1
ATOM 2149 O O . ARG A 1 279 ? -0.891 5.999 3.004 1.00 91.19 279 ARG A O 1
ATOM 2156 N N . ASN A 1 280 ? -2.184 5.385 4.732 1.00 89.06 280 ASN A N 1
ATOM 2157 C CA . ASN A 1 280 ? -1.852 3.966 4.635 1.00 89.06 280 ASN A CA 1
ATOM 2158 C C . ASN A 1 280 ? -2.282 3.368 3.288 1.00 89.06 280 ASN A C 1
ATOM 2160 O O . ASN A 1 280 ? -1.563 2.561 2.696 1.00 89.06 280 ASN A O 1
ATOM 2164 N N . GLN A 1 281 ? -3.445 3.772 2.768 1.00 87.81 281 GLN A N 1
ATOM 2165 C CA . GLN A 1 281 ? -3.883 3.356 1.440 1.00 87.81 281 GLN A CA 1
ATOM 2166 C C . GLN A 1 281 ? -2.931 3.871 0.351 1.00 87.81 281 GLN A C 1
ATOM 2168 O O . GLN A 1 281 ? -2.507 3.085 -0.498 1.00 87.81 281 GLN A O 1
ATOM 2173 N N . ALA A 1 282 ? -2.550 5.149 0.404 1.00 91.31 282 ALA A N 1
ATOM 2174 C CA . ALA A 1 282 ? -1.614 5.741 -0.546 1.00 91.31 282 ALA A CA 1
ATOM 2175 C C . ALA A 1 282 ? -0.240 5.049 -0.509 1.00 91.31 282 ALA A C 1
ATOM 2177 O O . ALA A 1 282 ? 0.310 4.714 -1.559 1.00 91.31 282 ALA A O 1
ATOM 2178 N N . GLU A 1 283 ? 0.289 4.759 0.682 1.00 91.31 283 GLU A N 1
ATOM 2179 C CA . GLU A 1 283 ? 1.552 4.032 0.851 1.00 91.31 283 GLU A CA 1
ATOM 2180 C C . GLU A 1 283 ? 1.479 2.603 0.305 1.00 91.31 283 GLU A C 1
ATOM 2182 O O . GLU A 1 283 ? 2.400 2.154 -0.377 1.00 91.31 283 GLU A O 1
ATOM 2187 N N . ARG A 1 284 ? 0.372 1.883 0.534 1.00 89.56 284 ARG A N 1
ATOM 2188 C CA . ARG A 1 284 ? 0.171 0.535 -0.028 1.00 89.56 284 ARG A CA 1
ATOM 2189 C C . ARG A 1 284 ? 0.099 0.551 -1.547 1.00 89.56 284 ARG A C 1
ATOM 2191 O O . ARG A 1 284 ? 0.651 -0.342 -2.187 1.00 89.56 284 ARG A O 1
ATOM 2198 N N . GLU A 1 285 ? -0.585 1.532 -2.125 1.00 92.12 285 GLU A N 1
ATOM 2199 C CA . GLU A 1 285 ? -0.666 1.695 -3.576 1.00 92.12 285 GLU A CA 1
ATOM 2200 C C . GLU A 1 285 ? 0.702 2.042 -4.176 1.00 92.12 285 GLU A C 1
ATOM 2202 O O . GLU A 1 285 ? 1.087 1.452 -5.187 1.00 92.12 285 GLU A O 1
ATOM 2207 N N . ALA A 1 286 ? 1.466 2.927 -3.531 1.00 93.31 286 ALA A N 1
ATOM 2208 C CA . ALA A 1 286 ? 2.827 3.265 -3.938 1.00 93.31 286 ALA A CA 1
ATOM 2209 C C . ALA A 1 286 ? 3.765 2.050 -3.856 1.00 93.31 286 ALA A C 1
ATOM 2211 O O . ALA A 1 286 ? 4.408 1.704 -4.845 1.00 93.31 286 ALA A O 1
ATOM 2212 N N . ALA A 1 287 ? 3.770 1.337 -2.727 1.00 93.56 287 ALA A N 1
ATOM 2213 C CA . ALA A 1 287 ? 4.582 0.137 -2.537 1.00 93.56 287 ALA A CA 1
ATOM 2214 C C . ALA A 1 287 ? 4.191 -0.992 -3.504 1.00 93.56 287 ALA A C 1
ATOM 2216 O O . ALA A 1 287 ? 5.037 -1.775 -3.936 1.00 93.56 287 ALA A O 1
ATOM 2217 N N . ARG A 1 288 ? 2.905 -1.100 -3.861 1.00 93.81 288 ARG A N 1
ATOM 2218 C CA . ARG A 1 288 ? 2.444 -2.055 -4.872 1.00 93.81 288 ARG A CA 1
ATOM 2219 C C . ARG A 1 288 ? 2.996 -1.708 -6.253 1.00 93.81 288 ARG A C 1
ATOM 2221 O O . ARG A 1 288 ? 3.508 -2.610 -6.909 1.00 93.81 288 ARG A O 1
ATOM 2228 N N . LYS A 1 289 ? 2.924 -0.439 -6.665 1.00 95.19 289 LYS A N 1
ATOM 2229 C CA . LYS A 1 289 ? 3.503 0.019 -7.937 1.00 95.19 289 LYS A CA 1
ATOM 2230 C C . LYS A 1 289 ? 5.007 -0.230 -7.983 1.00 95.19 289 LYS A C 1
ATOM 2232 O O . LYS A 1 289 ? 5.479 -0.847 -8.923 1.00 95.19 289 LYS A O 1
ATOM 2237 N N . GLU A 1 290 ? 5.732 0.125 -6.923 1.00 94.88 290 GLU A N 1
ATOM 2238 C CA . GLU A 1 290 ? 7.176 -0.120 -6.836 1.00 94.88 290 GLU A CA 1
ATOM 2239 C C . GLU A 1 290 ? 7.517 -1.615 -6.954 1.00 94.88 290 GLU A C 1
ATOM 2241 O O . GLU A 1 290 ? 8.463 -1.990 -7.641 1.00 94.88 290 GLU A O 1
ATOM 2246 N N . ARG A 1 291 ? 6.723 -2.499 -6.335 1.00 94.62 291 ARG A N 1
ATOM 2247 C CA . ARG A 1 291 ? 6.893 -3.954 -6.485 1.00 94.62 291 ARG A CA 1
ATOM 2248 C C . ARG A 1 291 ? 6.617 -4.443 -7.902 1.00 94.62 291 ARG A C 1
ATOM 2250 O O . ARG A 1 291 ? 7.321 -5.338 -8.362 1.00 94.62 291 ARG A O 1
ATOM 2257 N N . GLU A 1 292 ? 5.588 -3.913 -8.558 1.00 94.88 292 GLU A N 1
ATOM 2258 C CA . GLU A 1 292 ? 5.254 -4.249 -9.947 1.00 94.88 292 GLU A CA 1
ATOM 2259 C C . GLU A 1 292 ? 6.375 -3.787 -10.898 1.00 94.88 292 GLU A C 1
ATOM 2261 O O . GLU A 1 292 ? 6.838 -4.583 -11.717 1.00 94.88 292 GLU A O 1
ATOM 2266 N N . ASP A 1 293 ? 6.895 -2.571 -10.711 1.00 94.75 293 ASP A N 1
ATOM 2267 C CA . ASP A 1 293 ? 8.016 -2.019 -11.481 1.00 94.75 293 ASP A CA 1
ATOM 2268 C C . ASP A 1 293 ? 9.308 -2.822 -11.260 1.00 94.75 293 ASP A C 1
ATOM 2270 O O . ASP A 1 293 ? 9.956 -3.248 -12.218 1.00 94.75 293 ASP A O 1
ATOM 2274 N N . LEU A 1 294 ? 9.658 -3.119 -10.002 1.00 94.44 294 LEU A N 1
ATOM 2275 C CA . LEU A 1 294 ? 10.820 -3.950 -9.673 1.00 94.44 294 LEU A CA 1
ATOM 2276 C C . LEU A 1 294 ? 10.699 -5.356 -10.268 1.00 94.44 294 LEU A C 1
ATOM 2278 O O . LEU A 1 294 ? 11.685 -5.898 -10.764 1.00 94.44 294 LEU A O 1
ATOM 2282 N N . ALA A 1 295 ? 9.511 -5.964 -10.229 1.00 94.75 295 ALA A N 1
ATOM 2283 C CA . ALA A 1 295 ? 9.285 -7.276 -10.825 1.00 94.75 295 ALA A CA 1
ATOM 2284 C C . ALA A 1 295 ? 9.490 -7.247 -12.348 1.00 94.75 295 ALA A C 1
ATOM 2286 O O . ALA A 1 295 ? 10.162 -8.132 -12.882 1.00 94.75 295 ALA A O 1
ATOM 2287 N N . ALA A 1 296 ? 8.982 -6.215 -13.029 1.00 95.19 296 ALA A N 1
ATOM 2288 C CA . ALA A 1 296 ? 9.187 -6.021 -14.462 1.00 95.19 296 ALA A CA 1
ATOM 2289 C C . ALA A 1 296 ? 10.674 -5.818 -14.810 1.00 95.19 296 ALA A C 1
ATOM 2291 O O . ALA A 1 296 ? 11.187 -6.451 -15.736 1.00 95.19 296 ALA A O 1
ATOM 2292 N N . ASP A 1 297 ? 11.394 -5.011 -14.027 1.00 94.31 297 ASP A N 1
ATOM 2293 C CA . ASP A 1 297 ? 12.838 -4.803 -14.178 1.00 94.31 297 ASP A CA 1
ATOM 2294 C C . ASP A 1 297 ? 13.633 -6.095 -13.961 1.00 94.31 297 ASP A C 1
ATOM 2296 O O . ASP A 1 297 ? 14.566 -6.402 -14.713 1.00 94.31 297 ASP A O 1
ATOM 2300 N N . HIS A 1 298 ? 13.274 -6.877 -12.941 1.00 93.19 298 HIS A N 1
ATOM 2301 C CA . HIS A 1 298 ? 13.891 -8.172 -12.677 1.00 93.19 298 HIS A CA 1
ATOM 2302 C C . HIS A 1 298 ? 13.641 -9.164 -13.817 1.00 93.19 298 HIS A C 1
ATOM 2304 O O . HIS A 1 298 ? 14.578 -9.851 -14.227 1.00 93.19 298 HIS A O 1
ATOM 2310 N N . GLU A 1 299 ? 12.428 -9.211 -14.370 1.00 95.31 299 GLU A N 1
ATOM 2311 C CA . GLU A 1 299 ? 12.100 -10.059 -15.519 1.00 95.31 299 GLU A CA 1
ATOM 2312 C C . GLU A 1 299 ? 12.882 -9.635 -16.772 1.00 95.31 299 GLU A C 1
ATOM 2314 O O . GLU A 1 299 ? 13.488 -10.475 -17.443 1.00 95.31 299 GLU A O 1
ATOM 2319 N N . ALA A 1 300 ? 12.940 -8.333 -17.065 1.00 95.38 300 ALA A N 1
ATOM 2320 C CA . ALA A 1 300 ? 13.704 -7.796 -18.189 1.00 95.38 300 ALA A CA 1
ATOM 2321 C C . ALA A 1 300 ? 15.203 -8.107 -18.056 1.00 95.38 300 ALA A C 1
ATOM 2323 O O . ALA A 1 300 ? 15.839 -8.559 -19.011 1.00 95.38 300 ALA A O 1
ATOM 2324 N N . ARG A 1 301 ? 15.773 -7.933 -16.856 1.00 91.94 301 ARG A N 1
ATOM 2325 C CA . ARG A 1 301 ? 17.164 -8.314 -16.565 1.00 91.94 301 ARG A CA 1
ATOM 2326 C C . ARG A 1 301 ? 17.381 -9.819 -16.700 1.00 91.94 301 ARG A C 1
ATOM 2328 O O . ARG A 1 301 ? 18.411 -10.212 -17.238 1.00 91.94 301 ARG A O 1
ATOM 2335 N N . GLY A 1 302 ? 16.427 -10.642 -16.266 1.00 95.44 302 GLY A N 1
ATOM 2336 C CA . GLY A 1 302 ? 16.459 -12.095 -16.438 1.00 95.44 302 GLY A CA 1
ATOM 2337 C C . GLY A 1 302 ? 16.569 -12.494 -17.909 1.00 95.44 302 GLY A C 1
ATOM 2338 O O . GLY A 1 302 ? 17.505 -13.202 -18.277 1.00 95.44 302 GLY A O 1
ATOM 2339 N N . LYS A 1 303 ? 15.698 -11.946 -18.767 1.00 95.19 303 LYS A N 1
ATOM 2340 C CA . LYS A 1 303 ? 15.732 -12.178 -20.223 1.00 95.19 303 LYS A CA 1
ATOM 2341 C C . LYS A 1 303 ? 17.045 -11.715 -20.854 1.00 95.19 303 LYS A C 1
ATOM 2343 O O . LYS A 1 303 ? 17.642 -12.444 -21.635 1.00 95.19 303 LYS A O 1
ATOM 2348 N N . LEU A 1 304 ? 17.546 -10.536 -20.477 1.00 96.50 304 LEU A N 1
ATOM 2349 C CA . LEU A 1 304 ? 18.832 -10.035 -20.980 1.00 96.50 304 LEU A CA 1
ATOM 2350 C C . LEU A 1 304 ? 20.018 -10.910 -20.555 1.00 96.50 304 LEU A C 1
ATOM 2352 O O . LEU A 1 304 ? 20.974 -11.055 -21.318 1.00 96.50 304 LEU A O 1
ATOM 2356 N N . LEU A 1 305 ? 19.999 -11.453 -19.336 1.00 94.88 305 LEU A N 1
ATOM 2357 C CA . LEU A 1 305 ? 21.029 -12.377 -18.865 1.00 94.88 305 LEU A CA 1
ATOM 2358 C C . LEU A 1 305 ? 20.963 -13.710 -19.611 1.00 94.88 305 LEU A C 1
ATOM 2360 O O . LEU A 1 305 ? 22.012 -14.241 -19.965 1.00 94.88 305 LEU A O 1
ATOM 2364 N N . GLU A 1 306 ? 19.762 -14.212 -19.890 1.00 95.38 306 GLU A N 1
ATOM 2365 C CA . GLU A 1 306 ? 19.555 -15.422 -20.685 1.00 95.38 306 GLU A CA 1
ATOM 2366 C C . GLU A 1 306 ? 20.002 -15.236 -22.145 1.00 95.38 306 GLU A C 1
ATOM 2368 O O . GLU A 1 306 ? 20.764 -16.044 -22.670 1.00 95.38 306 GLU A O 1
ATOM 2373 N N . ASP A 1 307 ? 19.655 -14.117 -22.781 1.00 94.75 307 ASP A N 1
ATOM 2374 C CA . ASP A 1 307 ? 20.143 -13.785 -24.124 1.00 94.75 307 ASP A CA 1
ATOM 2375 C C . ASP A 1 307 ? 21.675 -13.686 -24.163 1.00 94.75 307 ASP A C 1
ATOM 2377 O O . ASP A 1 307 ? 22.326 -14.158 -25.103 1.00 94.75 307 ASP A O 1
ATOM 2381 N N . LYS A 1 308 ? 22.282 -13.072 -23.138 1.00 95.00 308 LYS A N 1
ATOM 2382 C CA . LYS A 1 308 ? 23.743 -12.975 -23.020 1.00 95.00 308 LYS A CA 1
ATOM 2383 C C . LYS A 1 308 ? 24.386 -14.338 -22.795 1.00 95.00 308 LYS A C 1
ATOM 2385 O O . LYS A 1 308 ? 25.410 -14.601 -23.419 1.00 95.00 308 LYS A O 1
ATOM 2390 N N . SER A 1 309 ? 23.816 -15.198 -21.953 1.00 93.94 309 SER A N 1
ATOM 2391 C CA . SER A 1 309 ? 24.365 -16.534 -21.703 1.00 93.94 309 SER A CA 1
ATOM 2392 C C . SER A 1 309 ? 24.287 -17.412 -22.953 1.00 93.94 309 SER A C 1
ATOM 2394 O O . SER A 1 309 ? 25.271 -18.064 -23.294 1.00 93.94 309 SER A O 1
ATOM 2396 N N . GLN A 1 310 ? 23.185 -17.348 -23.707 1.00 94.56 310 GLN A N 1
ATOM 2397 C CA . GLN A 1 310 ? 23.051 -18.048 -24.986 1.00 94.56 310 GLN A CA 1
ATOM 2398 C C . GLN A 1 310 ? 24.061 -17.552 -26.027 1.00 94.56 310 GLN A C 1
ATOM 2400 O O . GLN A 1 310 ? 24.651 -18.357 -26.748 1.00 94.56 310 GLN A O 1
ATOM 2405 N N . ARG A 1 311 ? 24.287 -16.233 -26.118 1.00 92.75 311 ARG A N 1
ATOM 2406 C CA . ARG A 1 311 ? 25.315 -15.668 -27.009 1.00 92.75 311 ARG A CA 1
ATOM 2407 C C . ARG A 1 311 ? 26.715 -16.104 -26.598 1.00 92.75 311 ARG A C 1
ATOM 2409 O O . ARG A 1 311 ? 27.475 -16.508 -27.468 1.00 92.75 311 ARG A O 1
ATOM 2416 N N . LEU A 1 312 ? 27.029 -16.060 -25.302 1.00 93.50 312 LEU A N 1
ATOM 2417 C CA . LEU A 1 312 ? 28.316 -16.519 -24.781 1.00 93.50 312 LEU A CA 1
ATOM 2418 C C . LEU A 1 312 ? 28.553 -17.990 -25.124 1.00 93.50 312 LEU A C 1
ATOM 2420 O O . LEU A 1 312 ? 29.578 -18.296 -25.723 1.00 93.50 312 LEU A O 1
ATOM 2424 N N . ALA A 1 313 ? 27.576 -18.864 -24.871 1.00 92.00 313 ALA A N 1
ATOM 2425 C CA . ALA A 1 313 ? 27.674 -20.283 -25.204 1.00 92.00 313 ALA A CA 1
ATOM 2426 C C . ALA A 1 313 ? 27.936 -20.517 -26.704 1.00 92.00 313 ALA A C 1
ATOM 2428 O O . ALA A 1 313 ? 28.829 -21.283 -27.056 1.00 92.00 313 ALA A O 1
ATOM 2429 N N . LYS A 1 314 ? 27.227 -19.804 -27.593 1.00 92.56 314 LYS A N 1
ATOM 2430 C CA . LYS A 1 314 ? 27.472 -19.872 -29.047 1.00 92.56 314 LYS A CA 1
ATOM 2431 C C . LYS A 1 314 ? 28.875 -19.398 -29.421 1.00 92.56 314 LYS A C 1
ATOM 2433 O O . LYS A 1 314 ? 29.560 -20.064 -30.188 1.00 92.56 314 LYS A O 1
ATOM 2438 N N . THR A 1 315 ? 29.325 -18.271 -28.867 1.00 90.31 315 THR A N 1
ATOM 2439 C CA . THR A 1 315 ? 30.678 -17.763 -29.143 1.00 90.31 315 THR A CA 1
ATOM 2440 C C . THR A 1 315 ? 31.765 -18.686 -28.598 1.00 90.31 315 THR A C 1
ATOM 2442 O O . THR A 1 315 ? 32.802 -18.849 -29.233 1.00 90.31 315 THR A O 1
ATOM 2445 N N . GLU A 1 316 ? 31.542 -19.324 -27.449 1.00 88.44 316 GLU A N 1
ATOM 2446 C CA . GLU A 1 316 ? 32.455 -20.320 -26.889 1.00 88.44 316 GLU A CA 1
ATOM 2447 C C . GLU A 1 316 ? 32.508 -21.577 -27.760 1.00 88.44 316 GLU A C 1
ATOM 2449 O O . GLU A 1 316 ? 33.598 -22.090 -28.011 1.00 88.44 316 GLU A O 1
ATOM 2454 N N . GLU A 1 317 ? 31.366 -22.031 -28.284 1.00 87.62 317 GLU A N 1
ATOM 2455 C CA . GLU A 1 317 ? 31.289 -23.141 -29.236 1.00 87.62 317 GLU A CA 1
ATOM 2456 C C . GLU A 1 317 ? 32.031 -22.820 -30.543 1.00 87.62 317 GLU A C 1
ATOM 2458 O O . GLU A 1 317 ? 32.833 -23.628 -31.012 1.00 87.62 317 GLU A O 1
ATOM 2463 N N . GLU A 1 318 ? 31.846 -21.623 -31.106 1.00 84.31 318 GLU A N 1
ATOM 2464 C CA . GLU A 1 318 ? 32.569 -21.161 -32.298 1.00 84.31 318 GLU A CA 1
ATOM 2465 C C . GLU A 1 318 ? 34.077 -21.053 -32.052 1.00 84.31 318 GLU A C 1
ATOM 2467 O O . GLU A 1 318 ? 34.875 -21.519 -32.869 1.00 84.31 318 GLU A O 1
ATOM 2472 N N . LEU A 1 319 ? 34.484 -20.488 -30.911 1.00 84.06 319 LEU A N 1
ATOM 2473 C CA . LEU A 1 319 ? 35.889 -20.419 -30.514 1.00 84.06 319 LEU A CA 1
ATOM 2474 C C . LEU A 1 319 ? 36.488 -21.811 -30.339 1.00 84.06 319 LEU A C 1
ATOM 2476 O O . LEU A 1 319 ? 37.624 -22.037 -30.756 1.00 84.06 319 LEU A O 1
ATOM 2480 N N . TYR A 1 320 ? 35.754 -22.741 -29.729 1.00 77.56 320 TYR A N 1
ATOM 2481 C CA . TYR A 1 320 ? 36.205 -24.116 -29.572 1.00 77.56 320 TYR A CA 1
ATOM 2482 C C . TYR A 1 320 ? 36.321 -24.810 -30.929 1.00 77.56 320 TYR A C 1
ATOM 2484 O O . TYR A 1 320 ? 37.348 -25.424 -31.207 1.00 77.56 320 TYR A O 1
ATOM 2492 N N . ARG A 1 321 ? 35.336 -24.630 -31.817 1.00 76.19 321 ARG A N 1
ATOM 2493 C CA . ARG A 1 321 ? 35.357 -25.149 -33.187 1.00 76.19 321 ARG A CA 1
ATOM 2494 C C . ARG A 1 321 ? 36.579 -24.641 -33.946 1.00 76.19 321 ARG A C 1
ATOM 2496 O O . ARG A 1 321 ? 37.344 -25.461 -34.441 1.00 76.19 321 ARG A O 1
ATOM 2503 N N . LEU A 1 322 ? 36.816 -23.329 -33.956 1.00 69.44 322 LEU A N 1
ATOM 2504 C CA . LEU A 1 322 ? 37.987 -22.704 -34.583 1.00 69.44 322 LEU A CA 1
ATOM 2505 C C . LEU A 1 322 ? 39.309 -23.210 -33.990 1.00 69.44 322 LEU A C 1
ATOM 2507 O O . LEU A 1 322 ? 40.237 -23.505 -34.734 1.00 69.44 322 LEU A O 1
ATOM 2511 N N . LYS A 1 323 ? 39.395 -23.363 -32.663 1.00 66.50 323 LYS A N 1
ATOM 2512 C CA . LYS A 1 323 ? 40.587 -23.911 -31.990 1.00 66.50 323 LYS A CA 1
ATOM 2513 C C . LYS A 1 323 ? 40.785 -25.412 -32.229 1.00 66.50 323 LYS A C 1
ATOM 2515 O O . LYS A 1 323 ? 41.905 -25.893 -32.092 1.00 66.50 323 LYS A O 1
ATOM 2520 N N . SER A 1 324 ? 39.718 -26.141 -32.556 1.00 65.19 324 SER A N 1
ATOM 2521 C CA . SER A 1 324 ? 39.735 -27.583 -32.837 1.00 65.19 324 SER A CA 1
ATOM 2522 C C . SER A 1 324 ? 39.975 -27.931 -34.312 1.00 65.19 324 SER A C 1
ATOM 2524 O O . SER A 1 324 ? 40.090 -29.112 -34.640 1.00 65.19 324 SER A O 1
ATOM 2526 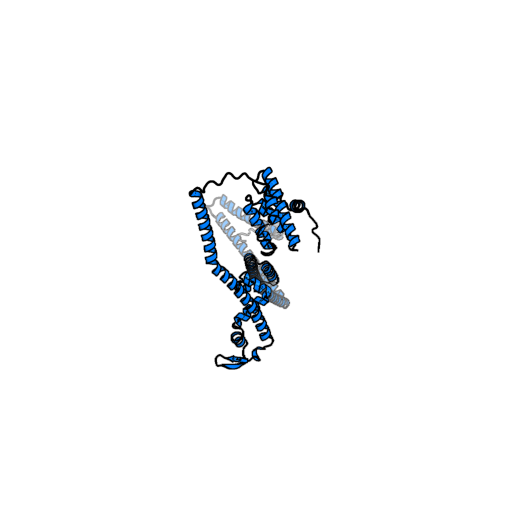N N . LEU A 1 325 ? 40.061 -26.936 -35.207 1.00 58.06 325 LEU A N 1
ATOM 2527 C CA . LEU A 1 325 ? 40.399 -27.171 -36.612 1.00 58.06 325 LEU A CA 1
ATOM 2528 C C . LEU A 1 325 ? 41.867 -27.647 -36.745 1.00 58.06 325 LEU A C 1
ATOM 2530 O O . LEU A 1 325 ? 42.759 -27.062 -36.123 1.00 58.06 325 LEU A O 1
ATOM 2534 N N . PRO A 1 326 ? 42.159 -28.681 -37.561 1.00 59.97 326 PRO A N 1
ATOM 2535 C CA . PRO A 1 326 ? 43.531 -29.073 -37.885 1.00 59.97 326 PRO A CA 1
ATOM 2536 C C . PRO A 1 326 ? 44.262 -27.947 -38.638 1.00 59.97 326 PRO A C 1
ATOM 2538 O O . PRO A 1 326 ? 43.637 -27.213 -39.401 1.00 59.97 326 PRO A O 1
ATOM 2541 N N . LYS A 1 327 ? 45.591 -27.844 -38.475 1.00 56.12 327 LYS A N 1
ATOM 2542 C CA . LYS A 1 327 ? 46.451 -26.796 -39.076 1.00 56.12 327 LYS A CA 1
ATOM 2543 C C . LYS A 1 327 ? 46.259 -26.576 -40.588 1.00 56.12 327 LYS A C 1
ATOM 2545 O O . LYS A 1 327 ? 46.476 -25.460 -41.048 1.00 56.12 327 LYS A O 1
ATOM 2550 N N . ASP A 1 328 ? 45.835 -27.592 -41.336 1.00 58.88 328 ASP A N 1
ATOM 2551 C CA . ASP A 1 328 ? 45.636 -27.495 -42.788 1.00 58.88 328 ASP A CA 1
ATOM 2552 C C . ASP A 1 328 ? 44.399 -26.654 -43.170 1.00 58.88 328 ASP A C 1
ATOM 2554 O O . ASP A 1 328 ? 44.418 -25.955 -44.179 1.00 58.88 328 ASP A O 1
ATOM 2558 N N . ALA A 1 329 ? 43.360 -26.617 -42.327 1.00 59.94 329 ALA A N 1
ATOM 2559 C CA . ALA A 1 329 ? 42.143 -25.841 -42.590 1.00 59.94 329 ALA A CA 1
ATOM 2560 C C . ALA A 1 329 ? 42.311 -24.330 -42.311 1.00 59.94 329 ALA A C 1
ATOM 2562 O O . ALA A 1 329 ? 41.632 -23.507 -42.921 1.00 59.94 329 ALA A O 1
ATOM 2563 N N . ASP A 1 330 ? 43.236 -23.944 -41.421 1.00 58.91 330 ASP A N 1
ATOM 2564 C CA . ASP A 1 330 ? 43.611 -22.534 -41.202 1.00 58.91 330 ASP A CA 1
ATOM 2565 C C . ASP A 1 330 ? 44.346 -21.960 -42.423 1.00 58.91 330 ASP A C 1
ATOM 2567 O O . ASP A 1 330 ? 44.100 -20.823 -42.830 1.00 58.91 330 ASP A O 1
ATOM 2571 N N . LEU A 1 331 ? 45.196 -22.774 -43.060 1.00 68.06 331 LEU A N 1
ATOM 2572 C CA . LEU A 1 331 ? 45.887 -22.400 -44.291 1.00 68.06 331 LEU A CA 1
ATOM 2573 C C . LEU A 1 331 ? 44.900 -22.201 -45.449 1.00 68.06 331 LEU A C 1
ATOM 2575 O O . LEU A 1 331 ? 44.983 -21.189 -46.138 1.00 68.06 331 LEU A O 1
ATOM 2579 N N . GLU A 1 332 ? 43.933 -23.105 -45.630 1.00 71.75 332 GLU A N 1
ATOM 2580 C CA . GLU A 1 332 ? 42.891 -22.959 -46.658 1.00 71.75 332 GLU A CA 1
ATOM 2581 C C . GLU A 1 332 ? 42.044 -21.696 -46.458 1.00 71.75 332 GLU A C 1
ATOM 2583 O O . GLU A 1 332 ? 41.748 -20.987 -47.418 1.00 71.75 332 GLU A O 1
ATOM 2588 N N . LEU A 1 333 ? 41.697 -21.360 -45.213 1.00 72.25 333 LEU A N 1
ATOM 2589 C CA . LEU A 1 333 ? 40.896 -20.173 -44.909 1.00 72.25 333 LEU A CA 1
ATOM 2590 C C . LEU A 1 333 ? 41.693 -18.876 -45.125 1.00 72.25 333 LEU A C 1
ATOM 2592 O O . LEU A 1 333 ? 41.145 -17.874 -45.590 1.00 72.25 333 LEU A O 1
ATOM 2596 N N . ARG A 1 334 ? 43.001 -18.890 -44.838 1.00 72.69 334 ARG A N 1
ATOM 2597 C CA . ARG A 1 334 ? 43.910 -17.781 -45.164 1.00 72.69 334 ARG A CA 1
ATOM 2598 C C . ARG A 1 334 ? 44.078 -17.612 -46.671 1.00 72.69 334 ARG A C 1
ATOM 2600 O O . ARG A 1 334 ? 43.941 -16.491 -47.148 1.00 72.69 334 ARG A O 1
ATOM 2607 N N . LEU A 1 335 ? 44.271 -18.704 -47.409 1.00 75.50 335 LEU A N 1
ATOM 2608 C CA . LEU A 1 335 ? 44.357 -18.685 -48.872 1.00 75.50 335 LEU A CA 1
ATOM 2609 C C . LEU A 1 335 ? 43.050 -18.207 -49.518 1.00 75.50 335 LEU A C 1
ATOM 2611 O O . LEU A 1 335 ? 43.092 -17.438 -50.472 1.00 75.50 335 LEU A O 1
ATOM 2615 N N . ALA A 1 336 ? 41.889 -18.592 -48.979 1.00 78.88 336 ALA A N 1
ATOM 2616 C CA . ALA A 1 336 ? 40.596 -18.103 -49.455 1.00 78.88 336 ALA A CA 1
ATOM 2617 C C . ALA A 1 336 ? 40.442 -16.586 -49.249 1.00 78.88 336 ALA A C 1
ATOM 2619 O O . ALA A 1 336 ? 40.017 -15.882 -50.161 1.00 78.88 336 ALA A O 1
ATOM 2620 N N . ARG A 1 337 ? 40.853 -16.059 -48.086 1.00 78.69 337 ARG A N 1
ATOM 2621 C CA . ARG A 1 337 ? 40.850 -14.608 -47.816 1.00 78.69 337 ARG A CA 1
ATOM 2622 C C . ARG A 1 337 ? 41.825 -13.844 -48.709 1.00 78.69 337 ARG A C 1
ATOM 2624 O O . ARG A 1 337 ? 41.498 -12.753 -49.167 1.00 78.69 337 ARG A O 1
ATOM 2631 N N . GLU A 1 338 ? 43.009 -14.400 -48.953 1.00 78.94 338 GLU A N 1
ATOM 2632 C CA . GLU A 1 338 ? 43.982 -13.822 -49.885 1.00 78.94 338 GLU A CA 1
ATOM 2633 C C . GLU A 1 338 ? 43.427 -13.808 -51.317 1.00 78.94 338 GLU A C 1
ATOM 2635 O O . GLU A 1 338 ? 43.509 -12.783 -51.990 1.00 78.94 338 GLU A O 1
ATOM 2640 N N . ALA A 1 339 ? 42.770 -14.887 -51.756 1.00 79.12 339 ALA A N 1
ATOM 2641 C CA . ALA A 1 339 ? 42.124 -14.957 -53.065 1.00 79.12 339 ALA A CA 1
ATOM 2642 C C . ALA A 1 339 ? 40.980 -13.937 -53.216 1.00 79.12 339 ALA A C 1
ATOM 2644 O O . ALA A 1 339 ? 40.897 -13.261 -54.241 1.00 79.12 339 ALA A O 1
ATOM 2645 N N . GLU A 1 340 ? 40.129 -13.772 -52.198 1.00 86.94 340 GLU A N 1
ATOM 2646 C CA . GLU A 1 340 ? 39.074 -12.747 -52.191 1.00 86.94 340 GLU A CA 1
ATOM 2647 C C . GLU A 1 340 ? 39.653 -11.324 -52.253 1.00 86.94 340 GLU A C 1
ATOM 2649 O O . GLU A 1 340 ? 39.139 -10.476 -52.986 1.00 86.94 340 GLU A O 1
ATOM 2654 N N . ALA A 1 341 ? 40.748 -11.059 -51.532 1.00 81.44 341 ALA A N 1
ATOM 2655 C CA . ALA A 1 341 ? 41.421 -9.762 -51.555 1.00 81.44 341 ALA A CA 1
ATOM 2656 C C . ALA A 1 341 ? 42.032 -9.448 -52.933 1.00 81.44 341 ALA A C 1
ATOM 2658 O O . ALA A 1 341 ? 41.882 -8.329 -53.427 1.00 81.44 341 ALA A O 1
ATOM 2659 N N . VAL A 1 342 ? 42.663 -10.434 -53.582 1.00 85.56 342 VAL A N 1
ATOM 2660 C CA . VAL A 1 342 ? 43.207 -10.287 -54.943 1.00 85.56 342 VAL A CA 1
ATOM 2661 C C . VAL A 1 342 ? 42.085 -10.046 -55.954 1.00 85.56 342 VAL A C 1
ATOM 2663 O O . VAL A 1 342 ? 42.169 -9.098 -56.731 1.00 85.56 342 VAL A O 1
ATOM 2666 N N . GLN A 1 343 ? 40.990 -10.813 -55.900 1.00 88.19 343 GLN A N 1
ATOM 2667 C CA . GLN A 1 343 ? 39.842 -10.613 -56.796 1.00 88.19 343 GLN A CA 1
ATOM 2668 C C . GLN A 1 343 ? 39.200 -9.229 -56.629 1.00 88.19 343 GLN A C 1
ATOM 2670 O O . GLN A 1 343 ? 38.815 -8.588 -57.611 1.00 88.19 343 GLN A O 1
ATOM 2675 N N . ALA A 1 344 ? 39.087 -8.743 -55.389 1.00 89.19 344 ALA A N 1
ATOM 2676 C CA . ALA A 1 344 ? 38.594 -7.396 -55.123 1.00 89.19 344 ALA A CA 1
ATOM 2677 C C . ALA A 1 344 ? 39.518 -6.325 -55.731 1.00 89.19 344 ALA A C 1
ATOM 2679 O O . ALA A 1 344 ? 39.024 -5.356 -56.316 1.00 89.19 344 ALA A O 1
ATOM 2680 N N . MET A 1 345 ? 40.837 -6.520 -55.643 1.00 90.31 345 MET A N 1
ATOM 2681 C CA . MET A 1 345 ? 41.832 -5.618 -56.225 1.00 90.31 345 MET A CA 1
ATOM 2682 C C . MET A 1 345 ? 41.794 -5.624 -57.760 1.00 90.31 345 MET A C 1
ATOM 2684 O O . MET A 1 345 ? 41.738 -4.556 -58.367 1.00 90.31 345 MET A O 1
ATOM 2688 N N . GLU A 1 346 ? 41.744 -6.796 -58.399 1.00 89.44 346 GLU A N 1
ATOM 2689 C CA . GLU A 1 346 ? 41.635 -6.926 -59.862 1.00 89.44 346 GLU A CA 1
ATOM 2690 C C . GLU A 1 346 ? 40.372 -6.246 -60.401 1.00 89.44 346 GLU A C 1
ATOM 2692 O O . GLU A 1 346 ? 40.414 -5.528 -61.403 1.00 89.44 346 GLU A O 1
ATOM 2697 N N . LYS A 1 347 ? 39.241 -6.404 -59.705 1.00 91.00 347 LYS A N 1
ATOM 2698 C CA . LYS A 1 347 ? 37.989 -5.732 -60.067 1.00 91.00 347 LYS A CA 1
ATOM 2699 C C . LYS A 1 347 ? 38.112 -4.209 -59.980 1.00 91.00 347 LYS A C 1
ATOM 2701 O O . LYS A 1 347 ? 37.623 -3.508 -60.867 1.00 91.00 347 LYS A O 1
ATOM 2706 N N . ALA A 1 348 ? 38.744 -3.697 -58.923 1.00 90.31 348 ALA A N 1
ATOM 2707 C CA . ALA A 1 348 ? 38.979 -2.266 -58.757 1.00 90.31 348 ALA A CA 1
ATOM 2708 C C . ALA A 1 348 ? 39.932 -1.718 -59.834 1.00 90.31 348 ALA A C 1
ATOM 2710 O O . ALA A 1 348 ? 39.658 -0.664 -60.409 1.00 90.31 348 ALA A O 1
ATOM 2711 N N . TYR A 1 349 ? 40.992 -2.463 -60.160 1.00 90.50 349 TYR A N 1
ATOM 2712 C CA . TYR A 1 349 ? 41.924 -2.142 -61.241 1.00 90.50 349 TYR A CA 1
ATOM 2713 C C . TYR A 1 349 ? 41.214 -2.052 -62.598 1.00 90.50 349 TYR A C 1
ATOM 2715 O O . TYR A 1 349 ? 41.316 -1.035 -63.283 1.00 90.50 349 TYR A O 1
ATOM 2723 N N . MET A 1 350 ? 40.421 -3.066 -62.959 1.00 90.44 350 MET A N 1
ATOM 2724 C CA . MET A 1 350 ? 39.681 -3.073 -64.224 1.00 90.44 350 MET A CA 1
ATOM 2725 C C . MET A 1 350 ? 38.682 -1.916 -64.317 1.00 90.44 350 MET A C 1
ATOM 2727 O O . MET A 1 350 ? 38.574 -1.284 -65.366 1.00 90.44 350 MET A O 1
ATOM 2731 N N . ALA A 1 351 ? 37.977 -1.598 -63.229 1.00 92.19 351 ALA A N 1
ATOM 2732 C CA . ALA A 1 351 ? 37.060 -0.460 -63.199 1.00 92.19 351 ALA A CA 1
ATOM 2733 C C . ALA A 1 351 ? 37.789 0.880 -63.404 1.00 92.19 351 ALA A C 1
ATOM 2735 O O . ALA A 1 351 ? 37.304 1.734 -64.148 1.00 92.19 351 ALA A O 1
ATOM 2736 N N . ALA A 1 352 ? 38.962 1.055 -62.787 1.00 90.25 352 ALA A N 1
ATOM 2737 C CA . ALA A 1 352 ? 39.784 2.249 -62.972 1.00 90.25 352 ALA A CA 1
ATOM 2738 C C . ALA A 1 352 ? 40.282 2.383 -64.421 1.00 90.25 352 ALA A C 1
ATOM 2740 O O . ALA A 1 352 ? 40.210 3.470 -64.996 1.00 90.25 352 ALA A O 1
ATOM 2741 N N . LEU A 1 353 ? 40.724 1.278 -65.028 1.00 90.56 353 LEU A N 1
ATOM 2742 C CA . LEU A 1 353 ? 41.206 1.248 -66.409 1.00 90.56 353 LEU A CA 1
ATOM 2743 C C . LEU A 1 353 ? 40.088 1.560 -67.416 1.00 90.56 353 LEU A C 1
ATOM 2745 O O . LEU A 1 353 ? 40.294 2.343 -68.342 1.00 90.56 353 LEU A O 1
ATOM 2749 N N . VAL A 1 354 ? 38.886 1.011 -67.211 1.00 92.06 354 VAL A N 1
ATOM 2750 C CA . VAL A 1 354 ? 37.709 1.340 -68.034 1.00 92.06 354 VAL A CA 1
ATOM 2751 C C . VAL A 1 354 ? 37.360 2.824 -67.920 1.00 92.06 354 VAL A C 1
ATOM 2753 O O . VAL A 1 354 ? 37.206 3.482 -68.946 1.00 92.06 354 VAL A O 1
ATOM 2756 N N . GLY A 1 355 ? 37.307 3.374 -66.703 1.00 91.25 355 GLY A N 1
ATOM 2757 C CA . GLY A 1 355 ? 37.000 4.793 -66.499 1.00 91.25 355 GLY A CA 1
ATOM 2758 C C . GLY A 1 355 ? 38.023 5.736 -67.147 1.00 91.25 355 GLY A C 1
ATOM 2759 O O . GLY A 1 355 ? 37.648 6.768 -67.703 1.00 91.25 355 GLY A O 1
ATOM 2760 N N . LEU A 1 356 ? 39.311 5.373 -67.132 1.00 91.12 356 LEU A N 1
ATOM 2761 C CA . LEU A 1 356 ? 40.348 6.125 -67.841 1.00 91.12 356 LEU A CA 1
ATOM 2762 C C . LEU A 1 356 ? 40.162 6.053 -69.362 1.00 91.12 356 LEU A C 1
ATOM 2764 O O . LEU A 1 356 ? 40.218 7.081 -70.035 1.00 91.12 356 LEU A O 1
ATOM 2768 N N . ASN A 1 357 ? 39.899 4.865 -69.907 1.00 91.31 357 ASN A N 1
ATOM 2769 C CA . ASN A 1 357 ? 39.665 4.703 -71.341 1.00 91.31 357 ASN A CA 1
ATOM 2770 C C . ASN A 1 357 ? 38.440 5.494 -71.815 1.00 91.31 357 ASN A C 1
ATOM 2772 O O . ASN A 1 357 ? 38.502 6.146 -72.853 1.00 91.31 357 ASN A O 1
ATOM 2776 N N . GLU A 1 358 ? 37.348 5.502 -71.047 1.00 92.88 358 GLU A N 1
ATOM 2777 C CA . GLU A 1 358 ? 36.164 6.314 -71.353 1.00 92.88 358 GLU A CA 1
ATOM 2778 C C . GLU A 1 358 ? 36.496 7.811 -71.411 1.00 92.88 358 GLU A C 1
ATOM 2780 O O . GLU A 1 358 ? 36.081 8.498 -72.348 1.00 92.88 358 GLU A O 1
ATOM 2785 N N . LEU A 1 359 ? 37.286 8.314 -70.454 1.00 91.56 359 LEU A N 1
ATOM 2786 C CA . LEU A 1 359 ? 37.762 9.698 -70.460 1.00 91.56 359 LEU A CA 1
ATOM 2787 C C . LEU A 1 359 ? 38.570 10.002 -71.729 1.00 91.56 359 LEU A C 1
ATOM 2789 O O . LEU A 1 359 ? 38.331 11.021 -72.380 1.00 91.56 359 LEU A O 1
ATOM 2793 N N . LEU A 1 360 ? 39.506 9.122 -72.093 1.00 91.62 360 LEU A N 1
ATOM 2794 C CA . LEU A 1 360 ? 40.360 9.312 -73.266 1.00 91.62 360 LEU A CA 1
ATOM 2795 C C . LEU A 1 360 ? 39.570 9.260 -74.577 1.00 91.62 360 LEU A C 1
ATOM 2797 O O . LEU A 1 360 ? 39.813 10.096 -75.442 1.00 91.62 360 LEU A O 1
ATOM 2801 N N . VAL A 1 361 ? 38.570 8.382 -74.700 1.00 92.81 361 VAL A N 1
ATOM 2802 C CA . VAL A 1 361 ? 37.674 8.331 -75.871 1.00 92.81 361 VAL A CA 1
ATOM 2803 C C . VAL A 1 361 ? 36.908 9.646 -76.048 1.00 92.81 361 VAL A C 1
ATOM 2805 O O . VAL A 1 361 ? 36.772 10.138 -77.168 1.00 92.81 361 VAL A O 1
ATOM 2808 N N . GLN A 1 362 ? 36.430 10.261 -74.959 1.00 91.38 362 GLN A N 1
ATOM 2809 C CA . GLN A 1 362 ? 35.757 11.565 -75.038 1.00 91.38 362 GLN A CA 1
ATOM 2810 C C . GLN A 1 362 ? 36.719 12.686 -75.439 1.00 91.38 362 GLN A C 1
ATOM 2812 O O . GLN A 1 362 ? 36.372 13.550 -76.246 1.00 91.38 362 GLN A O 1
ATOM 2817 N N . VAL A 1 363 ? 37.940 12.668 -74.902 1.00 90.31 363 VAL A N 1
ATOM 2818 C CA . VAL A 1 363 ? 38.981 13.635 -75.270 1.00 90.31 363 VAL A CA 1
ATOM 2819 C C . VAL A 1 363 ? 39.350 13.482 -76.744 1.00 90.31 363 VAL A C 1
ATOM 2821 O O . VAL A 1 363 ? 39.393 14.478 -77.459 1.00 90.31 363 VAL A O 1
ATOM 2824 N N . GLU A 1 364 ? 39.538 12.256 -77.227 1.00 89.81 364 GLU A N 1
ATOM 2825 C CA . GLU A 1 364 ? 39.814 11.968 -78.633 1.00 89.81 364 GLU A CA 1
ATOM 2826 C C . GLU A 1 364 ? 38.677 12.447 -79.549 1.00 89.81 364 GLU A C 1
ATOM 2828 O O . GLU A 1 364 ? 38.937 13.100 -80.560 1.00 89.81 364 GLU A O 1
ATOM 2833 N N . ALA A 1 365 ? 37.414 12.214 -79.177 1.00 90.81 365 ALA A N 1
ATOM 2834 C CA . ALA A 1 365 ? 36.259 12.706 -79.930 1.00 90.81 365 ALA A CA 1
ATOM 2835 C C . ALA A 1 365 ? 36.233 14.244 -80.032 1.00 90.81 365 ALA A C 1
ATOM 2837 O O . ALA A 1 365 ? 35.909 14.789 -81.088 1.00 90.81 365 ALA A O 1
ATOM 2838 N N . ILE A 1 366 ? 36.607 14.948 -78.957 1.00 89.94 366 ILE A N 1
ATOM 2839 C CA . ILE A 1 366 ? 36.721 16.413 -78.945 1.00 89.94 366 ILE A CA 1
ATOM 2840 C C . ILE A 1 366 ? 37.882 16.880 -79.830 1.00 89.94 366 ILE A C 1
ATOM 2842 O O . ILE A 1 366 ? 37.722 17.837 -80.586 1.00 89.94 366 ILE A O 1
ATOM 2846 N N . LEU A 1 367 ? 39.038 16.218 -79.746 1.00 87.31 367 LEU A N 1
ATOM 2847 C CA . LEU A 1 367 ? 40.235 16.584 -80.507 1.00 87.31 367 LEU A CA 1
ATOM 2848 C C . LEU A 1 367 ? 40.093 16.315 -82.010 1.00 87.31 367 LEU A C 1
ATOM 2850 O O . LEU A 1 367 ? 40.648 17.065 -82.809 1.00 87.31 367 LEU A O 1
ATOM 2854 N N . ASN A 1 368 ? 39.324 15.295 -82.392 1.00 88.12 368 ASN A N 1
ATOM 2855 C CA . ASN A 1 368 ? 39.063 14.940 -83.789 1.00 88.12 368 ASN A CA 1
ATOM 2856 C C . ASN A 1 368 ? 37.853 15.678 -84.399 1.00 88.12 368 ASN A C 1
ATOM 2858 O O . ASN A 1 368 ? 37.585 15.549 -85.598 1.00 88.12 368 ASN A O 1
ATOM 2862 N N . SER A 1 369 ? 37.103 16.450 -83.604 1.00 84.38 369 SER A N 1
ATOM 2863 C CA . SER A 1 369 ? 35.966 17.228 -84.097 1.00 84.38 369 SER A CA 1
ATOM 2864 C C . SER A 1 369 ? 36.420 18.527 -84.761 1.00 84.38 369 SER A C 1
ATOM 2866 O O . SER A 1 369 ? 37.184 19.304 -84.192 1.00 84.38 369 SER A O 1
ATOM 2868 N N . HIS A 1 370 ? 35.908 18.789 -85.963 1.00 73.06 370 HIS A N 1
ATOM 2869 C CA . HIS A 1 370 ? 36.270 19.968 -86.758 1.00 73.06 370 HIS A CA 1
ATOM 2870 C C . HIS A 1 370 ? 35.424 21.208 -86.406 1.00 73.06 370 HIS A C 1
ATOM 2872 O O . HIS A 1 370 ? 35.761 22.314 -86.823 1.00 73.06 370 HIS A O 1
ATOM 2878 N N . ASP A 1 371 ? 34.369 21.033 -85.601 1.00 81.00 371 ASP A N 1
ATOM 2879 C CA . ASP A 1 371 ? 33.390 22.074 -85.248 1.00 81.00 371 ASP A CA 1
ATOM 2880 C C . ASP A 1 371 ? 33.564 22.606 -83.810 1.00 81.00 371 ASP A C 1
ATOM 2882 O O . ASP A 1 371 ? 32.711 23.326 -83.284 1.00 81.00 371 ASP A O 1
ATOM 2886 N N . VAL A 1 372 ? 34.658 22.238 -83.135 1.00 83.25 372 VAL A N 1
ATOM 2887 C CA . VAL A 1 372 ? 34.903 22.569 -81.725 1.00 83.25 372 VAL A CA 1
ATOM 2888 C C . VAL A 1 372 ? 35.900 23.723 -81.587 1.00 83.25 372 VAL A C 1
ATOM 2890 O O . VAL A 1 372 ? 36.882 23.828 -82.316 1.00 83.25 372 VAL A O 1
ATOM 2893 N N . SER A 1 373 ? 35.649 24.619 -80.625 1.00 88.62 373 SER A N 1
ATOM 2894 C CA . SER A 1 373 ? 36.529 25.763 -80.363 1.00 88.62 373 SER A CA 1
ATOM 2895 C C . SER A 1 373 ? 37.896 25.333 -79.813 1.00 88.62 373 SER A C 1
ATOM 2897 O O . SER A 1 373 ? 37.989 24.402 -79.012 1.00 88.62 373 SER A O 1
ATOM 2899 N N . VAL A 1 374 ? 38.949 26.092 -80.140 1.00 85.12 374 VAL A N 1
ATOM 2900 C CA . VAL A 1 374 ? 40.316 25.872 -79.624 1.00 85.12 374 VAL A CA 1
ATOM 2901 C C . VAL A 1 374 ? 40.355 25.826 -78.091 1.00 85.12 374 VAL A C 1
ATOM 2903 O O . VAL A 1 374 ? 41.075 25.013 -77.514 1.00 85.12 374 VAL A O 1
ATOM 2906 N N . HIS A 1 375 ? 39.547 26.653 -77.421 1.00 88.12 375 HIS A N 1
ATOM 2907 C CA . HIS A 1 375 ? 39.447 26.663 -75.961 1.00 88.12 375 HIS A CA 1
ATOM 2908 C C . HIS A 1 375 ? 38.918 25.328 -75.412 1.00 88.12 375 HIS A C 1
ATOM 2910 O O . HIS A 1 375 ? 39.405 24.827 -74.402 1.00 88.12 375 HIS A O 1
ATOM 2916 N N . THR A 1 376 ? 37.947 24.715 -76.090 1.00 87.56 376 THR A N 1
ATOM 2917 C CA . THR A 1 376 ? 37.378 23.419 -75.700 1.00 87.56 376 THR A CA 1
ATOM 2918 C C . THR A 1 376 ? 38.382 22.281 -75.904 1.00 87.56 376 THR A C 1
ATOM 2920 O O . THR A 1 376 ? 38.515 21.428 -75.028 1.00 87.56 376 THR A O 1
ATOM 2923 N N . SER A 1 377 ? 39.147 22.294 -76.999 1.00 86.00 377 SER A N 1
ATOM 2924 C CA . SER A 1 377 ? 40.220 21.316 -77.234 1.00 86.00 377 SER A CA 1
ATOM 2925 C C . SER A 1 377 ? 41.342 21.442 -76.196 1.00 86.00 377 SER A C 1
ATOM 2927 O O . SER A 1 377 ? 41.793 20.441 -75.642 1.00 86.00 377 SER A O 1
ATOM 2929 N N . GLN A 1 378 ? 41.748 22.670 -75.852 1.00 88.12 378 GLN A N 1
ATOM 2930 C CA . GLN A 1 378 ? 42.718 22.920 -74.778 1.00 88.12 378 GLN A CA 1
ATOM 2931 C C . GLN A 1 378 ? 42.197 22.464 -73.411 1.00 88.12 378 GLN A C 1
ATOM 2933 O O . GLN A 1 378 ? 42.944 21.871 -72.632 1.00 88.12 378 GLN A O 1
ATOM 2938 N N . HIS A 1 379 ? 40.912 22.690 -73.126 1.00 89.56 379 HIS A N 1
ATOM 2939 C CA . HIS A 1 379 ? 40.273 22.215 -71.903 1.00 89.56 379 HIS A CA 1
ATOM 2940 C C . HIS A 1 379 ? 40.265 20.680 -71.819 1.00 89.56 379 HIS A C 1
ATOM 2942 O O . HIS A 1 379 ? 40.543 20.127 -70.754 1.00 89.56 379 HIS A O 1
ATOM 2948 N N . ALA A 1 380 ? 40.003 19.977 -72.926 1.00 88.44 380 ALA A N 1
ATOM 2949 C CA . ALA A 1 380 ? 40.037 18.514 -72.972 1.00 88.44 380 ALA A CA 1
ATOM 2950 C C . ALA A 1 380 ? 41.436 17.964 -72.631 1.00 88.44 380 ALA A C 1
ATOM 2952 O O . ALA A 1 380 ? 41.566 17.133 -71.732 1.00 88.44 380 ALA A O 1
ATOM 2953 N N . VAL A 1 381 ? 42.495 18.506 -73.247 1.00 88.62 381 VAL A N 1
ATOM 2954 C CA . VAL A 1 381 ? 43.890 18.124 -72.941 1.00 88.62 381 VAL A CA 1
ATOM 2955 C C . VAL A 1 381 ? 44.264 18.471 -71.495 1.00 88.62 381 VAL A C 1
ATOM 2957 O O . VAL A 1 381 ? 44.838 17.652 -70.776 1.00 88.62 381 VAL A O 1
ATOM 2960 N N . GLY A 1 382 ? 43.894 19.668 -71.029 1.00 88.25 382 GLY A N 1
ATOM 2961 C CA . GLY A 1 382 ? 44.140 20.105 -69.654 1.00 88.25 382 GLY A CA 1
ATOM 2962 C C . GLY A 1 382 ? 43.444 19.227 -68.609 1.00 88.25 382 GLY A C 1
ATOM 2963 O O . GLY A 1 382 ? 43.986 19.017 -67.523 1.00 88.25 382 GLY A O 1
ATOM 2964 N N . THR A 1 383 ? 42.280 18.664 -68.942 1.00 90.50 383 THR A N 1
ATOM 2965 C CA . THR A 1 383 ? 41.534 17.749 -68.067 1.00 90.50 383 THR A CA 1
ATOM 2966 C C . THR A 1 383 ? 42.301 16.446 -67.834 1.00 90.50 383 THR A C 1
ATOM 2968 O O . THR A 1 383 ? 42.417 16.018 -66.686 1.00 90.50 383 THR A O 1
ATOM 2971 N N . VAL A 1 384 ? 42.916 15.869 -68.873 1.00 90.69 384 VAL A N 1
ATOM 2972 C CA . VAL A 1 384 ? 43.794 14.690 -68.733 1.00 90.69 384 VAL A CA 1
ATOM 2973 C C . VAL A 1 384 ? 45.011 15.021 -67.865 1.00 90.69 384 VAL A C 1
ATOM 2975 O O . VAL A 1 384 ? 45.329 14.296 -66.925 1.00 90.69 384 VAL A O 1
ATOM 2978 N N . GLY A 1 385 ? 45.645 16.175 -68.095 1.00 88.00 385 GLY A N 1
ATOM 2979 C CA . GLY A 1 385 ? 46.774 16.624 -67.274 1.00 88.00 385 GLY A CA 1
ATOM 2980 C C . GLY A 1 385 ? 46.414 16.884 -65.801 1.00 88.00 385 GLY A C 1
ATOM 2981 O O . GLY A 1 385 ? 47.246 16.688 -64.913 1.00 88.00 385 GLY A O 1
ATOM 2982 N N . ASN A 1 386 ? 45.185 17.323 -65.511 1.00 89.56 386 ASN A N 1
ATOM 2983 C CA . ASN A 1 386 ? 44.667 17.440 -64.142 1.00 89.56 386 ASN A CA 1
ATOM 2984 C C . ASN A 1 386 ? 44.439 16.059 -63.509 1.00 89.56 386 ASN A C 1
A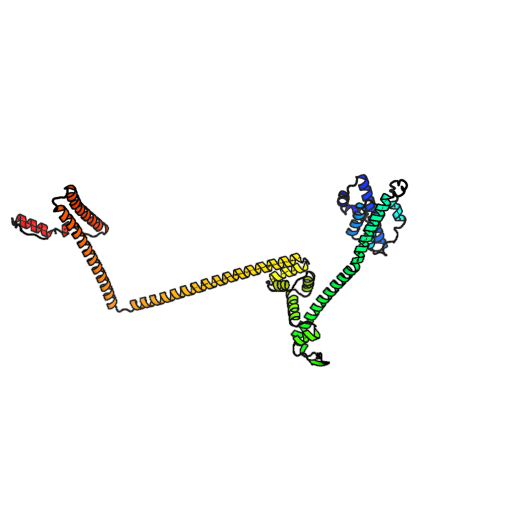TOM 2986 O O . ASN A 1 386 ? 44.800 15.864 -62.349 1.00 89.56 386 ASN A O 1
ATOM 2990 N N . TYR A 1 387 ? 43.881 15.108 -64.264 1.00 90.56 387 TYR A N 1
ATOM 2991 C CA . TYR A 1 387 ? 43.659 13.736 -63.807 1.00 90.56 387 TYR A CA 1
ATOM 2992 C C . TYR A 1 387 ? 44.973 13.058 -63.395 1.00 90.56 387 TYR A C 1
ATOM 2994 O O . TYR A 1 387 ? 45.077 12.584 -62.265 1.00 90.56 387 TYR A O 1
ATOM 3002 N N . CYS A 1 388 ? 46.014 13.105 -64.236 1.00 88.38 388 CYS A N 1
ATOM 3003 C CA . CYS A 1 388 ? 47.313 12.504 -63.907 1.00 88.38 388 CYS A CA 1
ATOM 3004 C C . CYS A 1 388 ? 47.937 13.117 -62.642 1.00 88.38 388 CYS A C 1
ATOM 3006 O O . CYS A 1 388 ? 48.478 12.401 -61.800 1.00 88.38 388 CYS A O 1
ATOM 3008 N N . ARG A 1 389 ? 47.811 14.439 -62.451 1.00 86.19 389 ARG A N 1
ATOM 3009 C CA . ARG A 1 389 ? 48.266 15.106 -61.219 1.00 86.19 389 ARG A CA 1
ATOM 3010 C C . ARG A 1 389 ? 47.485 14.659 -59.986 1.00 86.19 389 ARG A C 1
ATOM 3012 O O . ARG A 1 389 ? 48.087 14.473 -58.931 1.00 86.19 389 ARG A O 1
ATOM 3019 N N . ALA A 1 390 ? 46.171 14.483 -60.109 1.00 88.75 390 ALA A N 1
ATOM 3020 C CA . ALA A 1 390 ? 45.337 13.994 -59.017 1.00 88.75 390 ALA A CA 1
ATOM 3021 C C . ALA A 1 390 ? 45.702 12.553 -58.630 1.00 88.75 390 ALA A C 1
ATOM 3023 O O . ALA A 1 390 ? 45.845 12.267 -57.444 1.00 88.75 390 ALA A O 1
ATOM 3024 N N . VAL A 1 391 ? 45.928 11.675 -59.614 1.00 88.81 391 VAL A N 1
ATOM 3025 C CA . VAL A 1 391 ? 46.402 10.301 -59.380 1.00 88.81 391 VAL A CA 1
ATOM 3026 C C . VAL A 1 391 ? 47.755 10.312 -58.667 1.00 88.81 391 VAL A C 1
ATOM 3028 O O . VAL A 1 391 ? 47.891 9.680 -57.623 1.00 88.81 391 VAL A O 1
ATOM 3031 N N . ASN A 1 392 ? 48.721 11.099 -59.151 1.00 85.25 392 ASN A N 1
ATOM 3032 C CA . ASN A 1 392 ? 50.039 11.202 -58.521 1.00 85.25 392 ASN A CA 1
ATOM 3033 C C . ASN A 1 392 ? 49.957 11.680 -57.056 1.00 85.25 392 ASN A C 1
ATOM 3035 O O . ASN A 1 392 ? 50.615 11.134 -56.174 1.00 85.25 392 ASN A O 1
ATOM 3039 N N . ALA A 1 393 ? 49.091 12.654 -56.760 1.00 86.81 393 ALA A N 1
ATOM 3040 C CA . ALA A 1 393 ? 48.878 13.123 -55.390 1.00 86.81 393 ALA A CA 1
ATOM 3041 C C . ALA A 1 393 ? 48.299 12.033 -54.465 1.00 86.81 393 ALA A C 1
ATOM 3043 O O . ALA A 1 393 ? 48.664 11.961 -53.290 1.00 86.81 393 ALA A O 1
ATOM 3044 N N . VAL A 1 394 ? 47.408 11.177 -54.981 1.00 88.50 394 VAL A N 1
ATOM 3045 C CA . VAL A 1 394 ? 46.852 10.040 -54.231 1.00 88.50 394 VAL A CA 1
ATOM 3046 C C . VAL A 1 394 ? 47.926 8.983 -53.964 1.00 88.50 394 VAL A C 1
ATOM 3048 O O . VAL A 1 394 ? 48.004 8.488 -52.843 1.00 88.50 394 VAL A O 1
ATOM 3051 N N . LEU A 1 395 ? 48.788 8.684 -54.939 1.00 88.31 395 LEU A N 1
ATOM 3052 C CA . LEU A 1 395 ? 49.888 7.727 -54.768 1.00 88.31 395 LEU A CA 1
ATOM 3053 C C . LEU A 1 395 ? 50.864 8.171 -53.673 1.00 88.31 395 LEU A C 1
ATOM 3055 O O . LEU A 1 395 ? 51.162 7.387 -52.773 1.00 88.31 395 LEU A O 1
ATOM 3059 N N . ILE A 1 396 ? 51.257 9.451 -53.674 1.00 86.25 396 ILE A N 1
ATOM 3060 C CA . ILE A 1 396 ? 52.106 10.035 -52.622 1.00 86.25 396 ILE A CA 1
ATOM 3061 C C . ILE A 1 396 ? 51.433 9.920 -51.249 1.00 86.25 396 ILE A C 1
ATOM 3063 O O . ILE A 1 396 ? 52.072 9.532 -50.275 1.00 86.25 396 ILE A O 1
ATOM 3067 N N . LYS A 1 397 ? 50.131 10.226 -51.156 1.00 88.81 397 LYS A N 1
ATOM 3068 C CA . LYS A 1 397 ? 49.377 10.152 -49.893 1.00 88.81 397 LYS A CA 1
ATOM 3069 C C . LYS A 1 397 ? 49.330 8.736 -49.312 1.00 88.81 397 LYS A C 1
ATOM 3071 O O . LYS A 1 397 ? 49.292 8.586 -48.095 1.00 88.81 397 LYS A O 1
ATOM 3076 N N . HIS A 1 398 ? 49.272 7.724 -50.170 1.00 88.12 398 HIS A N 1
ATOM 3077 C CA . HIS A 1 398 ? 49.240 6.322 -49.763 1.00 88.12 398 HIS A CA 1
ATOM 3078 C C . HIS A 1 398 ? 50.635 5.689 -49.670 1.00 88.12 398 HIS A C 1
ATOM 3080 O O . HIS A 1 398 ? 50.718 4.480 -49.477 1.00 88.12 398 HIS A O 1
ATOM 3086 N N . GLU A 1 399 ? 51.702 6.491 -49.790 1.00 86.44 399 GLU A N 1
ATOM 3087 C CA . GLU A 1 399 ? 53.100 6.042 -49.752 1.00 86.44 399 GLU A CA 1
ATOM 3088 C C . GLU A 1 399 ? 53.387 4.909 -50.756 1.00 86.44 399 GLU A C 1
ATOM 3090 O O . GLU A 1 399 ? 54.220 4.040 -50.510 1.00 86.44 399 GLU A O 1
ATOM 3095 N N . ILE A 1 400 ? 52.686 4.908 -51.898 1.00 84.31 400 ILE A N 1
ATOM 3096 C CA . ILE A 1 400 ? 52.877 3.908 -52.953 1.00 84.31 400 ILE A CA 1
ATOM 3097 C C . ILE A 1 400 ? 54.036 4.386 -53.839 1.00 84.31 400 ILE A C 1
ATOM 3099 O O . ILE A 1 400 ? 53.893 5.420 -54.500 1.00 84.31 400 ILE A O 1
ATOM 3103 N N . PRO A 1 401 ? 55.176 3.670 -53.876 1.00 75.81 401 PRO A N 1
ATOM 3104 C CA . PRO A 1 401 ? 56.332 4.068 -54.666 1.00 75.81 401 PRO A CA 1
ATOM 3105 C C . PRO A 1 401 ? 56.077 3.734 -56.139 1.00 75.81 401 PRO A C 1
ATOM 3107 O O . PRO A 1 401 ? 56.375 2.634 -56.593 1.00 75.81 401 PRO A O 1
ATOM 3110 N N . VAL A 1 402 ? 55.481 4.669 -56.878 1.00 77.50 402 VAL A N 1
ATOM 3111 C CA . VAL A 1 402 ? 55.333 4.562 -58.334 1.00 77.50 402 VAL A CA 1
ATOM 3112 C C . VAL A 1 402 ? 56.231 5.600 -58.978 1.00 77.50 402 VAL A C 1
ATOM 3114 O O . VAL A 1 402 ? 55.970 6.800 -58.882 1.00 77.50 402 VAL A O 1
ATOM 3117 N N . ASP A 1 403 ? 57.282 5.129 -59.635 1.00 76.69 403 ASP A N 1
ATOM 3118 C CA . ASP A 1 403 ? 58.102 5.955 -60.509 1.00 76.69 403 ASP A CA 1
ATOM 3119 C C . ASP A 1 403 ? 57.587 5.800 -61.942 1.00 76.69 403 ASP A C 1
ATOM 3121 O O . ASP A 1 403 ? 57.859 4.812 -62.618 1.00 76.69 403 ASP A O 1
ATOM 3125 N N . PHE A 1 404 ? 56.784 6.766 -62.393 1.00 72.50 404 PHE A N 1
ATOM 3126 C CA . PHE A 1 404 ? 56.220 6.744 -63.744 1.00 72.50 404 PHE A CA 1
ATOM 3127 C C . PHE A 1 404 ? 57.290 6.826 -64.839 1.00 72.50 404 PHE A C 1
ATOM 3129 O O . PHE A 1 404 ? 57.033 6.372 -65.952 1.00 72.50 404 PHE A O 1
ATOM 3136 N N . GLU A 1 405 ? 58.449 7.432 -64.560 1.00 71.06 405 GLU A N 1
ATOM 3137 C CA . GLU A 1 405 ? 59.523 7.536 -65.545 1.00 71.06 405 GLU A CA 1
ATOM 3138 C C . GLU A 1 405 ? 60.202 6.180 -65.726 1.00 71.06 405 GLU A C 1
ATOM 3140 O O . GLU A 1 405 ? 60.363 5.738 -66.862 1.00 71.06 405 GLU A O 1
ATOM 3145 N N . GLU A 1 406 ? 60.495 5.486 -64.626 1.00 76.44 406 GLU A N 1
ATOM 3146 C CA . GLU A 1 406 ? 61.060 4.135 -64.668 1.00 76.44 406 GLU A CA 1
ATOM 3147 C C . GLU A 1 406 ? 60.064 3.095 -65.209 1.00 76.44 406 GLU A C 1
ATOM 3149 O O . GLU A 1 406 ? 60.456 2.192 -65.942 1.00 76.44 406 GLU A O 1
ATOM 3154 N N . GLU A 1 407 ? 58.766 3.242 -64.922 1.00 75.69 407 GLU A N 1
ATOM 3155 C CA . GLU A 1 407 ? 57.728 2.313 -65.396 1.00 75.69 407 GLU A CA 1
ATOM 3156 C C . GLU A 1 407 ? 57.485 2.422 -66.915 1.00 75.69 407 GLU A C 1
ATOM 3158 O O . GLU A 1 407 ? 57.236 1.420 -67.585 1.00 75.69 407 GLU A O 1
ATOM 3163 N N . VAL A 1 408 ? 57.551 3.635 -67.482 1.00 73.81 408 VAL A N 1
ATOM 3164 C CA . VAL A 1 408 ? 57.310 3.880 -68.920 1.00 73.81 408 VAL A CA 1
ATOM 3165 C C . VAL A 1 408 ? 58.596 3.785 -69.744 1.00 73.81 408 VAL A C 1
ATOM 3167 O O . VAL A 1 408 ? 58.552 3.380 -70.906 1.00 73.81 408 VAL A O 1
ATOM 3170 N N . SER A 1 409 ? 59.739 4.162 -69.168 1.00 73.62 409 SER A N 1
ATOM 3171 C CA . SER A 1 409 ? 61.042 4.175 -69.836 1.00 73.62 409 SER A CA 1
ATOM 3172 C C . SER A 1 409 ? 62.150 3.727 -68.874 1.00 73.62 409 SER A C 1
ATOM 3174 O O . SER A 1 409 ? 62.891 4.561 -68.340 1.00 73.62 409 SER A O 1
ATOM 3176 N N . PRO A 1 410 ? 62.293 2.405 -68.664 1.00 82.19 410 PRO A N 1
ATOM 3177 C CA . PRO A 1 410 ? 63.308 1.861 -67.770 1.00 82.19 410 PRO A CA 1
ATOM 3178 C C . PRO A 1 410 ? 64.731 2.270 -68.172 1.00 82.19 410 PRO A C 1
ATOM 3180 O O . PRO A 1 410 ? 65.024 2.450 -69.361 1.00 82.19 410 PRO A O 1
ATOM 3183 N N . GLU A 1 411 ? 65.654 2.344 -67.208 1.00 75.94 411 GLU A N 1
ATOM 3184 C CA . GLU A 1 411 ? 67.061 2.717 -67.463 1.00 75.94 411 GLU A CA 1
ATOM 3185 C C . GLU A 1 411 ? 67.713 1.915 -68.603 1.00 75.94 411 GLU A C 1
ATOM 3187 O O . GLU A 1 411 ? 68.280 2.508 -69.521 1.00 75.94 411 GLU A O 1
ATOM 3192 N N . TRP A 1 412 ? 67.535 0.591 -68.636 1.00 79.06 412 TRP A N 1
ATOM 3193 C CA . TRP A 1 412 ? 68.119 -0.267 -69.677 1.00 79.06 412 TRP A CA 1
ATOM 3194 C C . TRP A 1 412 ? 67.614 0.061 -71.094 1.00 79.06 412 TRP A C 1
ATOM 3196 O O . TRP A 1 412 ? 68.344 -0.111 -72.071 1.00 79.06 412 TRP A O 1
ATOM 3206 N N . MET A 1 413 ? 66.371 0.538 -71.233 1.00 77.75 413 MET A N 1
ATOM 3207 C CA . MET A 1 413 ? 65.791 0.906 -72.529 1.00 77.75 413 MET A CA 1
ATOM 3208 C C . MET A 1 413 ? 66.384 2.226 -73.024 1.00 77.75 413 MET A C 1
ATOM 3210 O O . MET A 1 413 ? 66.656 2.371 -74.216 1.00 77.75 413 MET A O 1
ATOM 3214 N N . ARG A 1 414 ? 66.643 3.162 -72.103 1.00 74.88 414 ARG A N 1
ATOM 3215 C CA . ARG A 1 414 ? 67.329 4.427 -72.394 1.00 74.88 414 ARG A CA 1
ATOM 3216 C C . ARG A 1 414 ? 68.776 4.187 -72.805 1.00 74.88 414 ARG A C 1
ATOM 3218 O O . ARG A 1 414 ? 69.207 4.756 -73.802 1.00 74.88 414 ARG A O 1
ATOM 3225 N N . GLU A 1 415 ? 69.483 3.309 -72.097 1.00 77.62 415 GLU A N 1
ATOM 3226 C CA . GLU A 1 415 ? 70.847 2.892 -72.448 1.00 77.62 415 GLU A CA 1
ATOM 3227 C C . GLU A 1 415 ? 70.890 2.208 -73.819 1.00 77.62 415 GLU A C 1
ATOM 3229 O O . GLU A 1 415 ? 71.685 2.587 -74.673 1.00 77.62 415 GLU A O 1
ATOM 3234 N N . THR A 1 416 ? 69.962 1.284 -74.087 1.00 76.38 416 THR A N 1
ATOM 3235 C CA . THR A 1 416 ? 69.880 0.593 -75.386 1.00 76.38 416 THR A CA 1
ATOM 3236 C C . THR A 1 416 ? 69.577 1.564 -76.531 1.00 76.38 416 THR A C 1
ATOM 3238 O O . THR A 1 416 ? 70.196 1.485 -77.590 1.00 76.38 416 THR A O 1
ATOM 3241 N N . ALA A 1 417 ? 68.656 2.512 -76.334 1.00 73.56 417 ALA A N 1
ATOM 3242 C CA . ALA A 1 417 ? 68.357 3.539 -77.331 1.00 73.56 417 ALA A CA 1
ATOM 3243 C C . ALA A 1 417 ? 69.561 4.462 -77.582 1.00 73.56 417 ALA A C 1
ATOM 3245 O O . ALA A 1 417 ? 69.808 4.856 -78.723 1.00 73.56 417 ALA A O 1
ATOM 3246 N N . LEU A 1 418 ? 70.325 4.787 -76.533 1.00 75.00 418 LEU A N 1
ATOM 3247 C CA . LEU A 1 418 ? 71.561 5.558 -76.637 1.00 75.00 418 LEU A CA 1
ATOM 3248 C C . LEU A 1 418 ? 72.611 4.791 -77.457 1.00 75.00 418 LEU A C 1
ATOM 3250 O O . LEU A 1 418 ? 73.126 5.331 -78.434 1.00 75.00 418 LEU A O 1
ATOM 3254 N N . ASP A 1 419 ? 72.831 3.512 -77.146 1.00 77.12 419 ASP A N 1
ATOM 3255 C CA . ASP A 1 419 ? 73.746 2.619 -77.868 1.00 77.12 419 ASP A CA 1
ATOM 3256 C C . ASP A 1 419 ? 73.352 2.443 -79.347 1.00 77.12 419 ASP A C 1
ATOM 3258 O O . ASP A 1 419 ? 74.201 2.367 -80.241 1.00 77.12 419 ASP A O 1
ATOM 3262 N N . GLU A 1 420 ? 72.053 2.366 -79.647 1.00 75.81 420 GLU A N 1
ATOM 3263 C CA . GLU A 1 420 ? 71.538 2.264 -81.016 1.00 75.81 420 GLU A CA 1
ATOM 3264 C C . GLU A 1 420 ? 71.712 3.562 -81.813 1.00 75.81 420 GLU A C 1
ATOM 3266 O O . GLU A 1 420 ? 72.094 3.509 -82.991 1.00 75.81 420 GLU A O 1
ATOM 3271 N N . LEU A 1 421 ? 71.493 4.717 -81.175 1.00 74.25 421 LEU A N 1
ATOM 3272 C CA . LEU A 1 421 ? 71.734 6.038 -81.758 1.00 74.25 421 LEU A CA 1
ATOM 3273 C C . LEU A 1 421 ? 73.228 6.279 -82.010 1.00 74.25 421 LEU A C 1
ATOM 3275 O O . LEU A 1 421 ? 73.592 6.725 -83.101 1.00 74.25 421 LEU A O 1
ATOM 3279 N N . GLU A 1 422 ? 74.096 5.934 -81.056 1.00 76.38 422 GLU A N 1
ATOM 3280 C CA . GLU A 1 422 ? 75.555 6.030 -81.194 1.00 76.38 422 GLU A CA 1
ATOM 3281 C C . GLU A 1 422 ? 76.100 5.087 -82.278 1.00 76.38 422 GLU A C 1
ATOM 3283 O O . GLU A 1 422 ? 77.012 5.447 -83.025 1.00 76.38 422 GLU A O 1
ATOM 3288 N N . ALA A 1 423 ? 75.490 3.910 -82.448 1.00 76.00 423 ALA A N 1
ATOM 3289 C CA . ALA A 1 423 ? 75.809 2.973 -83.525 1.00 76.00 423 ALA A CA 1
ATOM 3290 C C . ALA A 1 423 ? 75.209 3.357 -84.897 1.00 76.00 423 ALA A C 1
ATOM 3292 O O . ALA A 1 423 ? 75.385 2.614 -85.868 1.00 76.00 423 ALA A O 1
ATOM 3293 N N . GLY A 1 424 ? 74.486 4.480 -85.002 1.00 68.06 424 GLY A N 1
ATOM 3294 C CA . GLY A 1 424 ? 73.868 4.956 -86.246 1.00 68.06 424 GLY A CA 1
ATOM 3295 C C . GLY A 1 424 ? 72.699 4.098 -86.745 1.00 68.06 424 GLY A C 1
ATOM 3296 O O . GLY A 1 424 ? 72.289 4.218 -87.903 1.00 68.06 424 GLY A O 1
ATOM 3297 N N . ARG A 1 425 ? 72.143 3.228 -85.894 1.00 65.00 425 ARG A N 1
ATOM 3298 C CA . ARG A 1 425 ? 71.013 2.351 -86.219 1.00 65.00 425 ARG A CA 1
ATOM 3299 C C . ARG A 1 425 ? 69.701 3.095 -85.989 1.00 65.00 425 ARG A C 1
ATOM 3301 O O . ARG A 1 425 ? 68.992 2.860 -85.024 1.00 65.00 425 ARG A O 1
ATOM 3308 N N . THR A 1 426 ? 69.350 3.988 -86.909 1.00 57.56 426 THR A N 1
ATOM 3309 C CA . THR A 1 426 ? 68.018 4.615 -86.922 1.00 57.56 426 THR A CA 1
ATOM 3310 C C . THR A 1 426 ? 67.059 3.754 -87.732 1.00 57.56 426 THR A C 1
ATOM 3312 O O . THR A 1 426 ? 66.812 3.987 -88.914 1.00 57.56 426 THR A O 1
ATOM 3315 N N . ASN A 1 427 ? 66.527 2.702 -87.116 1.00 56.28 427 ASN A N 1
ATOM 3316 C CA . ASN A 1 427 ? 65.408 1.996 -87.723 1.00 56.28 427 ASN A CA 1
ATOM 3317 C C . ASN A 1 427 ? 64.147 2.816 -87.431 1.00 56.28 427 ASN A C 1
ATOM 3319 O O . ASN A 1 427 ? 63.787 2.963 -86.270 1.00 56.28 427 ASN A O 1
ATOM 3323 N N . ILE A 1 428 ? 63.501 3.388 -88.453 1.00 51.34 428 ILE A N 1
ATOM 3324 C CA . ILE A 1 428 ? 62.165 3.986 -88.309 1.00 51.34 428 ILE A CA 1
ATOM 3325 C C . ILE A 1 428 ? 61.165 2.829 -88.382 1.00 51.34 428 ILE A C 1
ATOM 3327 O O . ILE A 1 428 ? 60.945 2.306 -89.481 1.00 51.34 428 ILE A O 1
ATOM 3331 N N . PRO A 1 429 ? 60.514 2.414 -87.280 1.00 45.94 429 PRO A N 1
ATOM 3332 C CA . PRO A 1 429 ? 59.424 1.466 -87.368 1.00 45.94 429 PRO A CA 1
ATOM 3333 C C . PRO A 1 429 ? 58.204 2.256 -87.843 1.00 45.94 429 PRO A C 1
ATOM 3335 O O . PRO A 1 429 ? 57.590 3.033 -87.112 1.00 45.94 429 PRO A O 1
ATOM 3338 N N . THR A 1 430 ? 57.863 2.089 -89.116 1.00 47.09 430 THR A N 1
ATOM 3339 C CA . THR A 1 430 ? 56.548 2.471 -89.622 1.00 47.09 430 THR A CA 1
ATOM 3340 C C . THR A 1 430 ? 55.528 1.485 -89.059 1.00 47.09 430 THR A C 1
ATOM 3342 O O . THR A 1 430 ? 55.424 0.361 -89.534 1.00 47.09 430 THR A O 1
ATOM 3345 N N . GLY A 1 431 ? 54.756 1.894 -88.052 1.00 37.59 431 GLY A N 1
ATOM 3346 C CA . GLY A 1 431 ? 53.551 1.151 -87.681 1.00 37.59 431 GLY A CA 1
ATOM 3347 C C . GLY A 1 431 ? 53.207 1.152 -86.201 1.00 37.59 431 GLY A C 1
ATOM 3348 O O . GLY A 1 431 ? 53.789 0.405 -85.433 1.00 37.59 431 GLY A O 1
ATOM 3349 N N . ARG A 1 432 ? 52.195 1.964 -85.875 1.00 36.00 432 ARG A N 1
ATOM 3350 C CA . ARG A 1 432 ? 51.078 1.704 -84.951 1.00 36.00 432 ARG A CA 1
ATOM 3351 C C . ARG A 1 432 ? 51.279 0.689 -83.813 1.00 36.00 432 ARG A C 1
ATOM 3353 O O . ARG A 1 432 ? 51.354 -0.510 -84.058 1.00 36.00 432 ARG A O 1
ATOM 3360 N N . GLY A 1 433 ? 51.033 1.201 -82.609 1.00 33.62 433 GLY A N 1
ATOM 3361 C CA . GLY A 1 433 ? 50.548 0.455 -81.453 1.00 33.62 433 GLY A CA 1
ATOM 3362 C C . GLY A 1 433 ? 51.647 0.217 -80.439 1.00 33.62 433 GLY A C 1
ATOM 3363 O O . GLY A 1 433 ? 52.485 -0.642 -80.677 1.00 33.62 433 GLY A O 1
ATOM 3364 N N . TRP A 1 434 ? 51.653 1.004 -79.364 1.00 32.53 434 TRP A N 1
ATOM 3365 C CA . TRP A 1 434 ? 51.071 0.604 -78.081 1.00 32.53 434 TRP A CA 1
ATOM 3366 C C . TRP A 1 434 ? 50.352 1.807 -77.476 1.00 32.53 434 TRP A C 1
ATOM 3368 O O . TRP A 1 434 ? 50.848 2.937 -77.692 1.00 32.53 434 TRP A O 1
#

Foldseek 3Di:
DDDPDDDQLVVLVVVQPVVVLLVPDPDDPVVSVVLQVQLSLLLVVLVVLCVVLVHDDDSVLSSQLSSLSSVDPDPVSNVVSSVVSSCVRSNPVSGDPDDPPVSVVVVPPDDPDDDPDDDQDPVNVVVVVVVVVVVVVVVVVVVVCVVVVVVVVVVVVVVLVVLVLLLVLLVVLVVCVVVVCQQVDWDQDPVRDTDGDPDSQCVCVPPVVDGPVVSVLSNLLCVLQPSVLSSLCVVLPDDSVLSVLLVVADPVLNVVLNVVSVVSDSVVSVVSSVVRSVVVVVVVVVVVVVVVVVVVVVVVVVVVVVVVVVVVVVVVVVVVVVVPDPPVVVVVVVVVVVVVVVVVVVVVVVVVVVVVVVLVVVLVVQCPDPPHDPVVNVVSVVVVVVVVVVVVVVCVVVVPDDDPCCVVQNPVNVVVVVVCVVVVNPDDPPDDDD

Organism: NCBI:txid1716143

pLDDT: mean 75.18, std 16.11, range [31.39, 96.5]